Protein AF-0000000081805402 (afdb_homodimer)

Structure (mmCIF, N/CA/C/O backbone):
data_AF-0000000081805402-model_v1
#
loop_
_entity.id
_entity.type
_entity.pdbx_description
1 polymer 'Sepiapterin reductase'
#
loop_
_atom_site.group_PDB
_atom_site.id
_atom_site.type_symbol
_atom_site.label_atom_id
_atom_site.label_alt_id
_atom_site.label_comp_id
_atom_site.label_asym_id
_atom_site.label_entity_id
_atom_site.label_seq_id
_atom_site.pdbx_PDB_ins_code
_atom_site.Cartn_x
_atom_site.Cartn_y
_atom_site.Cartn_z
_atom_site.occupancy
_atom_site.B_iso_or_equiv
_atom_site.auth_seq_id
_atom_site.auth_comp_id
_atom_site.auth_asym_id
_atom_site.auth_atom_id
_atom_site.pdbx_PDB_model_num
ATOM 1 N N . MET A 1 1 ? -5.059 -24.516 -24.812 1 49.41 1 MET A N 1
ATOM 2 C CA . MET A 1 1 ? -3.676 -24.922 -24.578 1 49.41 1 MET A CA 1
ATOM 3 C C . MET A 1 1 ? -3.541 -25.719 -23.281 1 49.41 1 MET A C 1
ATOM 5 O O . MET A 1 1 ? -4.133 -25.344 -22.266 1 49.41 1 MET A O 1
ATOM 9 N N . ALA A 1 2 ? -3.205 -26.969 -23.391 1 70.31 2 ALA A N 1
ATOM 10 C CA . ALA A 1 2 ? -2.914 -27.922 -22.312 1 70.31 2 ALA A CA 1
ATOM 11 C C . ALA A 1 2 ? -1.688 -27.484 -21.516 1 70.31 2 ALA A C 1
ATOM 13 O O . ALA A 1 2 ? -0.663 -27.109 -22.094 1 70.31 2 ALA A O 1
ATOM 14 N N . TRP A 1 3 ? -1.962 -26.969 -20.344 1 92.19 3 TRP A N 1
ATOM 15 C CA . TRP A 1 3 ? -0.842 -26.734 -19.438 1 92.19 3 TRP A CA 1
ATOM 16 C C . TRP A 1 3 ? 0.008 -27.984 -19.281 1 92.19 3 TRP A C 1
ATOM 18 O O . TRP A 1 3 ? -0.521 -29.094 -19.234 1 92.19 3 TRP A O 1
ATOM 28 N N . GLY A 1 4 ? 1.258 -28.016 -19.625 1 95.62 4 GLY A N 1
ATOM 29 C CA . GLY A 1 4 ? 2.135 -29.125 -19.266 1 95.62 4 GLY A CA 1
ATOM 30 C C . GLY A 1 4 ? 2.246 -29.344 -17.781 1 95.62 4 GLY A C 1
ATOM 31 O O . GLY A 1 4 ? 1.369 -28.938 -17.016 1 95.62 4 GLY A O 1
ATOM 32 N N . LYS A 1 5 ? 3.236 -30.078 -17.344 1 97.75 5 LYS A N 1
ATOM 33 C CA . LYS A 1 5 ? 3.496 -30.297 -15.922 1 97.75 5 LYS A CA 1
ATOM 34 C C . LYS A 1 5 ? 3.783 -28.984 -15.203 1 97.75 5 LYS A C 1
ATOM 36 O O . LYS A 1 5 ? 4.758 -28.297 -15.523 1 97.75 5 LYS A O 1
ATOM 41 N N . THR A 1 6 ? 2.924 -28.656 -14.242 1 98.06 6 THR A N 1
ATOM 42 C CA . THR A 1 6 ? 2.943 -27.328 -13.641 1 98.06 6 THR A CA 1
ATOM 43 C C . THR A 1 6 ? 2.934 -27.422 -12.117 1 98.06 6 THR A C 1
ATOM 45 O O . THR A 1 6 ? 2.24 -28.266 -11.547 1 98.06 6 THR A O 1
ATOM 48 N N . VAL A 1 7 ? 3.742 -26.562 -11.43 1 98.75 7 VAL A N 1
ATOM 49 C CA . VAL A 1 7 ? 3.619 -26.344 -9.992 1 98.75 7 VAL A CA 1
ATOM 50 C C . VAL A 1 7 ? 2.9 -25.016 -9.742 1 98.75 7 VAL A C 1
ATOM 52 O O . VAL A 1 7 ? 3.354 -23.953 -10.188 1 98.75 7 VAL A O 1
ATOM 55 N N . VAL A 1 8 ? 1.76 -25.078 -9.031 1 98.88 8 VAL A N 1
ATOM 56 C CA . VAL A 1 8 ? 0.898 -23.922 -8.805 1 98.88 8 VAL A CA 1
ATOM 57 C C . VAL A 1 8 ? 0.785 -23.656 -7.309 1 98.88 8 VAL A C 1
ATOM 59 O O . VAL A 1 8 ? 0.543 -24.578 -6.52 1 98.88 8 VAL A O 1
ATOM 62 N N . VAL A 1 9 ? 0.995 -22.453 -6.898 1 98.88 9 VAL A N 1
ATOM 63 C CA . VAL A 1 9 ? 0.688 -22.016 -5.543 1 98.88 9 VAL A CA 1
ATOM 64 C C . VAL A 1 9 ? -0.49 -21.047 -5.566 1 98.88 9 VAL A C 1
ATOM 66 O O . VAL A 1 9 ? -0.492 -20.078 -6.332 1 98.88 9 VAL A O 1
ATOM 69 N N . VAL A 1 10 ? -1.509 -21.297 -4.773 1 98.94 10 VAL A N 1
ATOM 70 C CA . VAL A 1 10 ? -2.682 -20.438 -4.664 1 98.94 10 VAL A CA 1
ATOM 71 C C . VAL A 1 10 ? -2.908 -20.062 -3.203 1 98.94 10 VAL A C 1
ATOM 73 O O . VAL A 1 10 ? -3.137 -20.922 -2.359 1 98.94 10 VAL A O 1
ATOM 76 N N . THR A 1 11 ? -2.842 -18.781 -2.895 1 98.88 11 THR A N 1
ATOM 77 C CA . THR A 1 11 ? -3.221 -18.344 -1.556 1 98.88 11 THR A CA 1
ATOM 78 C C . THR A 1 11 ? -4.723 -18.078 -1.477 1 98.88 11 THR A C 1
ATOM 80 O O . THR A 1 11 ? -5.336 -17.656 -2.459 1 98.88 11 THR A O 1
ATOM 83 N N . GLY A 1 12 ? -5.262 -18.312 -0.269 1 98.62 12 GLY A N 1
ATOM 84 C CA . GLY A 1 12 ? -6.711 -18.219 -0.145 1 98.62 12 GLY A CA 1
ATOM 85 C C . GLY A 1 12 ? -7.438 -19.312 -0.897 1 98.62 12 GLY A C 1
ATOM 86 O O . GLY A 1 12 ? -8.492 -19.078 -1.49 1 98.62 12 GLY A O 1
ATOM 87 N N . ALA A 1 13 ? -6.93 -20.484 -0.911 1 98.69 13 ALA A N 1
ATOM 88 C CA . ALA A 1 13 ? -7.406 -21.562 -1.769 1 98.69 13 ALA A CA 1
ATOM 89 C C . ALA A 1 13 ? -8.625 -22.25 -1.159 1 98.69 13 ALA A C 1
ATOM 91 O O . ALA A 1 13 ? -9.258 -23.109 -1.796 1 98.69 13 ALA A O 1
ATOM 92 N N . SER A 1 14 ? -9.047 -21.875 0.016 1 97.88 14 SER A N 1
ATOM 93 C CA . SER A 1 14 ? -10.07 -22.625 0.739 1 97.88 14 SER A CA 1
ATOM 94 C C . SER A 1 14 ? -11.469 -22.172 0.346 1 97.88 14 SER A C 1
ATOM 96 O O . SER A 1 14 ? -12.461 -22.812 0.713 1 97.88 14 SER A O 1
ATOM 98 N N . ARG A 1 15 ? -11.625 -21.047 -0.312 1 97.19 15 ARG A N 1
ATOM 99 C CA . ARG A 1 15 ? -12.953 -20.578 -0.685 1 97.19 15 ARG A CA 1
ATOM 100 C C . ARG A 1 15 ? -12.875 -19.547 -1.805 1 97.19 15 ARG A C 1
ATOM 102 O O . ARG A 1 15 ? -11.781 -19.125 -2.193 1 97.19 15 ARG A O 1
ATOM 109 N N . GLY A 1 16 ? -14 -19.25 -2.332 1 97.88 16 GLY A N 1
ATOM 110 C CA . GLY A 1 16 ? -14.125 -18.141 -3.256 1 97.88 16 GLY A CA 1
ATOM 111 C C . GLY A 1 16 ? -13.289 -18.312 -4.512 1 97.88 16 GLY A C 1
ATOM 112 O O . GLY A 1 16 ? -13.289 -19.375 -5.121 1 97.88 16 GLY A O 1
ATOM 113 N N . ILE A 1 17 ? -12.672 -17.234 -4.914 1 98.81 17 ILE A N 1
ATOM 114 C CA . ILE A 1 17 ? -11.906 -17.188 -6.156 1 98.81 17 ILE A CA 1
ATOM 115 C C . ILE A 1 17 ? -10.734 -18.156 -6.082 1 98.81 17 ILE A C 1
ATOM 117 O O . ILE A 1 17 ? -10.438 -18.859 -7.055 1 98.81 17 ILE A O 1
ATOM 121 N N . GLY A 1 18 ? -10.047 -18.25 -4.914 1 98.81 18 GLY A N 1
ATOM 122 C CA . GLY A 1 18 ? -8.906 -19.141 -4.762 1 98.81 18 GLY A CA 1
ATOM 123 C C . GLY A 1 18 ? -9.258 -20.594 -4.973 1 98.81 18 GLY A C 1
ATOM 124 O O . GLY A 1 18 ? -8.555 -21.328 -5.676 1 98.81 18 GLY A O 1
ATOM 125 N N . ALA A 1 19 ? -10.359 -21 -4.375 1 98.75 19 ALA A N 1
ATOM 126 C CA . ALA A 1 19 ? -10.82 -22.375 -4.57 1 98.75 19 ALA A CA 1
ATOM 127 C C . ALA A 1 19 ? -11.18 -22.625 -6.035 1 98.75 19 ALA A C 1
ATOM 129 O O . ALA A 1 19 ? -10.836 -23.672 -6.586 1 98.75 19 ALA A O 1
ATOM 130 N N . ALA A 1 20 ? -11.82 -21.656 -6.629 1 98.81 20 ALA A N 1
ATOM 131 C CA . ALA A 1 20 ? -12.211 -21.781 -8.031 1 98.81 20 ALA A CA 1
ATOM 132 C C . ALA A 1 20 ? -10.984 -21.875 -8.938 1 98.81 20 ALA A C 1
ATOM 134 O O . ALA A 1 20 ? -11 -22.578 -9.945 1 98.81 20 ALA A O 1
ATOM 135 N N . VAL A 1 21 ? -9.914 -21.141 -8.625 1 98.88 21 VAL A N 1
ATOM 136 C CA . VAL A 1 21 ? -8.68 -21.219 -9.398 1 98.88 21 VAL A CA 1
ATOM 137 C C . VAL A 1 21 ? -8.164 -22.656 -9.383 1 98.88 21 VAL A C 1
ATOM 139 O O . VAL A 1 21 ? -7.859 -23.219 -10.438 1 98.88 21 VAL A O 1
ATOM 142 N N . CYS A 1 22 ? -8.094 -23.266 -8.211 1 98.88 22 CYS A N 1
ATOM 143 C CA . CYS A 1 22 ? -7.621 -24.641 -8.086 1 98.88 22 CYS A CA 1
ATOM 144 C C . CYS A 1 22 ? -8.492 -25.594 -8.891 1 98.88 22 CYS A C 1
ATOM 146 O O . CYS A 1 22 ? -7.984 -26.391 -9.688 1 98.88 22 CYS A O 1
ATOM 148 N N . GLU A 1 23 ? -9.758 -25.453 -8.742 1 98.25 23 GLU A N 1
ATOM 149 C CA . GLU A 1 23 ? -10.719 -26.375 -9.344 1 98.25 23 GLU A CA 1
ATOM 150 C C . GLU A 1 23 ? -10.734 -26.234 -10.859 1 98.25 23 GLU A C 1
ATOM 152 O O 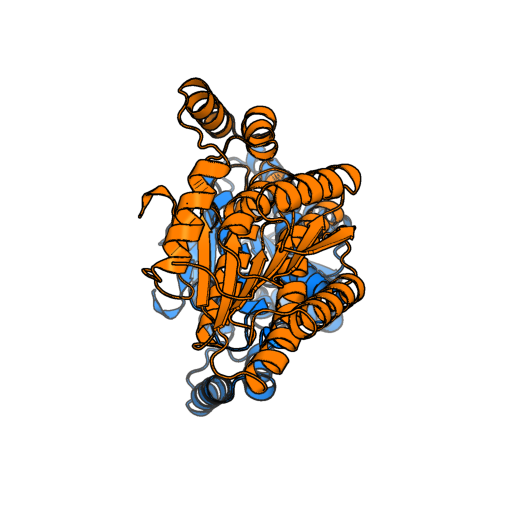. GLU A 1 23 ? -10.781 -27.25 -11.578 1 98.25 23 GLU A O 1
ATOM 157 N N . ARG A 1 24 ? -10.734 -25.016 -11.367 1 97.88 24 ARG A N 1
ATOM 158 C CA . ARG A 1 24 ? -10.906 -24.75 -12.797 1 97.88 24 ARG A CA 1
ATOM 159 C C . ARG A 1 24 ? -9.594 -24.953 -13.547 1 97.88 24 ARG A C 1
ATOM 161 O O . ARG A 1 24 ? -9.602 -25.25 -14.742 1 97.88 24 ARG A O 1
ATOM 168 N N . LEU A 1 25 ? -8.477 -24.844 -12.852 1 98.25 25 LEU A N 1
ATOM 169 C CA . LEU A 1 25 ? -7.18 -25.016 -13.5 1 98.25 25 LEU A CA 1
ATOM 170 C C . LEU A 1 25 ? -6.801 -26.484 -13.594 1 98.25 25 LEU A C 1
ATOM 172 O O . LEU A 1 25 ? -6.133 -26.906 -14.547 1 98.25 25 LEU A O 1
ATOM 176 N N . ALA A 1 26 ? -7.25 -27.312 -12.695 1 98.06 26 ALA A N 1
ATOM 177 C CA . ALA A 1 26 ? -6.836 -28.703 -12.516 1 98.06 26 ALA A CA 1
ATOM 178 C C . ALA A 1 26 ? -7.008 -29.5 -13.812 1 98.06 26 ALA A C 1
ATOM 180 O O . ALA A 1 26 ? -6.078 -30.172 -14.266 1 98.06 26 ALA A O 1
ATOM 181 N N . PRO A 1 27 ? -8.164 -29.344 -14.523 1 97.31 27 PRO A N 1
ATOM 182 C CA . PRO A 1 27 ? -8.359 -30.141 -15.727 1 97.31 27 PRO A CA 1
ATOM 183 C C . PRO A 1 27 ? -7.367 -29.797 -16.828 1 97.31 27 PRO A C 1
ATOM 185 O O . PRO A 1 27 ? -7.164 -30.609 -17.75 1 97.31 27 PRO A O 1
ATOM 188 N N . HIS A 1 28 ? -6.734 -28.656 -16.766 1 97.38 28 HIS A N 1
ATOM 189 C CA . HIS A 1 28 ? -5.844 -28.203 -17.828 1 97.38 28 HIS A CA 1
ATOM 190 C C . HIS A 1 28 ? -4.402 -28.609 -17.547 1 97.38 28 HIS A C 1
ATOM 192 O O . HIS A 1 28 ? -3.545 -28.5 -18.438 1 97.38 28 HIS A O 1
ATOM 198 N N . LEU A 1 29 ? -4.09 -29.094 -16.359 1 97.44 29 LEU A N 1
ATOM 199 C CA . LEU A 1 29 ? -2.711 -29.312 -15.93 1 97.44 29 LEU A CA 1
ATOM 200 C C . LEU A 1 29 ? -2.215 -30.688 -16.375 1 97.44 29 LEU A C 1
ATOM 202 O O . LEU A 1 29 ? -2.973 -31.656 -16.375 1 97.44 29 LEU A O 1
ATOM 206 N N . GLY A 1 30 ? -0.964 -30.781 -16.766 1 96.38 30 GLY A N 1
ATOM 207 C CA . GLY A 1 30 ? -0.359 -32.031 -17.219 1 96.38 30 GLY A CA 1
ATOM 208 C C . GLY A 1 30 ? -0.127 -33.031 -16.094 1 96.38 30 GLY A C 1
ATOM 209 O O . GLY A 1 30 ? -0.161 -32.656 -14.914 1 96.38 30 GLY A O 1
ATOM 210 N N . ILE A 1 31 ? 0.144 -34.219 -16.453 1 95.75 31 ILE A N 1
ATOM 211 C CA . ILE A 1 31 ? 0.415 -35.312 -15.516 1 95.75 31 ILE A CA 1
ATOM 212 C C . ILE A 1 31 ? 1.611 -34.938 -14.641 1 95.75 31 ILE A C 1
ATOM 214 O O . ILE A 1 31 ? 2.613 -34.406 -15.133 1 95.75 31 ILE A O 1
ATOM 218 N N . GLY A 1 32 ? 1.457 -35.125 -13.336 1 96.75 32 GLY A N 1
ATOM 219 C CA . GLY A 1 32 ? 2.549 -34.875 -12.414 1 96.75 32 GLY A CA 1
ATOM 220 C C . GLY A 1 32 ? 2.535 -33.469 -11.852 1 96.75 32 GLY A C 1
ATOM 221 O O . GLY A 1 32 ? 3.385 -33.094 -11.039 1 96.75 32 GLY A O 1
ATOM 222 N N . SER A 1 33 ? 1.514 -32.656 -12.258 1 98.06 33 SER A N 1
ATOM 223 C CA . SER A 1 33 ? 1.379 -31.297 -11.734 1 98.06 33 SER A CA 1
ATOM 224 C C . SER A 1 33 ? 1.033 -31.312 -10.25 1 98.06 33 SER A C 1
ATOM 226 O O . SER A 1 33 ? 0.512 -32.312 -9.742 1 98.06 33 SER A O 1
ATOM 228 N N . VAL A 1 34 ? 1.409 -30.219 -9.578 1 98.69 34 VAL A N 1
ATOM 229 C CA . VAL A 1 34 ? 1.159 -30.094 -8.148 1 98.69 34 VAL A CA 1
ATOM 230 C C . VAL A 1 34 ? 0.516 -28.734 -7.859 1 98.69 34 VAL A C 1
ATOM 232 O O . VAL A 1 34 ? 0.999 -27.703 -8.32 1 98.69 34 VAL A O 1
ATOM 235 N N . ILE A 1 35 ? -0.6 -28.734 -7.176 1 98.88 35 ILE A N 1
ATOM 236 C CA . ILE A 1 35 ? -1.208 -27.516 -6.648 1 98.88 35 ILE A CA 1
ATOM 237 C C . ILE A 1 35 ? -0.95 -27.422 -5.145 1 98.88 35 ILE A C 1
ATOM 239 O O . ILE A 1 35 ? -1.215 -28.375 -4.402 1 98.88 35 ILE A O 1
ATOM 243 N N . ILE A 1 36 ? -0.355 -26.344 -4.727 1 98.94 36 ILE A N 1
ATOM 244 C CA . ILE A 1 36 ? -0.161 -26.016 -3.322 1 98.94 36 ILE A CA 1
ATOM 245 C C . ILE A 1 36 ? -1.189 -24.969 -2.896 1 98.94 36 ILE A C 1
ATOM 247 O O . ILE A 1 36 ? -1.125 -23.812 -3.324 1 98.94 36 ILE A O 1
ATOM 251 N N . GLY A 1 37 ? -2.164 -25.406 -2.064 1 98.88 37 GLY A N 1
ATOM 252 C CA . GLY A 1 37 ? -3.188 -24.5 -1.547 1 98.88 37 GLY A CA 1
ATOM 253 C C . GLY A 1 37 ? -2.877 -23.984 -0.156 1 98.88 37 GLY A C 1
ATOM 254 O O . GLY A 1 37 ? -2.688 -24.766 0.777 1 98.88 37 GLY A O 1
ATOM 255 N N . VAL A 1 38 ? -2.812 -22.672 -0.018 1 98.88 38 VAL A N 1
ATOM 256 C CA . VAL A 1 38 ? -2.518 -22.031 1.257 1 98.88 38 VAL A CA 1
ATOM 257 C C . VAL A 1 38 ? -3.77 -21.344 1.789 1 98.88 38 VAL A C 1
ATOM 259 O O . VAL A 1 38 ? -4.406 -20.562 1.076 1 98.88 38 VAL A O 1
ATOM 262 N N . ALA A 1 39 ? -4.195 -21.625 2.936 1 98.5 39 ALA A N 1
ATOM 263 C CA . ALA A 1 39 ? -5.32 -20.953 3.59 1 98.5 39 ALA A CA 1
ATOM 264 C C . ALA A 1 39 ? -5.336 -21.25 5.086 1 98.5 39 ALA A C 1
ATOM 266 O O . ALA A 1 39 ? -4.559 -22.078 5.57 1 98.5 39 ALA A O 1
ATOM 267 N N . ARG A 1 40 ? -6.207 -20.688 5.84 1 96.19 40 ARG A N 1
ATOM 268 C CA . ARG A 1 40 ? -6.312 -20.875 7.285 1 96.19 40 ARG A CA 1
ATOM 269 C C . ARG A 1 40 ? -7.219 -22.062 7.613 1 96.19 40 ARG A C 1
ATOM 271 O O . ARG A 1 40 ? -7.059 -22.703 8.656 1 96.19 40 ARG A O 1
ATOM 278 N N . ASP A 1 41 ? -8.148 -22.281 6.699 1 97.25 41 ASP A N 1
ATOM 279 C CA . ASP A 1 41 ? -9.203 -23.25 6.988 1 97.25 41 ASP A CA 1
ATOM 280 C C . ASP A 1 41 ? -8.844 -24.625 6.438 1 97.25 41 ASP A C 1
ATOM 282 O O . ASP A 1 41 ? -9.047 -24.891 5.254 1 97.25 41 ASP A O 1
ATOM 286 N N . GLU A 1 42 ? -8.484 -25.469 7.332 1 96.31 42 GLU A N 1
ATOM 287 C CA . GLU A 1 42 ? -8.016 -26.797 6.926 1 96.31 42 GLU A CA 1
ATOM 288 C C . GLU A 1 42 ? -9.141 -27.609 6.312 1 96.31 42 GLU A C 1
ATOM 290 O O . GLU A 1 42 ? -8.93 -28.344 5.336 1 96.31 42 GLU A O 1
ATOM 295 N N . THR A 1 43 ? -10.289 -27.531 6.906 1 97.88 43 THR A N 1
ATOM 296 C CA . THR A 1 43 ? -11.438 -28.281 6.422 1 97.88 43 THR A CA 1
ATOM 297 C C . THR A 1 43 ? -11.781 -27.891 4.988 1 97.88 43 THR A C 1
ATOM 299 O O . THR A 1 43 ? -11.969 -28.766 4.129 1 97.88 43 THR A O 1
ATOM 302 N N . ASN A 1 44 ? -11.805 -26.641 4.699 1 97.75 44 ASN A N 1
ATOM 303 C CA . ASN A 1 44 ? -12.125 -26.172 3.357 1 97.75 44 ASN A CA 1
ATOM 304 C C . ASN A 1 44 ? -10.984 -26.438 2.379 1 97.75 44 ASN A C 1
ATOM 306 O O . ASN A 1 44 ? -11.219 -26.656 1.189 1 97.75 44 ASN A O 1
ATOM 310 N N . LEU A 1 45 ? -9.758 -26.469 2.887 1 98.31 45 LEU A N 1
ATOM 311 C CA . LEU A 1 45 ? -8.641 -26.859 2.035 1 98.31 45 LEU A CA 1
ATOM 312 C C . LEU A 1 45 ? -8.781 -28.297 1.584 1 98.31 45 LEU A C 1
ATOM 314 O O . LEU A 1 45 ? -8.477 -28.625 0.434 1 98.31 45 LEU A O 1
ATOM 318 N N . GLU A 1 46 ? -9.211 -29.172 2.486 1 98.25 46 GLU A N 1
ATOM 319 C CA . GLU A 1 46 ? -9.422 -30.562 2.139 1 98.25 46 GLU A CA 1
ATOM 320 C C . GLU A 1 46 ? -10.531 -30.719 1.101 1 98.25 46 GLU A C 1
ATOM 322 O O . GLU A 1 46 ? -10.461 -31.578 0.225 1 98.25 46 GLU A O 1
ATOM 327 N N . ARG A 1 47 ? -11.531 -29.938 1.262 1 98.38 47 ARG A N 1
ATOM 328 C CA . ARG A 1 47 ? -12.586 -29.938 0.253 1 98.38 47 ARG A CA 1
ATOM 329 C C . ARG A 1 47 ? -12.039 -29.516 -1.107 1 98.38 47 ARG A C 1
ATOM 331 O O . ARG A 1 47 ? -12.383 -30.109 -2.131 1 98.38 47 ARG A O 1
ATOM 338 N N . CYS A 1 48 ? -11.219 -28.484 -1.112 1 98.56 48 CYS A N 1
ATOM 339 C CA . CYS A 1 48 ? -10.586 -28.047 -2.35 1 98.56 48 CYS A CA 1
ATOM 340 C C . CYS A 1 48 ? -9.742 -29.156 -2.959 1 98.56 48 CYS A C 1
ATOM 342 O O . CYS A 1 48 ? -9.805 -29.406 -4.164 1 98.56 48 CYS A O 1
ATOM 344 N N . LYS A 1 49 ? -9.016 -29.812 -2.16 1 98.69 49 LYS A N 1
ATOM 345 C CA . LYS A 1 49 ? -8.203 -30.953 -2.588 1 98.69 49 LYS A CA 1
ATOM 346 C C . LYS A 1 49 ? -9.07 -32 -3.262 1 98.69 49 LYS A C 1
ATOM 348 O O . LYS A 1 49 ? -8.719 -32.5 -4.332 1 98.69 49 LYS A O 1
ATOM 353 N N . SER A 1 50 ? -10.156 -32.344 -2.639 1 98.62 50 SER A N 1
ATOM 354 C CA . SER A 1 50 ? -11.062 -33.344 -3.186 1 98.62 50 SER A CA 1
ATOM 355 C C . SER A 1 50 ? -11.594 -32.938 -4.551 1 98.62 50 SER A C 1
ATOM 357 O O . SER A 1 50 ? -11.688 -33.75 -5.469 1 98.62 50 SER A O 1
ATOM 359 N N . CYS A 1 51 ? -11.938 -31.672 -4.648 1 98.38 51 CYS A N 1
ATOM 360 C CA . CYS A 1 51 ? -12.445 -31.141 -5.914 1 98.38 51 CYS A CA 1
ATOM 361 C C . CYS A 1 51 ? -11.383 -31.234 -7.008 1 98.38 51 CYS A C 1
ATOM 363 O O . CYS A 1 51 ? -11.688 -31.594 -8.141 1 98.38 51 CYS A O 1
ATOM 365 N N . VAL A 1 52 ? -10.148 -30.938 -6.684 1 98.62 52 VAL A N 1
ATOM 366 C CA . VAL A 1 52 ? -9.047 -30.984 -7.637 1 98.62 52 VAL A CA 1
ATOM 367 C C . VAL A 1 52 ? -8.82 -32.438 -8.094 1 98.62 52 VAL A C 1
ATOM 369 O O . VAL A 1 52 ? -8.688 -32.688 -9.289 1 98.62 52 VAL A O 1
ATOM 372 N N . LYS A 1 53 ? -8.852 -33.375 -7.164 1 98.25 53 LYS A N 1
ATOM 373 C CA . LYS A 1 53 ? -8.625 -34.781 -7.465 1 98.25 53 LYS A CA 1
ATOM 374 C C . LYS A 1 53 ? -9.734 -35.344 -8.344 1 98.25 53 LYS A C 1
ATOM 376 O O . LYS A 1 53 ? -9.484 -36.188 -9.203 1 98.25 53 LYS A O 1
ATOM 381 N N . GLU A 1 54 ? -10.883 -34.906 -8.062 1 98.25 54 GLU A N 1
ATOM 382 C CA . GLU A 1 54 ? -12.008 -35.344 -8.898 1 98.25 54 GLU A CA 1
ATOM 383 C C . GLU A 1 54 ? -11.867 -34.812 -10.32 1 98.25 54 GLU A C 1
ATOM 385 O O . GLU A 1 54 ? -12.18 -35.5 -11.281 1 98.25 54 GLU A O 1
ATOM 390 N N . ALA A 1 55 ? -11.391 -33.594 -10.445 1 97.44 55 ALA A N 1
ATOM 391 C CA . ALA A 1 55 ? -11.258 -32.938 -11.742 1 97.44 55 ALA A CA 1
ATOM 392 C C . ALA A 1 55 ? -10.102 -33.531 -12.539 1 97.44 55 ALA A C 1
ATOM 394 O O . ALA A 1 55 ? -10.164 -33.625 -13.773 1 97.44 55 ALA A O 1
ATOM 395 N N . ASN A 1 56 ? -9.031 -33.875 -11.867 1 97.69 56 ASN A N 1
ATOM 396 C CA . ASN A 1 56 ? -7.836 -34.438 -12.484 1 97.69 56 ASN A CA 1
ATOM 397 C C . ASN A 1 56 ? -7.043 -35.281 -11.492 1 97.69 56 ASN A C 1
ATOM 399 O O . ASN A 1 56 ? -6.199 -34.75 -10.766 1 97.69 56 ASN A O 1
ATOM 403 N N . PRO A 1 57 ? -7.199 -36.562 -11.484 1 97.19 57 PRO A N 1
ATOM 404 C CA . PRO A 1 57 ? -6.57 -37.438 -10.5 1 97.19 57 PRO A CA 1
ATOM 405 C C . PRO A 1 57 ? -5.047 -37.438 -10.602 1 97.19 57 PRO A C 1
ATOM 407 O O . PRO A 1 57 ? -4.367 -37.906 -9.68 1 97.19 57 PRO A O 1
ATOM 410 N N . SER A 1 58 ? -4.531 -36.969 -11.711 1 96.06 58 SER A N 1
ATOM 411 C CA . SER A 1 58 ? -3.088 -37.031 -11.914 1 96.06 58 SER A CA 1
ATOM 412 C C . SER A 1 58 ? -2.402 -35.812 -11.273 1 96.06 58 SER A C 1
ATOM 414 O O . SER A 1 58 ? -1.171 -35.75 -11.234 1 96.06 58 SER A O 1
ATOM 416 N N . VAL A 1 59 ? -3.193 -34.875 -10.719 1 97.44 59 VAL A N 1
ATOM 417 C CA . VAL A 1 59 ? -2.652 -33.688 -10.078 1 97.44 59 VAL A CA 1
ATOM 418 C C . VAL A 1 59 ? -2.559 -33.906 -8.57 1 97.44 59 VAL A C 1
ATOM 420 O O . VAL A 1 59 ? -3.529 -34.312 -7.934 1 97.44 59 VAL A O 1
ATOM 423 N N . ALA A 1 60 ? -1.41 -33.688 -8 1 98.12 60 ALA A N 1
ATOM 424 C CA . ALA A 1 60 ? -1.244 -33.75 -6.555 1 98.12 60 ALA A CA 1
ATOM 425 C C . ALA A 1 60 ? -1.669 -32.438 -5.906 1 98.12 60 ALA A C 1
ATOM 427 O O . ALA A 1 60 ? -1.656 -31.391 -6.551 1 98.12 60 ALA A O 1
ATOM 428 N N . PHE A 1 61 ? -2.074 -32.562 -4.668 1 98.75 61 PHE A N 1
ATOM 429 C CA . PHE A 1 61 ? -2.49 -31.375 -3.908 1 98.75 61 PHE A CA 1
ATOM 430 C C . PHE A 1 61 ? -1.816 -31.344 -2.541 1 98.75 61 PHE A C 1
ATOM 432 O O . PHE A 1 61 ? -1.896 -32.312 -1.783 1 98.75 61 PHE A O 1
ATOM 439 N N . ILE A 1 62 ? -1.084 -30.266 -2.252 1 98.69 62 ILE A N 1
ATOM 440 C CA . ILE A 1 62 ? -0.462 -30.031 -0.952 1 98.69 62 ILE A CA 1
ATOM 441 C C . ILE A 1 62 ? -1.211 -28.938 -0.203 1 98.69 62 ILE A C 1
ATOM 443 O O . ILE A 1 62 ? -1.301 -27.812 -0.679 1 98.69 62 ILE A O 1
ATOM 447 N N . SER A 1 63 ? -1.786 -29.297 0.96 1 98.56 63 SER A N 1
ATOM 448 C CA . SER A 1 63 ? -2.496 -28.328 1.799 1 98.56 63 SER A CA 1
ATOM 449 C C . SER A 1 63 ? -1.553 -27.656 2.793 1 98.56 63 SER A C 1
ATOM 451 O O . SER A 1 63 ? -0.821 -28.344 3.516 1 98.56 63 SER A O 1
ATOM 453 N N . VAL A 1 64 ? -1.562 -26.328 2.803 1 98.56 64 VAL A N 1
ATOM 454 C CA . VAL A 1 64 ? -0.761 -25.562 3.754 1 98.56 64 VAL A CA 1
ATOM 455 C C . VAL A 1 64 ? -1.671 -24.688 4.613 1 98.56 64 VAL A C 1
ATOM 457 O O . VAL A 1 64 ? -2.293 -23.75 4.109 1 98.56 64 VAL A O 1
ATOM 460 N N . GLN A 1 65 ? -1.714 -25.031 5.855 1 97.94 65 GLN A N 1
ATOM 461 C CA . GLN A 1 65 ? -2.477 -24.203 6.785 1 97.94 65 GLN A CA 1
ATOM 462 C C . GLN A 1 65 ? -1.632 -23.031 7.309 1 97.94 65 GLN A C 1
ATOM 464 O O . GLN A 1 65 ? -0.646 -23.25 8.016 1 97.94 65 GLN A O 1
ATOM 469 N N . GLN A 1 66 ? -2 -21.828 6.93 1 97.56 66 GLN A N 1
ATOM 470 C CA . GLN A 1 66 ? -1.233 -20.641 7.324 1 97.56 66 GLN A CA 1
ATOM 471 C C . GLN A 1 66 ? -2.125 -19.406 7.41 1 97.56 66 GLN A C 1
ATOM 473 O O . GLN A 1 66 ? -2.998 -19.203 6.562 1 97.56 66 GLN A O 1
ATOM 478 N N . ASP A 1 67 ? -1.995 -18.703 8.531 1 97.69 67 ASP A N 1
ATOM 479 C CA . ASP A 1 67 ? -2.525 -17.344 8.625 1 97.69 67 ASP A CA 1
ATOM 480 C C . ASP A 1 67 ? -1.539 -16.328 8.047 1 97.69 67 ASP A C 1
ATOM 482 O O . ASP A 1 67 ? -0.494 -16.062 8.648 1 97.69 67 ASP A O 1
ATOM 486 N N . LEU A 1 68 ? -1.923 -15.703 6.977 1 98.06 68 LEU A N 1
ATOM 487 C CA . LEU A 1 68 ? -0.987 -14.867 6.23 1 98.06 68 LEU A CA 1
ATOM 488 C C . LEU A 1 68 ? -0.795 -13.516 6.922 1 98.06 68 LEU A C 1
ATOM 490 O O . LEU A 1 68 ? 0.134 -12.773 6.598 1 98.06 68 LEU A O 1
ATOM 494 N N . SER A 1 69 ? -1.664 -13.102 7.898 1 97.44 69 SER A N 1
ATOM 495 C CA . SER A 1 69 ? -1.448 -11.883 8.672 1 97.44 69 SER A CA 1
ATOM 496 C C . SER A 1 69 ? -0.313 -12.062 9.68 1 97.44 69 SER A C 1
ATOM 498 O O . SER A 1 69 ? 0.183 -11.086 10.242 1 97.44 69 SER A O 1
ATOM 500 N N . SER A 1 70 ? 0.026 -13.297 9.969 1 97.12 70 SER A N 1
ATOM 501 C CA . SER A 1 70 ? 1.174 -13.688 10.781 1 97.12 70 SER A CA 1
ATOM 502 C C . SER A 1 70 ? 1.999 -14.766 10.094 1 97.12 70 SER A C 1
ATOM 504 O O . SER A 1 70 ? 2.26 -15.828 10.672 1 97.12 70 SER A O 1
ATOM 506 N N . LEU A 1 71 ? 2.465 -14.484 8.93 1 97.5 71 LEU A N 1
ATOM 507 C CA . LEU A 1 71 ? 3.061 -15.438 7.996 1 97.5 71 LEU A CA 1
ATOM 508 C C . LEU A 1 71 ? 4.352 -16.016 8.562 1 97.5 71 LEU A C 1
ATOM 510 O O . LEU A 1 71 ? 5.23 -15.273 9 1 97.5 71 LEU A O 1
ATOM 514 N N . GLU A 1 72 ? 4.418 -17.281 8.586 1 96.19 72 GLU A N 1
ATOM 515 C CA . GLU A 1 72 ? 5.68 -18 8.695 1 96.19 72 GLU A CA 1
ATOM 516 C C . GLU A 1 72 ? 6.16 -18.5 7.336 1 96.19 72 GLU A C 1
ATOM 518 O O . GLU A 1 72 ? 5.797 -19.594 6.898 1 96.19 72 GLU A O 1
ATOM 523 N N . ALA A 1 73 ? 7.023 -17.75 6.77 1 94.12 73 ALA A N 1
ATOM 524 C CA . ALA A 1 73 ? 7.402 -17.938 5.371 1 94.12 73 ALA A CA 1
ATOM 525 C C . ALA A 1 73 ? 8.023 -19.328 5.16 1 94.12 73 ALA A C 1
ATOM 527 O O . ALA A 1 73 ? 7.883 -19.922 4.09 1 94.12 73 ALA A O 1
ATOM 528 N N . SER A 1 74 ? 8.672 -19.859 6.227 1 96.06 74 SER A N 1
ATOM 529 C CA . SER A 1 74 ? 9.359 -21.156 6.117 1 96.06 74 SER A CA 1
ATOM 530 C C . SER A 1 74 ? 8.375 -22.281 5.844 1 96.06 74 SER A C 1
ATOM 532 O O . SER A 1 74 ? 8.703 -23.25 5.156 1 96.06 74 SER A O 1
ATOM 534 N N . VAL A 1 75 ? 7.184 -22.156 6.332 1 96.81 75 VAL A N 1
ATOM 535 C CA . VAL A 1 75 ? 6.172 -23.188 6.145 1 96.81 75 VAL A CA 1
ATOM 536 C C . VAL A 1 75 ? 5.789 -23.266 4.668 1 96.81 75 VAL A C 1
ATOM 538 O O . VAL A 1 75 ? 5.734 -24.359 4.098 1 96.81 75 VAL A O 1
ATOM 541 N N . VAL A 1 76 ? 5.586 -22.156 4.062 1 96.06 76 VAL A N 1
ATOM 542 C CA . VAL A 1 76 ? 5.195 -22.109 2.658 1 96.06 76 VAL A CA 1
ATOM 543 C C . VAL A 1 76 ? 6.387 -22.5 1.781 1 96.06 76 VAL A C 1
ATOM 545 O O . VAL A 1 76 ? 6.223 -23.188 0.773 1 96.06 76 VAL A O 1
ATOM 548 N N . GLN A 1 77 ? 7.586 -22.062 2.211 1 97.06 77 GLN A N 1
ATOM 549 C CA . GLN A 1 77 ? 8.797 -22.406 1.479 1 97.06 77 GLN A CA 1
ATOM 550 C C . GLN A 1 77 ? 9.008 -23.922 1.44 1 97.06 77 GLN A C 1
ATOM 552 O O . GLN A 1 77 ? 9.391 -24.469 0.408 1 97.06 77 GLN A O 1
ATOM 557 N N . HIS A 1 78 ? 8.758 -24.531 2.541 1 98.25 78 HIS A N 1
ATOM 558 C CA . HIS A 1 78 ? 8.891 -25.984 2.609 1 98.25 78 HIS A CA 1
ATOM 559 C C . HIS A 1 78 ? 7.879 -26.672 1.694 1 98.25 78 HIS A C 1
ATOM 561 O O . HIS A 1 78 ? 8.219 -27.625 0.999 1 98.25 78 HIS A O 1
ATOM 567 N N . ALA A 1 79 ? 6.688 -26.203 1.701 1 98.5 79 ALA A N 1
ATOM 568 C CA . ALA A 1 79 ? 5.648 -26.781 0.847 1 98.5 79 ALA A CA 1
ATOM 569 C C . ALA A 1 79 ? 5.988 -26.594 -0.629 1 98.5 79 ALA A C 1
ATOM 571 O O . ALA A 1 79 ? 5.734 -27.469 -1.448 1 98.5 79 ALA A O 1
ATOM 572 N N . LEU A 1 80 ? 6.539 -25.453 -0.963 1 98.25 80 LEU A N 1
ATOM 573 C CA . LEU A 1 80 ? 6.965 -25.156 -2.33 1 98.25 80 LEU A CA 1
ATOM 574 C C . LEU A 1 80 ? 8.062 -26.125 -2.77 1 98.25 80 LEU A C 1
ATOM 576 O O . LEU A 1 80 ? 8.008 -26.656 -3.877 1 98.25 80 LEU A O 1
ATOM 580 N N . ALA A 1 81 ? 9.055 -26.281 -1.882 1 98.5 81 ALA A N 1
ATOM 581 C CA . ALA A 1 81 ? 10.133 -27.219 -2.178 1 98.5 81 ALA A CA 1
ATOM 582 C C . ALA A 1 81 ? 9.594 -28.641 -2.393 1 98.5 81 ALA A C 1
ATOM 584 O O . ALA A 1 81 ? 9.984 -29.328 -3.336 1 98.5 81 ALA A O 1
ATOM 585 N N . GLN A 1 82 ? 8.711 -29.047 -1.547 1 98.56 82 GLN A N 1
ATOM 586 C CA . GLN A 1 82 ? 8.07 -30.344 -1.675 1 98.56 82 GLN A CA 1
ATOM 587 C C . GLN A 1 82 ? 7.309 -30.469 -2.992 1 98.56 82 GLN A C 1
ATOM 589 O O . GLN A 1 82 ? 7.332 -31.516 -3.641 1 98.56 82 GLN A O 1
ATOM 594 N N . GLY A 1 83 ? 6.613 -29.406 -3.338 1 98.62 83 GLY A N 1
ATOM 595 C CA . GLY A 1 83 ? 5.859 -29.406 -4.582 1 98.62 83 GLY A CA 1
ATOM 596 C C . GLY A 1 83 ? 6.734 -29.594 -5.809 1 98.62 83 GLY A C 1
ATOM 597 O O . GLY A 1 83 ? 6.406 -30.391 -6.695 1 98.62 83 GLY A O 1
ATOM 598 N N . PHE A 1 84 ? 7.82 -28.875 -5.867 1 98.25 84 PHE A N 1
ATOM 599 C CA . PHE A 1 84 ? 8.742 -29.016 -6.988 1 98.25 84 PHE A CA 1
ATOM 600 C C . PHE A 1 84 ? 9.344 -30.422 -7.016 1 98.25 84 PHE A C 1
ATOM 602 O O . PHE A 1 84 ? 9.453 -31.031 -8.078 1 98.25 84 PHE A O 1
ATOM 609 N N . GLU A 1 85 ? 9.711 -30.906 -5.828 1 97.88 85 GLU A N 1
ATOM 610 C CA . GLU A 1 85 ? 10.281 -32.25 -5.746 1 97.88 85 GLU A CA 1
ATOM 611 C C . GLU A 1 85 ? 9.289 -33.312 -6.242 1 97.88 85 GLU A C 1
ATOM 613 O O . GLU A 1 85 ? 9.656 -34.188 -7.008 1 97.88 85 GLU A O 1
ATOM 618 N N . GLU A 1 86 ? 8.094 -33.188 -5.773 1 97.81 86 GLU A N 1
ATOM 619 C CA . GLU A 1 86 ? 7.055 -34.125 -6.176 1 97.81 86 GLU A CA 1
ATOM 620 C C . GLU A 1 86 ? 6.816 -34.094 -7.68 1 97.81 86 GLU A C 1
ATOM 622 O O . GLU A 1 86 ? 6.672 -35.125 -8.328 1 97.81 86 GLU A O 1
ATOM 627 N N . ALA A 1 87 ? 6.75 -32.938 -8.227 1 97.75 87 ALA A N 1
ATOM 628 C CA . ALA A 1 87 ? 6.547 -32.781 -9.664 1 97.75 87 ALA A CA 1
ATOM 629 C C . ALA A 1 87 ? 7.691 -33.406 -10.453 1 97.75 87 ALA A C 1
ATOM 631 O O . ALA A 1 87 ? 7.461 -34.094 -11.453 1 97.75 87 ALA A O 1
ATOM 632 N N . LEU A 1 88 ? 8.883 -33.219 -9.977 1 95.88 88 LEU A N 1
ATOM 633 C CA . LEU A 1 88 ? 10.062 -33.688 -10.68 1 95.88 88 LEU A CA 1
ATOM 634 C C . LEU A 1 88 ? 10.148 -35.219 -10.617 1 95.88 88 LEU A C 1
ATOM 636 O O . LEU A 1 88 ? 10.68 -35.875 -11.523 1 95.88 88 LEU A O 1
ATOM 640 N N . ARG A 1 89 ? 9.617 -35.844 -9.641 1 95.44 89 ARG A N 1
ATOM 641 C CA . ARG A 1 89 ? 9.672 -37.281 -9.461 1 95.44 89 ARG A CA 1
ATOM 642 C C . ARG A 1 89 ? 8.555 -37.969 -10.234 1 95.44 89 ARG A C 1
ATOM 644 O O . ARG A 1 89 ? 8.609 -39.188 -10.469 1 95.44 89 ARG A O 1
ATOM 651 N N . SER A 1 90 ? 7.617 -37.188 -10.516 1 92.56 90 SER A N 1
ATOM 652 C CA . SER A 1 90 ? 6.441 -37.75 -11.18 1 92.56 90 SER A CA 1
ATOM 653 C C . SER A 1 90 ? 6.703 -38 -12.664 1 92.56 90 SER A C 1
ATOM 655 O O . SER A 1 90 ? 7.527 -37.312 -13.266 1 92.56 90 SER A O 1
ATOM 657 N N . PRO A 1 91 ? 5.961 -38.969 -13.156 1 86.38 91 PRO A N 1
ATOM 658 C CA . PRO A 1 91 ? 6.094 -39.156 -14.602 1 86.38 91 PRO A CA 1
ATOM 659 C C . PRO A 1 91 ? 5.562 -37.969 -15.398 1 86.38 91 PRO A C 1
ATOM 661 O O . PRO A 1 91 ? 5.016 -37.031 -14.828 1 86.38 91 PRO A O 1
ATOM 664 N N . GLY A 1 92 ? 5.762 -37.75 -16.703 1 78.56 92 GLY A N 1
ATOM 665 C CA . GLY A 1 92 ? 5.129 -36.719 -17.5 1 78.56 92 GLY A CA 1
ATOM 666 C C . GLY A 1 92 ? 6.125 -35.75 -18.094 1 78.56 92 GLY A C 1
ATOM 667 O O . GLY A 1 92 ? 5.73 -34.75 -18.719 1 78.56 92 GLY A O 1
ATOM 668 N N . GLY A 1 93 ? 7.309 -35.844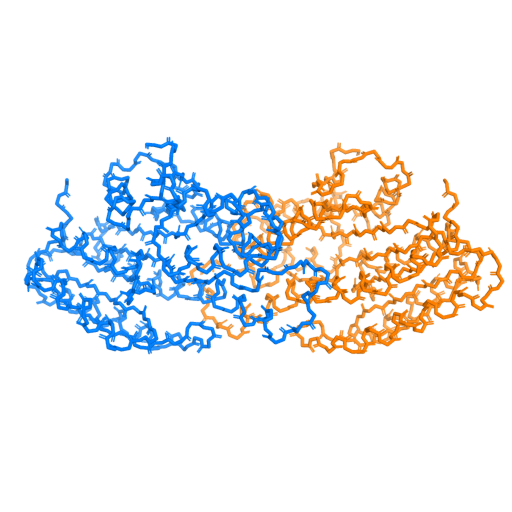 -18.031 1 85.38 93 GLY A N 1
ATOM 669 C CA . GLY A 1 93 ? 8.312 -35.031 -18.688 1 85.38 93 GLY A CA 1
ATOM 670 C C . GLY A 1 93 ? 8.805 -33.906 -17.812 1 85.38 93 GLY A C 1
ATOM 671 O O . GLY A 1 93 ? 8.664 -33.938 -16.594 1 85.38 93 GLY A O 1
ATOM 672 N N . ALA A 1 94 ? 9.344 -32.875 -18.5 1 94 94 ALA A N 1
ATOM 673 C CA . ALA A 1 94 ? 9.977 -31.75 -17.812 1 94 94 ALA A CA 1
ATOM 674 C C . ALA A 1 94 ? 8.938 -30.75 -17.297 1 94 94 ALA A C 1
ATOM 676 O O . ALA A 1 94 ? 7.82 -30.703 -17.812 1 94 94 ALA A O 1
ATOM 677 N N . LEU A 1 95 ? 9.273 -30.062 -16.297 1 96.88 95 LEU A N 1
ATOM 678 C CA . LEU A 1 95 ? 8.422 -28.984 -15.805 1 96.88 95 LEU A CA 1
ATOM 679 C C . LEU A 1 95 ? 8.172 -27.953 -16.906 1 96.88 95 LEU A C 1
ATOM 681 O O . LEU A 1 95 ? 9.094 -27.547 -17.609 1 96.88 95 LEU A O 1
ATOM 685 N N . SER A 1 96 ? 6.945 -27.578 -17.047 1 97.38 96 SER A N 1
ATOM 686 C CA . SER A 1 96 ? 6.57 -26.625 -18.094 1 97.38 96 SER A CA 1
ATOM 687 C C . SER A 1 96 ? 6.359 -25.234 -17.531 1 97.38 96 SER A C 1
ATOM 689 O O . SER A 1 96 ? 6.688 -24.234 -18.172 1 97.38 96 SER A O 1
ATOM 691 N N . THR A 1 97 ? 5.781 -25.188 -16.359 1 98.06 97 THR A N 1
ATOM 692 C CA . THR A 1 97 ? 5.387 -23.891 -15.828 1 98.06 97 THR A CA 1
ATOM 693 C C . THR A 1 97 ? 5.441 -23.891 -14.305 1 98.06 97 THR A C 1
ATOM 695 O O . THR A 1 97 ? 5.203 -24.922 -13.672 1 98.06 97 THR A O 1
ATOM 698 N N . ALA A 1 98 ? 5.836 -22.812 -13.688 1 98.81 98 ALA A N 1
ATOM 699 C CA . ALA A 1 98 ? 5.578 -22.484 -12.289 1 98.81 98 ALA A CA 1
ATOM 700 C C . ALA A 1 98 ? 4.645 -21.281 -12.18 1 98.81 98 ALA A C 1
ATOM 702 O O . ALA A 1 98 ? 4.879 -20.25 -12.812 1 98.81 98 ALA A O 1
ATOM 703 N N . LEU A 1 99 ? 3.541 -21.391 -11.43 1 98.88 99 LEU A N 1
ATOM 704 C CA . LEU A 1 99 ? 2.521 -20.359 -11.336 1 98.88 99 LEU A CA 1
ATOM 705 C C . LEU A 1 99 ? 2.244 -19.984 -9.883 1 98.88 99 LEU A C 1
ATOM 707 O O . LEU A 1 99 ? 1.979 -20.875 -9.062 1 98.88 99 LEU A O 1
ATOM 711 N N . MET A 1 100 ? 2.385 -18.75 -9.555 1 98.94 100 MET A N 1
ATOM 712 C CA . MET A 1 100 ? 1.991 -18.203 -8.266 1 98.94 100 MET A CA 1
ATOM 713 C C . MET A 1 100 ? 0.737 -17.344 -8.398 1 98.94 100 MET A C 1
ATOM 715 O O . MET A 1 100 ? 0.697 -16.422 -9.211 1 98.94 100 MET A O 1
ATOM 719 N N . VAL A 1 101 ? -0.302 -17.656 -7.652 1 98.94 101 VAL A N 1
ATOM 720 C CA . VAL A 1 101 ? -1.526 -16.859 -7.629 1 98.94 101 VAL A CA 1
ATOM 721 C C . VAL A 1 101 ? -1.715 -16.234 -6.246 1 98.94 101 VAL A C 1
ATOM 723 O O . VAL A 1 101 ? -2.143 -16.922 -5.309 1 98.94 101 VAL A O 1
ATOM 726 N N . HIS A 1 102 ? -1.432 -14.992 -6.148 1 98.94 102 HIS A N 1
ATOM 727 C CA . HIS A 1 102 ? -1.71 -14.211 -4.945 1 98.94 102 HIS A CA 1
ATOM 728 C C . HIS A 1 102 ? -3.178 -13.805 -4.879 1 98.94 102 HIS A C 1
ATOM 730 O O . HIS A 1 102 ? -3.555 -12.742 -5.379 1 98.94 102 HIS A O 1
ATOM 736 N N . ASN A 1 103 ? -3.957 -14.609 -4.164 1 98.88 103 ASN A N 1
ATOM 737 C CA . ASN A 1 103 ? -5.402 -14.414 -4.141 1 98.88 103 ASN A CA 1
ATOM 738 C C . ASN A 1 103 ? -5.898 -14.031 -2.748 1 98.88 103 ASN A C 1
ATOM 740 O O . ASN A 1 103 ? -6.898 -13.328 -2.611 1 98.88 103 ASN A O 1
ATOM 744 N N . ALA A 1 104 ? -5.16 -14.516 -1.695 1 98.62 104 ALA A N 1
ATOM 745 C CA . ALA A 1 104 ? -5.602 -14.227 -0.334 1 98.62 104 ALA A CA 1
ATOM 746 C C . ALA A 1 104 ? -5.734 -12.727 -0.106 1 98.62 104 ALA A C 1
ATOM 748 O O . ALA A 1 104 ? -4.898 -11.945 -0.568 1 98.62 104 ALA A O 1
ATOM 749 N N . GLY A 1 105 ? -6.742 -12.352 0.539 1 97.88 105 GLY A N 1
ATOM 750 C CA . GLY A 1 105 ? -6.953 -10.953 0.893 1 97.88 105 GLY A CA 1
ATOM 751 C C . GLY A 1 105 ? -8.242 -10.727 1.656 1 97.88 105 GLY A C 1
ATOM 752 O O . GLY A 1 105 ? -9.062 -11.641 1.803 1 97.88 105 GLY A O 1
ATOM 753 N N . SER A 1 106 ? -8.422 -9.586 2.209 1 98.06 106 SER A N 1
ATOM 754 C CA . SER A 1 106 ? -9.625 -9.148 2.92 1 98.06 106 SER A CA 1
ATOM 755 C C . SER A 1 106 ? -9.961 -7.703 2.588 1 98.06 106 SER A C 1
ATOM 757 O O . SER A 1 106 ? -9.133 -6.973 2.049 1 98.06 106 SER A O 1
ATOM 759 N N . LEU A 1 107 ? -11.172 -7.367 2.885 1 97.94 107 LEU A N 1
ATOM 760 C CA . LEU A 1 107 ? -11.625 -5.996 2.67 1 97.94 107 LEU A CA 1
ATOM 761 C C . LEU A 1 107 ? -10.977 -5.051 3.668 1 97.94 107 LEU A C 1
ATOM 763 O O . LEU A 1 107 ? -10.781 -3.867 3.375 1 97.94 107 LEU A O 1
ATOM 767 N N . GLY A 1 108 ? -10.562 -5.609 4.859 1 97.81 108 GLY A N 1
ATOM 768 C CA . GLY A 1 108 ? -10.266 -4.738 5.984 1 97.81 108 GLY A CA 1
ATOM 769 C C . GLY A 1 108 ? -11.484 -4.02 6.523 1 97.81 108 GLY A C 1
ATOM 770 O O . GLY A 1 108 ? -12.617 -4.387 6.203 1 97.81 108 GLY A O 1
ATOM 771 N N . ASP A 1 109 ? -11.258 -3.057 7.43 1 97.69 109 ASP A N 1
ATOM 772 C CA . ASP A 1 109 ? -12.367 -2.256 7.934 1 97.69 109 ASP A CA 1
ATOM 773 C C . ASP A 1 109 ? -12.953 -1.37 6.836 1 97.69 109 ASP A C 1
ATOM 775 O O . ASP A 1 109 ? -12.242 -0.55 6.25 1 97.69 109 ASP A O 1
ATOM 779 N N . VAL A 1 110 ? -14.148 -1.557 6.52 1 98.44 110 VAL A N 1
ATOM 780 C CA . VAL A 1 110 ? -14.812 -0.747 5.504 1 98.44 110 VAL A CA 1
ATOM 781 C C . VAL A 1 110 ? -15.578 0.394 6.176 1 98.44 110 VAL A C 1
ATOM 783 O O . VAL A 1 110 ? -16.781 0.537 5.98 1 98.44 110 VAL A O 1
ATOM 786 N N . ILE A 1 111 ? -14.875 1.2 6.91 1 98.69 111 ILE A N 1
ATOM 787 C CA . ILE A 1 111 ? -15.336 2.385 7.629 1 98.69 111 ILE A CA 1
ATOM 788 C C . ILE A 1 111 ? -14.609 3.619 7.105 1 98.69 111 ILE A C 1
ATOM 790 O O . ILE A 1 111 ? -13.664 3.506 6.316 1 98.69 111 ILE A O 1
ATOM 794 N N . TYR A 1 112 ? -15.078 4.77 7.465 1 98.62 112 TYR A N 1
ATOM 795 C CA . TYR A 1 112 ? -14.5 6.004 6.949 1 98.62 112 TYR A CA 1
ATOM 796 C C . TYR A 1 112 ? -13.078 6.203 7.469 1 98.62 112 TYR A C 1
ATOM 798 O O . TYR A 1 112 ? -12.742 5.742 8.562 1 98.62 112 TYR A O 1
ATOM 806 N N . THR A 1 113 ? -12.203 6.926 6.699 1 98.62 113 THR A N 1
ATOM 807 C CA . THR A 1 113 ? -10.789 7.121 7.004 1 98.62 113 THR A CA 1
ATOM 808 C C . THR A 1 113 ? -10.609 7.754 8.383 1 98.62 113 THR A C 1
ATOM 810 O O . THR A 1 113 ? -9.688 7.402 9.117 1 98.62 113 THR A O 1
ATOM 813 N N . LYS A 1 114 ? -11.508 8.641 8.766 1 97.88 114 LYS A N 1
ATOM 814 C CA . LYS A 1 114 ? -11.406 9.375 10.023 1 97.88 114 LYS A CA 1
ATOM 815 C C . LYS A 1 114 ? -11.641 8.445 11.219 1 97.88 114 LYS A C 1
ATOM 817 O O . LYS A 1 114 ? -11.391 8.828 12.367 1 97.88 114 LYS A O 1
ATOM 822 N N . ASP A 1 115 ? -12.133 7.23 10.938 1 98.25 115 ASP A N 1
ATOM 823 C CA . ASP A 1 115 ? -12.492 6.32 12.016 1 98.25 115 ASP A CA 1
ATOM 824 C C . ASP A 1 115 ? -11.461 5.207 12.164 1 98.25 115 ASP A C 1
ATOM 826 O O . ASP A 1 115 ? -11.594 4.344 13.031 1 98.25 115 ASP A O 1
ATOM 830 N N . LEU A 1 116 ? -10.445 5.195 11.328 1 98.5 116 LEU A N 1
ATOM 831 C CA . LEU A 1 116 ? -9.414 4.16 11.344 1 98.5 116 LEU A CA 1
ATOM 832 C C . LEU A 1 116 ? -8.352 4.465 12.398 1 98.5 116 LEU A C 1
ATOM 834 O O . LEU A 1 116 ? -7.23 4.84 12.062 1 98.5 116 LEU A O 1
ATOM 838 N N . ASN A 1 117 ? -8.641 4.168 13.688 1 97.31 117 ASN A N 1
ATOM 839 C CA . ASN A 1 117 ? -7.793 4.664 14.766 1 97.31 117 ASN A CA 1
ATOM 840 C C . ASN A 1 117 ? -7.082 3.525 15.492 1 97.31 117 ASN A C 1
ATOM 842 O O . ASN A 1 117 ? -6.402 3.75 16.5 1 97.31 117 ASN A O 1
ATOM 846 N N . ASN A 1 118 ? -7.227 2.322 15.047 1 98 118 ASN A N 1
ATOM 847 C CA . ASN A 1 118 ? -6.617 1.166 15.695 1 98 118 ASN A CA 1
ATOM 848 C C . ASN A 1 118 ? -5.379 0.687 14.938 1 98 118 ASN A C 1
ATOM 850 O O . ASN A 1 118 ? -5.496 -0.043 13.953 1 98 118 ASN A O 1
ATOM 854 N N . PHE A 1 119 ? -4.215 0.968 15.453 1 98.5 119 PHE A N 1
ATOM 855 C CA . PHE A 1 119 ? -2.951 0.691 14.781 1 98.5 119 PHE A CA 1
ATOM 856 C C . PHE A 1 119 ? -2.771 -0.806 14.562 1 98.5 119 PHE A C 1
ATOM 858 O O . PHE A 1 119 ? -2.355 -1.237 13.484 1 98.5 119 PHE A O 1
ATOM 865 N N . ALA A 1 120 ? -3.035 -1.549 15.539 1 98.19 120 ALA A N 1
ATOM 866 C CA . ALA A 1 120 ? -2.846 -2.994 15.453 1 98.19 120 ALA A CA 1
ATOM 867 C C . ALA A 1 120 ? -3.713 -3.596 14.352 1 98.19 120 ALA A C 1
ATOM 869 O O . ALA A 1 120 ? -3.264 -4.469 13.609 1 98.19 120 ALA A O 1
ATOM 870 N N . GLU A 1 121 ? -4.926 -3.127 14.211 1 98.19 121 GLU A N 1
ATOM 871 C CA . GLU A 1 121 ? -5.84 -3.627 13.188 1 98.19 121 GLU A CA 1
ATOM 872 C C . GLU A 1 121 ? -5.387 -3.209 11.789 1 98.19 121 GLU A C 1
ATOM 874 O O . GLU A 1 121 ? -5.43 -4.008 10.852 1 98.19 121 GLU A O 1
ATOM 879 N N . VAL A 1 122 ? -4.988 -1.998 11.703 1 98.88 122 VAL A N 1
ATOM 880 C CA . VAL A 1 122 ? -4.508 -1.49 10.422 1 98.88 122 VAL A CA 1
ATOM 881 C C . VAL A 1 122 ? -3.24 -2.238 10.016 1 98.88 122 VAL A C 1
ATOM 883 O O . VAL A 1 122 ? -3.098 -2.646 8.859 1 98.88 122 VAL A O 1
ATOM 886 N N . SER A 1 123 ? -2.35 -2.404 10.953 1 98.75 123 SER A N 1
ATOM 887 C CA . SER A 1 123 ? -1.123 -3.152 10.703 1 98.75 123 SER A CA 1
ATOM 888 C C . SER A 1 123 ? -1.428 -4.574 10.242 1 98.75 123 SER A C 1
ATOM 890 O O . SER A 1 123 ? -0.827 -5.062 9.281 1 98.75 123 SER A O 1
ATOM 892 N N . LYS A 1 124 ? -2.311 -5.184 10.945 1 98.69 124 LYS A N 1
ATOM 893 C CA . LYS A 1 124 ? -2.686 -6.555 10.617 1 98.69 124 LYS A CA 1
ATOM 894 C C . LYS A 1 124 ? -3.258 -6.645 9.203 1 98.69 124 LYS A C 1
ATOM 896 O O . LYS A 1 124 ? -3.018 -7.625 8.492 1 98.69 124 LYS A O 1
ATOM 901 N N . TYR A 1 125 ? -4 -5.695 8.805 1 98.88 125 TYR A N 1
ATOM 902 C CA . TYR A 1 125 ? -4.535 -5.66 7.445 1 98.88 125 TYR A CA 1
ATOM 903 C C . TYR A 1 125 ? -3.408 -5.676 6.418 1 98.88 125 TYR A C 1
ATOM 905 O O . TYR A 1 125 ? -3.443 -6.457 5.461 1 98.88 125 TYR A O 1
ATOM 913 N N . TYR A 1 126 ? -2.447 -4.82 6.582 1 98.94 126 TYR A N 1
ATOM 914 C CA . TYR A 1 126 ? -1.383 -4.727 5.59 1 98.94 126 TYR A CA 1
ATOM 915 C C . TYR A 1 126 ? -0.478 -5.953 5.645 1 98.94 126 TYR A C 1
ATOM 917 O O . TYR A 1 126 ? 0.064 -6.379 4.621 1 98.94 126 TYR A O 1
ATOM 925 N N . ASP A 1 127 ? -0.333 -6.523 6.832 1 98.88 127 ASP A N 1
ATOM 926 C CA . ASP A 1 127 ? 0.418 -7.77 6.938 1 98.88 127 ASP A CA 1
ATOM 927 C C . ASP A 1 127 ? -0.206 -8.867 6.074 1 98.88 127 ASP A C 1
ATOM 929 O O . ASP A 1 127 ? 0.494 -9.539 5.316 1 98.88 127 ASP A O 1
ATOM 933 N N . LEU A 1 128 ? -1.468 -8.969 6.164 1 98.81 128 LEU A N 1
ATOM 934 C CA . LEU A 1 128 ? -2.191 -9.984 5.41 1 98.81 128 LEU A CA 1
ATOM 935 C C . LEU A 1 128 ? -2.168 -9.68 3.918 1 98.81 128 LEU A C 1
ATOM 937 O O . LEU A 1 128 ? -1.913 -10.562 3.102 1 98.81 128 LEU A O 1
ATOM 941 N N . ASN A 1 129 ? -2.426 -8.453 3.58 1 98.88 129 ASN A N 1
ATOM 942 C CA . ASN A 1 129 ? -2.801 -8.133 2.209 1 98.88 129 ASN A CA 1
ATOM 943 C C . ASN A 1 129 ? -1.595 -7.68 1.391 1 98.88 129 ASN A C 1
ATOM 945 O O . ASN A 1 129 ? -1.642 -7.672 0.159 1 98.88 129 ASN A O 1
ATOM 949 N N . VAL A 1 130 ? -0.502 -7.262 2.068 1 98.94 130 VAL A N 1
ATOM 950 C CA . VAL A 1 130 ? 0.61 -6.715 1.298 1 98.94 130 VAL A CA 1
ATOM 951 C C . VAL A 1 130 ? 1.91 -7.406 1.706 1 98.94 130 VAL A C 1
ATOM 953 O O . VAL A 1 130 ? 2.58 -8.023 0.875 1 98.94 130 VAL A O 1
ATOM 956 N N . SER A 1 131 ? 2.23 -7.398 3.01 1 98.94 131 SER A N 1
ATOM 957 C CA . SER A 1 131 ? 3.502 -7.957 3.463 1 98.94 131 SER A CA 1
ATOM 958 C C . SER A 1 131 ? 3.609 -9.438 3.117 1 98.94 131 SER A C 1
ATOM 960 O O . SER A 1 131 ? 4.664 -9.906 2.682 1 98.94 131 SER A O 1
ATOM 962 N N . SER A 1 132 ? 2.547 -10.148 3.338 1 98.88 132 SER A N 1
ATOM 963 C CA . SER A 1 132 ? 2.561 -11.578 3.035 1 98.88 132 SER A CA 1
ATOM 964 C C . SER A 1 132 ? 2.795 -11.82 1.548 1 98.88 132 SER A C 1
ATOM 966 O O . SER A 1 132 ? 3.525 -12.742 1.173 1 98.88 132 SER A O 1
ATOM 968 N N . VAL A 1 133 ? 2.189 -11.031 0.683 1 98.88 133 VAL A N 1
ATOM 969 C CA . VAL A 1 133 ? 2.33 -11.133 -0.766 1 98.88 133 VAL A CA 1
ATOM 970 C C . VAL A 1 133 ? 3.791 -10.93 -1.161 1 98.88 133 VAL A C 1
ATOM 972 O O . VAL A 1 133 ? 4.344 -11.703 -1.944 1 98.88 133 VAL A O 1
ATOM 975 N N . VAL A 1 134 ? 4.402 -9.922 -0.596 1 98.94 134 VAL A N 1
ATOM 976 C CA . VAL A 1 134 ? 5.789 -9.578 -0.89 1 98.94 134 VAL A CA 1
ATOM 977 C C . VAL A 1 134 ? 6.695 -10.758 -0.552 1 98.94 134 VAL A C 1
ATOM 979 O O . VAL A 1 134 ? 7.484 -11.203 -1.39 1 98.94 134 VAL A O 1
ATOM 982 N N . VAL A 1 135 ? 6.547 -11.32 0.608 1 98.88 135 VAL A N 1
ATOM 983 C CA . VAL A 1 135 ? 7.457 -12.336 1.122 1 98.88 135 VAL A CA 1
ATOM 984 C C . VAL A 1 135 ? 7.199 -13.664 0.418 1 98.88 135 VAL A C 1
ATOM 986 O O . VAL A 1 135 ? 8.141 -14.375 0.06 1 98.88 135 VAL A O 1
ATOM 989 N N . LEU A 1 136 ? 5.93 -13.992 0.205 1 98.75 136 LEU A N 1
ATOM 990 C CA . LEU A 1 136 ? 5.602 -15.242 -0.482 1 98.75 136 LEU A CA 1
ATOM 991 C C . LEU A 1 136 ? 6.059 -15.195 -1.937 1 98.75 136 LEU A C 1
ATOM 993 O O . LEU A 1 136 ? 6.469 -16.219 -2.496 1 98.75 136 LEU A O 1
ATOM 997 N N . ASN A 1 137 ? 5.918 -14.016 -2.539 1 98.81 137 ASN A N 1
ATOM 998 C CA . ASN A 1 137 ? 6.41 -13.867 -3.904 1 98.81 137 ASN A CA 1
ATOM 999 C C . ASN A 1 137 ? 7.906 -14.148 -3.992 1 98.81 137 ASN A C 1
ATOM 1001 O O . ASN A 1 137 ? 8.359 -14.82 -4.922 1 98.81 137 ASN A O 1
ATOM 1005 N N . ALA A 1 138 ? 8.68 -13.609 -3.053 1 98.69 138 ALA A N 1
ATOM 1006 C CA . ALA A 1 138 ? 10.117 -13.844 -3.012 1 98.69 138 ALA A CA 1
ATOM 1007 C C . ALA A 1 138 ? 10.43 -15.328 -2.834 1 98.69 138 ALA A C 1
ATOM 1009 O O . ALA A 1 138 ? 11.297 -15.875 -3.518 1 98.69 138 ALA A O 1
ATOM 1010 N N . ALA A 1 139 ? 9.727 -15.977 -1.94 1 98.31 139 ALA A N 1
ATOM 1011 C CA . ALA A 1 139 ? 9.93 -17.406 -1.696 1 98.31 139 ALA A CA 1
ATOM 1012 C C . ALA A 1 139 ? 9.648 -18.219 -2.955 1 98.31 139 ALA A C 1
ATOM 1014 O O . ALA A 1 139 ? 10.414 -19.125 -3.301 1 98.31 139 ALA A O 1
ATOM 1015 N N . PHE A 1 140 ? 8.594 -17.906 -3.617 1 98.75 140 PHE A N 1
ATOM 1016 C CA . PHE A 1 140 ? 8.211 -18.594 -4.844 1 98.75 140 PHE A CA 1
ATOM 1017 C C . PHE A 1 140 ? 9.273 -18.406 -5.926 1 98.75 140 PHE A C 1
ATOM 1019 O O . PHE A 1 140 ? 9.727 -19.375 -6.535 1 98.75 140 PHE A O 1
ATOM 1026 N N . LEU A 1 141 ? 9.664 -17.125 -6.156 1 98.56 141 LEU A N 1
ATOM 1027 C CA . LEU A 1 141 ? 10.609 -16.812 -7.223 1 98.56 141 LEU A CA 1
ATOM 1028 C C . LEU A 1 141 ? 11.953 -17.484 -6.961 1 98.56 141 LEU A C 1
ATOM 1030 O O . LEU A 1 141 ? 12.602 -17.984 -7.891 1 98.56 141 LEU A O 1
ATOM 1034 N N . SER A 1 142 ? 12.391 -17.531 -5.695 1 96.94 142 SER A N 1
ATOM 1035 C CA . SER A 1 142 ? 13.672 -18.125 -5.34 1 96.94 142 SER A CA 1
ATOM 1036 C C . SER A 1 142 ? 13.734 -19.594 -5.777 1 96.94 142 SER A C 1
ATOM 1038 O O . SER A 1 142 ? 14.727 -20.031 -6.367 1 96.94 142 SER A O 1
ATOM 1040 N N . LEU A 1 143 ? 12.688 -20.297 -5.617 1 97.69 143 LEU A N 1
ATOM 1041 C CA . LEU A 1 143 ? 12.664 -21.719 -5.945 1 97.69 143 LEU A CA 1
ATOM 1042 C C . LEU A 1 143 ? 12.359 -21.922 -7.426 1 97.69 143 LEU A C 1
ATOM 1044 O O . LEU A 1 143 ? 12.953 -22.781 -8.07 1 97.69 143 LEU A O 1
ATOM 1048 N N . ALA A 1 144 ? 11.453 -21.125 -7.969 1 98.44 144 ALA A N 1
ATOM 1049 C CA . ALA A 1 144 ? 11.07 -21.25 -9.367 1 98.44 144 ALA A CA 1
ATOM 1050 C C . ALA A 1 144 ? 12.25 -20.953 -10.289 1 98.44 144 ALA A C 1
ATOM 1052 O O . ALA A 1 144 ? 12.422 -21.625 -11.312 1 98.44 144 ALA A O 1
ATOM 1053 N N . LYS A 1 145 ? 13.031 -20 -9.906 1 97.69 145 LYS A N 1
ATOM 1054 C CA . LYS A 1 145 ? 14.164 -19.625 -10.742 1 97.69 145 LYS A CA 1
ATOM 1055 C C . LYS A 1 145 ? 15.234 -20.703 -10.742 1 97.69 145 LYS A C 1
ATOM 1057 O O . LYS A 1 145 ? 15.914 -20.922 -11.75 1 97.69 145 LYS A O 1
ATOM 1062 N N . VAL A 1 146 ? 15.391 -21.391 -9.633 1 97.12 146 VAL A N 1
ATOM 1063 C CA . VAL A 1 146 ? 16.312 -22.516 -9.57 1 97.12 146 VAL A CA 1
ATOM 1064 C C . VAL A 1 146 ? 15.859 -23.609 -10.547 1 97.12 146 VAL A C 1
ATOM 1066 O O . VAL A 1 146 ? 16.672 -24.156 -11.297 1 97.12 146 VAL A O 1
ATOM 1069 N N . GLN A 1 147 ? 14.586 -23.859 -10.555 1 97.38 147 GLN A N 1
ATOM 1070 C CA . GLN A 1 147 ? 14.047 -24.859 -11.461 1 97.38 147 GLN A CA 1
ATOM 1071 C C . GLN A 1 147 ? 14.172 -24.422 -12.914 1 97.38 147 GLN A C 1
ATOM 1073 O O . GLN A 1 147 ? 14.453 -25.234 -13.797 1 97.38 147 GLN A O 1
ATOM 1078 N N . GLN A 1 148 ? 13.938 -23.109 -13.109 1 97.25 148 GLN A N 1
ATOM 1079 C CA . GLN A 1 148 ? 14.039 -22.578 -14.469 1 97.25 148 GLN A CA 1
ATOM 1080 C C . GLN A 1 148 ? 15.469 -22.672 -14.984 1 97.25 148 GLN A C 1
ATOM 1082 O O . GLN A 1 148 ? 15.695 -22.906 -16.172 1 97.25 148 GLN A O 1
ATOM 1087 N N . ALA A 1 149 ? 16.422 -22.484 -14.117 1 96.56 149 ALA A N 1
ATOM 1088 C CA . ALA A 1 149 ? 17.828 -22.625 -14.508 1 96.56 149 ALA A CA 1
ATOM 1089 C C . ALA A 1 149 ? 18.125 -24.062 -14.953 1 96.56 149 ALA A C 1
ATOM 1091 O O . ALA A 1 149 ? 18.906 -24.266 -15.883 1 96.56 149 ALA A O 1
ATOM 1092 N N . ALA A 1 150 ? 17.5 -24.984 -14.32 1 95.5 150 ALA A N 1
ATOM 1093 C CA . ALA A 1 150 ? 17.703 -26.391 -14.648 1 95.5 150 ALA A CA 1
ATOM 1094 C C . ALA A 1 150 ? 16.875 -26.797 -15.867 1 95.5 150 ALA A C 1
ATOM 1096 O O . ALA A 1 150 ? 17.234 -27.734 -16.594 1 95.5 150 ALA A O 1
ATOM 1097 N N . THR A 1 151 ? 15.789 -26.141 -16.141 1 96.12 151 THR A N 1
ATOM 1098 C CA . THR A 1 151 ? 14.891 -26.359 -17.266 1 96.12 151 THR A CA 1
ATOM 1099 C C . THR A 1 151 ? 14.555 -25.047 -17.969 1 96.12 151 THR A C 1
ATOM 1101 O O . THR A 1 151 ? 13.477 -24.484 -17.766 1 96.12 151 THR A O 1
ATOM 1104 N N . PRO A 1 152 ? 15.328 -24.609 -18.938 1 94.88 152 PRO A N 1
ATOM 1105 C CA . PRO A 1 152 ? 15.234 -23.266 -19.5 1 94.88 152 PRO A CA 1
ATOM 1106 C C . PRO A 1 152 ? 13.914 -23.031 -20.234 1 94.88 152 PRO A C 1
ATOM 1108 O O . PRO A 1 152 ? 13.492 -21.875 -20.391 1 94.88 152 PRO A O 1
ATOM 1111 N N . SER A 1 153 ? 13.336 -24.094 -20.672 1 95.19 153 SER A N 1
ATOM 1112 C CA . SER A 1 153 ? 12.086 -23.938 -21.406 1 95.19 153 SER A CA 1
ATOM 1113 C C . SER A 1 153 ? 10.914 -23.656 -20.469 1 95.19 153 SER A C 1
ATOM 1115 O O . SER A 1 153 ? 9.836 -23.281 -20.906 1 95.19 153 SER A O 1
ATOM 1117 N N . MET A 1 154 ? 11.141 -23.844 -19.156 1 97.44 154 MET A N 1
ATOM 1118 C CA . MET A 1 154 ? 10.086 -23.625 -18.172 1 97.44 154 MET A CA 1
ATOM 1119 C C . MET A 1 154 ? 9.711 -22.141 -18.094 1 97.44 154 MET A C 1
ATOM 1121 O O . MET A 1 154 ? 10.586 -21.281 -18.109 1 97.44 154 MET A O 1
ATOM 1125 N N . THR A 1 155 ? 8.414 -21.875 -18 1 97.88 155 THR A N 1
ATOM 1126 C CA . THR A 1 155 ? 7.941 -20.516 -17.844 1 97.88 155 THR A CA 1
ATOM 1127 C C . THR A 1 155 ? 7.508 -20.25 -16.406 1 97.88 155 THR A C 1
ATOM 1129 O O . THR A 1 155 ? 7.09 -21.156 -15.703 1 97.88 155 THR A O 1
ATOM 1132 N N . ILE A 1 156 ? 7.699 -19.031 -15.953 1 98.69 156 ILE A N 1
ATOM 1133 C CA . ILE A 1 156 ? 7.258 -18.578 -14.633 1 98.69 156 ILE A CA 1
ATOM 1134 C C . ILE A 1 156 ? 6.172 -17.531 -14.781 1 98.69 156 ILE A C 1
ATOM 1136 O O . ILE A 1 156 ? 6.336 -16.562 -15.539 1 98.69 156 ILE A O 1
ATOM 1140 N N . LYS A 1 157 ?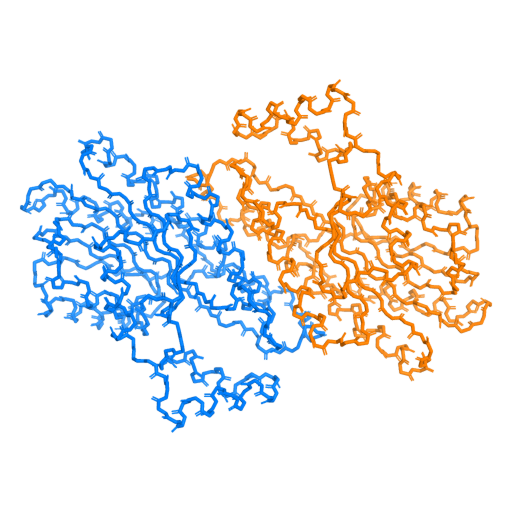 5.047 -17.703 -14.18 1 98.81 157 LYS A N 1
ATOM 1141 C CA . LYS A 1 157 ? 3.922 -16.781 -14.195 1 98.81 157 LYS A CA 1
ATOM 1142 C C . LYS A 1 157 ? 3.496 -16.406 -12.781 1 98.81 157 LYS A C 1
ATOM 1144 O O . LYS A 1 157 ? 3.504 -17.25 -11.883 1 98.81 157 LYS A O 1
ATOM 1149 N N . VAL A 1 158 ? 3.217 -15.18 -12.555 1 98.94 158 VAL A N 1
ATOM 1150 C CA . VAL A 1 158 ? 2.697 -14.664 -11.297 1 98.94 158 VAL A CA 1
ATOM 1151 C C . VAL A 1 158 ? 1.39 -13.914 -11.547 1 98.94 158 VAL A C 1
ATOM 1153 O O . VAL A 1 158 ? 1.318 -13.047 -12.43 1 98.94 158 VAL A O 1
ATOM 1156 N N . VAL A 1 159 ? 0.353 -14.281 -10.812 1 98.94 159 VAL A N 1
ATOM 1157 C CA . VAL A 1 159 ? -0.93 -13.594 -10.883 1 98.94 159 VAL A CA 1
ATOM 1158 C C . VAL A 1 159 ? -1.215 -12.906 -9.547 1 98.94 159 VAL A C 1
ATOM 1160 O O . VAL A 1 159 ? -1.142 -13.531 -8.492 1 98.94 159 VAL A O 1
ATOM 1163 N N . ASN A 1 160 ? -1.436 -11.641 -9.578 1 98.94 160 ASN A N 1
ATOM 1164 C CA . ASN A 1 160 ? -1.986 -10.852 -8.484 1 98.94 160 ASN A CA 1
ATOM 1165 C C . ASN A 1 160 ? -3.484 -10.617 -8.656 1 98.94 160 ASN A C 1
ATOM 1167 O O . ASN A 1 160 ? -3.908 -9.922 -9.578 1 98.94 160 ASN A O 1
ATOM 1171 N N . ILE A 1 161 ? -4.289 -11.273 -7.836 1 98.94 161 ILE A N 1
ATOM 1172 C CA . ILE A 1 161 ? -5.711 -10.945 -7.875 1 98.94 161 ILE A CA 1
ATOM 1173 C C . ILE A 1 161 ? -5.938 -9.531 -7.344 1 98.94 161 ILE A C 1
ATOM 1175 O O . ILE A 1 161 ? -5.922 -9.312 -6.129 1 98.94 161 ILE A O 1
ATOM 1179 N N . SER A 1 162 ? -6.172 -8.641 -8.227 1 98.69 162 SER A N 1
ATOM 1180 C CA . SER A 1 162 ? -6.305 -7.207 -7.965 1 98.69 162 SER A CA 1
ATOM 1181 C C . SER A 1 162 ? -7.773 -6.805 -7.844 1 98.69 162 SER A C 1
ATOM 1183 O O . SER A 1 162 ? -8.586 -7.562 -7.316 1 98.69 162 SER A O 1
ATOM 1185 N N . SER A 1 163 ? -8.117 -5.629 -8.086 1 98.56 163 SER A N 1
ATOM 1186 C CA . SER A 1 163 ? -9.445 -5.02 -8.039 1 98.56 163 SER A CA 1
ATOM 1187 C C . SER A 1 163 ? -9.453 -3.67 -8.75 1 98.56 163 SER A C 1
ATOM 1189 O O . SER A 1 163 ? -8.422 -3.018 -8.867 1 98.56 163 SER A O 1
ATOM 1191 N N . ILE A 1 164 ? -10.648 -3.264 -9.273 1 98.25 164 ILE A N 1
ATOM 1192 C CA . ILE A 1 164 ? -10.797 -1.896 -9.766 1 98.25 164 ILE A CA 1
ATOM 1193 C C . ILE A 1 164 ? -10.438 -0.911 -8.656 1 98.25 164 ILE A C 1
ATOM 1195 O O . ILE A 1 164 ? -10.008 0.214 -8.93 1 98.25 164 ILE A O 1
ATOM 1199 N N . CYS A 1 165 ? -10.508 -1.339 -7.41 1 98.56 165 CYS A N 1
ATOM 1200 C CA . CYS A 1 165 ? -10.211 -0.513 -6.242 1 98.56 165 CYS A CA 1
ATOM 1201 C C . CYS A 1 165 ? -8.727 -0.177 -6.184 1 98.56 165 CYS A C 1
ATOM 1203 O O . CYS A 1 165 ? -8.32 0.742 -5.469 1 98.56 165 CYS A O 1
ATOM 1205 N N . ALA A 1 166 ? -7.855 -0.887 -6.895 1 98.81 166 ALA A N 1
ATOM 1206 C CA . ALA A 1 166 ? -6.441 -0.536 -6.984 1 98.81 166 ALA A CA 1
ATOM 1207 C C . ALA A 1 166 ? -6.246 0.768 -7.754 1 98.81 166 ALA A C 1
ATOM 1209 O O . ALA A 1 166 ? -5.223 1.439 -7.602 1 98.81 166 ALA A O 1
ATOM 1210 N N . LEU A 1 167 ? -7.262 1.123 -8.555 1 98.5 167 LEU A N 1
ATOM 1211 C CA . LEU A 1 167 ? -7.121 2.24 -9.484 1 98.5 167 LEU A CA 1
ATOM 1212 C C . LEU A 1 167 ? -8.078 3.373 -9.117 1 98.5 167 LEU A C 1
ATOM 1214 O O . LEU A 1 167 ? -7.824 4.531 -9.461 1 98.5 167 LEU A O 1
ATOM 1218 N N . GLU A 1 168 ? -9.148 3.045 -8.445 1 98.5 168 GLU A N 1
ATOM 1219 C CA . GLU A 1 168 ? -10.195 4.012 -8.148 1 98.5 168 GLU A CA 1
ATOM 1220 C C . GLU A 1 168 ? -10.523 4.039 -6.66 1 98.5 168 GLU A C 1
ATOM 1222 O O . GLU A 1 168 ? -10.688 2.99 -6.035 1 98.5 168 GLU A O 1
ATOM 1227 N N . PRO A 1 169 ? -10.688 5.27 -6.137 1 98.75 169 PRO A N 1
ATOM 1228 C CA . PRO A 1 169 ? -11.047 5.352 -4.715 1 98.75 169 PRO A CA 1
ATOM 1229 C C . PRO A 1 169 ? -12.516 5.043 -4.457 1 98.75 169 PRO A C 1
ATOM 1231 O O . PRO A 1 169 ? -13.391 5.527 -5.18 1 98.75 169 PRO A O 1
ATOM 1234 N N . PHE A 1 170 ? -12.797 4.199 -3.5 1 98.81 170 PHE A N 1
ATOM 1235 C CA . PHE A 1 170 ? -14.125 3.914 -2.973 1 98.81 170 PHE A CA 1
ATOM 1236 C C . PHE A 1 170 ? -14.258 4.41 -1.538 1 98.81 170 PHE A C 1
ATOM 1238 O O . PHE A 1 170 ? -13.453 4.055 -0.676 1 98.81 170 PHE A O 1
ATOM 1245 N N . LYS A 1 171 ? -15.289 5.266 -1.298 1 98.75 171 LYS A N 1
ATOM 1246 C CA . LYS A 1 171 ? -15.5 5.789 0.049 1 98.75 171 LYS A CA 1
ATOM 1247 C C . LYS A 1 171 ? -15.688 4.66 1.057 1 98.75 171 LYS A C 1
ATOM 1249 O O . LYS A 1 171 ? -16.375 3.68 0.778 1 98.75 171 LYS A O 1
ATOM 1254 N N . SER A 1 172 ? -15.039 4.75 2.168 1 98.81 172 SER A N 1
ATOM 1255 C CA . SER A 1 172 ? -15.07 3.844 3.312 1 98.81 172 SER A CA 1
ATOM 1256 C C . SER A 1 172 ? -14.266 2.58 3.041 1 98.81 172 SER A C 1
ATOM 1258 O O . SER A 1 172 ? -14.203 1.683 3.885 1 98.81 172 SER A O 1
ATOM 1260 N N . TRP A 1 173 ? -13.586 2.453 1.876 1 98.88 173 TRP A N 1
ATOM 1261 C CA . TRP A 1 173 ? -12.773 1.294 1.518 1 98.88 173 TRP A CA 1
ATOM 1262 C C . TRP A 1 173 ? -11.305 1.67 1.423 1 98.88 173 TRP A C 1
ATOM 1264 O O . TRP A 1 173 ? -10.57 1.14 0.583 1 98.88 173 TRP A O 1
ATOM 1274 N N . SER A 1 174 ? -10.852 2.607 2.24 1 98.94 174 SER A N 1
ATOM 1275 C CA . SER A 1 174 ? -9.508 3.15 2.098 1 98.94 174 SER A CA 1
ATOM 1276 C C . SER A 1 174 ? -8.453 2.066 2.297 1 98.94 174 SER A C 1
ATOM 1278 O O . SER A 1 174 ? -7.434 2.049 1.601 1 98.94 174 SER A O 1
ATOM 1280 N N . LEU A 1 175 ? -8.625 1.133 3.305 1 98.94 175 LEU A N 1
ATOM 1281 C CA . LEU A 1 175 ? -7.668 0.051 3.5 1 98.94 175 LEU A CA 1
ATOM 1282 C C . LEU A 1 175 ? -7.617 -0.858 2.277 1 98.94 175 LEU A C 1
ATOM 1284 O O . LEU A 1 175 ? -6.535 -1.163 1.771 1 98.94 175 LEU A O 1
ATOM 1288 N N . TYR A 1 176 ? -8.758 -1.232 1.799 1 98.94 176 TYR A N 1
ATOM 1289 C CA . TYR A 1 176 ? -8.82 -2.133 0.653 1 98.94 176 TYR A CA 1
ATOM 1290 C C . TYR A 1 176 ? -8.211 -1.483 -0.584 1 98.94 176 TYR A C 1
ATOM 1292 O O . TYR A 1 176 ? -7.363 -2.078 -1.252 1 98.94 176 TYR A O 1
ATOM 1300 N N . CYS A 1 177 ? -8.625 -0.235 -0.915 1 98.94 177 CYS A N 1
ATOM 1301 C CA . CYS A 1 177 ? -8.117 0.477 -2.08 1 98.94 177 CYS A CA 1
ATOM 1302 C C . CYS A 1 177 ? -6.605 0.662 -1.986 1 98.94 177 CYS A C 1
ATOM 1304 O O . CYS A 1 177 ? -5.883 0.396 -2.947 1 98.94 177 CYS A O 1
ATOM 1306 N N . SER A 1 178 ? -6.145 1.122 -0.861 1 98.94 178 SER A N 1
ATOM 1307 C CA . SER A 1 178 ? -4.715 1.366 -0.699 1 98.94 178 SER A CA 1
ATOM 1308 C C . SER A 1 178 ? -3.924 0.064 -0.747 1 98.94 178 SER A C 1
ATOM 1310 O O . SER A 1 178 ? -2.832 0.016 -1.317 1 98.94 178 SER A O 1
ATOM 1312 N N . GLY A 1 179 ? -4.406 -1.018 -0.113 1 98.94 179 GLY A N 1
ATOM 1313 C CA . GLY A 1 179 ? -3.756 -2.314 -0.2 1 98.94 179 GLY A CA 1
ATOM 1314 C C . GLY A 1 179 ? -3.646 -2.832 -1.622 1 98.94 179 GLY A C 1
ATOM 1315 O O . GLY A 1 179 ? -2.588 -3.316 -2.033 1 98.94 179 GLY A O 1
ATOM 1316 N N . LYS A 1 180 ? -4.73 -2.719 -2.377 1 98.94 180 LYS A N 1
ATOM 1317 C CA . LYS A 1 180 ? -4.723 -3.191 -3.758 1 98.94 180 LYS A CA 1
ATOM 1318 C C . LYS A 1 180 ? -3.832 -2.316 -4.633 1 98.94 180 LYS A C 1
ATOM 1320 O O . LYS A 1 180 ? -3.184 -2.811 -5.559 1 98.94 180 LYS A O 1
ATOM 1325 N N . ALA A 1 181 ? -3.785 -1.006 -4.387 1 98.94 181 ALA A N 1
ATOM 1326 C CA . ALA A 1 181 ? -2.859 -0.128 -5.094 1 98.94 181 ALA A CA 1
ATOM 1327 C C . ALA A 1 181 ? -1.41 -0.522 -4.82 1 98.94 181 ALA A C 1
ATOM 1329 O O . ALA A 1 181 ? -0.581 -0.536 -5.73 1 98.94 181 ALA A O 1
ATOM 1330 N N . ALA A 1 182 ? -1.134 -0.798 -3.578 1 99 182 ALA A N 1
ATOM 1331 C CA . ALA A 1 182 ? 0.207 -1.234 -3.195 1 99 182 ALA A CA 1
ATOM 1332 C C . ALA A 1 182 ? 0.606 -2.5 -3.947 1 99 182 ALA A C 1
ATOM 1334 O O . ALA A 1 182 ? 1.707 -2.582 -4.496 1 99 182 ALA A O 1
ATOM 1335 N N . ARG A 1 183 ? -0.262 -3.477 -3.992 1 98.94 183 ARG A N 1
ATOM 1336 C CA . ARG A 1 183 ? 0.016 -4.742 -4.664 1 98.94 183 ARG A CA 1
ATOM 1337 C C . ARG A 1 183 ? 0.251 -4.527 -6.156 1 98.94 183 ARG A C 1
ATOM 1339 O O . ARG A 1 183 ? 1.196 -5.078 -6.727 1 98.94 183 ARG A O 1
ATOM 1346 N N . ASP A 1 184 ? -0.651 -3.768 -6.766 1 98.94 184 ASP A N 1
ATOM 1347 C CA . ASP A 1 184 ? -0.488 -3.512 -8.195 1 98.94 184 ASP A CA 1
ATOM 1348 C C . ASP A 1 184 ? 0.888 -2.92 -8.492 1 98.94 184 ASP A C 1
ATOM 1350 O O . ASP A 1 184 ? 1.556 -3.336 -9.438 1 98.94 184 ASP A O 1
ATOM 1354 N N . MET A 1 185 ? 1.301 -1.929 -7.703 1 98.94 185 MET A N 1
ATOM 1355 C CA . MET A 1 185 ? 2.592 -1.286 -7.93 1 98.94 185 MET A CA 1
ATOM 1356 C C . MET A 1 185 ? 3.738 -2.262 -7.688 1 98.94 185 MET A C 1
ATOM 1358 O O . MET A 1 185 ? 4.715 -2.281 -8.438 1 98.94 185 MET A O 1
ATOM 1362 N N . PHE A 1 186 ? 3.65 -3.104 -6.594 1 98.94 186 PHE A N 1
ATOM 1363 C CA . PHE A 1 186 ? 4.668 -4.113 -6.328 1 98.94 186 PHE A CA 1
ATOM 1364 C C . PHE A 1 186 ? 4.898 -4.988 -7.551 1 98.94 186 PHE A C 1
ATOM 1366 O O . PHE A 1 186 ? 6.043 -5.246 -7.93 1 98.94 186 PHE A O 1
ATOM 1373 N N . PHE A 1 187 ? 3.844 -5.32 -8.203 1 98.94 187 PHE A N 1
ATOM 1374 C CA . PHE A 1 187 ? 3.955 -6.277 -9.297 1 98.94 187 PHE A CA 1
ATOM 1375 C C . PHE A 1 187 ? 4.375 -5.582 -10.586 1 98.94 187 PHE A C 1
ATOM 1377 O O . PHE A 1 187 ? 4.965 -6.203 -11.469 1 98.94 187 PHE A O 1
ATOM 1384 N N . ARG A 1 188 ? 4.055 -4.305 -10.742 1 98.94 188 ARG A N 1
ATOM 1385 C CA . ARG A 1 188 ? 4.672 -3.553 -11.828 1 98.94 188 ARG A CA 1
ATOM 1386 C C . ARG A 1 188 ? 6.188 -3.531 -11.695 1 98.94 188 ARG A C 1
ATOM 1388 O O . ARG A 1 188 ? 6.91 -3.656 -12.688 1 98.94 188 ARG A O 1
ATOM 1395 N N . VAL A 1 189 ? 6.688 -3.352 -10.445 1 98.94 189 VAL A N 1
ATOM 1396 C CA . VAL A 1 189 ? 8.125 -3.354 -10.211 1 98.94 189 VAL A CA 1
ATOM 1397 C C . VAL A 1 189 ? 8.703 -4.73 -10.539 1 98.94 189 VAL A C 1
ATOM 1399 O O . VAL A 1 189 ? 9.742 -4.836 -11.188 1 98.94 189 VAL A O 1
ATOM 1402 N N . LEU A 1 190 ? 7.996 -5.801 -10.102 1 98.94 190 LEU A N 1
ATOM 1403 C CA . LEU A 1 190 ? 8.453 -7.152 -10.406 1 98.94 190 LEU A CA 1
ATOM 1404 C C . LEU A 1 190 ? 8.609 -7.344 -11.914 1 98.94 190 LEU A C 1
ATOM 1406 O O . LEU A 1 190 ? 9.625 -7.863 -12.375 1 98.94 190 LEU A O 1
ATOM 1410 N N . ALA A 1 191 ? 7.586 -6.953 -12.656 1 98.94 191 ALA A N 1
ATOM 1411 C CA . ALA A 1 191 ? 7.613 -7.129 -14.102 1 98.94 191 ALA A CA 1
ATOM 1412 C C . ALA A 1 191 ? 8.789 -6.383 -14.727 1 98.94 191 ALA A C 1
ATOM 1414 O O . ALA A 1 191 ? 9.414 -6.867 -15.672 1 98.94 191 ALA A O 1
ATOM 1415 N N . ALA A 1 192 ? 9.062 -5.199 -14.18 1 98.81 192 ALA A N 1
ATOM 1416 C CA . ALA A 1 192 ? 10.195 -4.426 -14.672 1 98.81 192 ALA A CA 1
ATOM 1417 C C . ALA A 1 192 ? 11.516 -5.125 -14.352 1 98.81 192 ALA A C 1
ATOM 1419 O O . ALA A 1 192 ? 12.453 -5.094 -15.148 1 98.81 192 ALA A O 1
ATOM 1420 N N . GLU A 1 193 ? 11.625 -5.777 -13.219 1 98.69 193 GLU A N 1
ATOM 1421 C CA . GLU A 1 193 ? 12.836 -6.449 -12.766 1 98.69 193 GLU A CA 1
ATOM 1422 C C . GLU A 1 193 ? 13.07 -7.746 -13.539 1 98.69 193 GLU A C 1
ATOM 1424 O O . GLU A 1 193 ? 14.211 -8.156 -13.742 1 98.69 193 GLU A O 1
ATOM 1429 N N . GLU A 1 194 ? 11.891 -8.391 -13.82 1 98.06 194 GLU A N 1
ATOM 1430 C CA . GLU A 1 194 ? 11.953 -9.75 -14.359 1 98.06 194 GLU A CA 1
ATOM 1431 C C . GLU A 1 194 ? 11.148 -9.859 -15.648 1 98.06 194 GLU A C 1
ATOM 1433 O O . GLU A 1 194 ? 10.062 -10.453 -15.656 1 98.06 194 GLU A O 1
ATOM 1438 N N . PRO A 1 195 ? 11.758 -9.453 -16.766 1 96.81 195 PRO A N 1
ATOM 1439 C CA . PRO A 1 195 ? 11 -9.469 -18.016 1 96.81 195 PRO A CA 1
ATOM 1440 C C . PRO A 1 195 ? 10.641 -10.883 -18.469 1 96.81 195 PRO A C 1
ATOM 1442 O O . PRO A 1 195 ? 9.734 -11.062 -19.281 1 96.81 195 PRO A O 1
ATOM 1445 N N . SER A 1 196 ? 11.359 -11.891 -17.953 1 96.38 196 SER A N 1
ATOM 1446 C CA . SER A 1 196 ? 11.094 -13.266 -18.344 1 96.38 196 SER A CA 1
ATOM 1447 C C . SER A 1 196 ? 9.938 -13.859 -17.547 1 96.38 196 SER A C 1
ATOM 1449 O O . SER A 1 196 ? 9.438 -14.938 -17.875 1 96.38 196 SER A O 1
ATOM 1451 N N . VAL A 1 197 ? 9.516 -13.211 -16.453 1 98.5 197 VAL A N 1
ATOM 1452 C CA . VAL A 1 197 ? 8.375 -13.641 -15.656 1 98.5 197 VAL A CA 1
ATOM 1453 C C . VAL A 1 197 ? 7.102 -12.961 -16.156 1 98.5 197 VAL A C 1
ATOM 1455 O O . VAL A 1 197 ? 7.066 -11.734 -16.312 1 98.5 197 VAL A O 1
ATOM 1458 N N . THR A 1 198 ? 6.121 -13.734 -16.547 1 98.62 198 THR A N 1
ATOM 1459 C CA . THR A 1 198 ? 4.828 -13.164 -16.891 1 98.62 198 THR A CA 1
ATOM 1460 C C . THR A 1 198 ? 4.059 -12.75 -15.648 1 98.62 198 THR A C 1
ATOM 1462 O O . THR A 1 198 ? 3.787 -13.578 -14.773 1 98.62 198 THR A O 1
ATOM 1465 N N . VAL A 1 199 ? 3.738 -11.484 -15.516 1 98.88 199 VAL A N 1
ATOM 1466 C CA . VAL A 1 199 ? 3.068 -10.938 -14.344 1 98.88 199 VAL A CA 1
ATOM 1467 C C . VAL A 1 199 ? 1.704 -10.375 -14.734 1 98.88 199 VAL A C 1
ATOM 1469 O O . VAL A 1 199 ? 1.616 -9.492 -15.586 1 98.88 199 VAL A O 1
ATOM 1472 N N . LEU A 1 200 ? 0.66 -10.883 -14.148 1 98.69 200 LEU A N 1
ATOM 1473 C CA . LEU A 1 200 ? -0.698 -10.43 -14.43 1 98.69 200 LEU A CA 1
ATOM 1474 C C . LEU A 1 200 ? -1.372 -9.914 -13.164 1 98.69 200 LEU A C 1
ATOM 1476 O O . LEU A 1 200 ? -1.534 -10.656 -12.195 1 98.69 200 LEU A O 1
ATOM 1480 N N . SER A 1 201 ? -1.678 -8.656 -13.078 1 98.88 201 SER A N 1
ATOM 1481 C CA . SER A 1 201 ? -2.617 -8.148 -12.086 1 98.88 201 SER A CA 1
ATOM 1482 C C . SER A 1 201 ? -4.047 -8.164 -12.617 1 98.88 201 SER A C 1
ATOM 1484 O O . SER A 1 201 ? -4.414 -7.336 -13.445 1 98.88 201 SER A O 1
ATOM 1486 N N . TYR A 1 202 ? -4.879 -9.086 -12.117 1 98.88 202 TYR A N 1
ATOM 1487 C CA . TYR A 1 202 ? -6.191 -9.375 -12.68 1 98.88 202 TYR A CA 1
ATOM 1488 C C . TYR A 1 202 ? -7.301 -8.922 -11.734 1 98.88 202 TYR A C 1
ATOM 1490 O O . TYR A 1 202 ? -7.352 -9.352 -10.578 1 98.88 202 TYR A O 1
ATOM 1498 N N . ALA A 1 203 ? -8.141 -7.996 -12.164 1 98.81 203 ALA A N 1
ATOM 1499 C CA . ALA A 1 203 ? -9.344 -7.598 -11.43 1 98.81 203 ALA A CA 1
ATOM 1500 C C . ALA A 1 203 ? -10.531 -8.477 -11.812 1 98.81 203 ALA A C 1
ATOM 1502 O O . ALA A 1 203 ? -11.094 -8.336 -12.898 1 98.81 203 ALA A O 1
ATOM 1503 N N . PRO A 1 204 ? -10.992 -9.258 -10.938 1 98.38 204 PRO A N 1
ATOM 1504 C CA . PRO A 1 204 ? -11.953 -10.312 -11.273 1 98.38 204 PRO A CA 1
ATOM 1505 C C . PRO A 1 204 ? -13.352 -9.773 -11.531 1 98.38 204 PRO A C 1
ATOM 1507 O O . PRO A 1 204 ? -14.211 -10.492 -12.047 1 98.38 204 PRO A O 1
ATOM 1510 N N . GLY A 1 205 ? -13.617 -8.453 -11.148 1 97.19 205 GLY A N 1
ATOM 1511 C CA . GLY A 1 205 ? -14.977 -7.941 -11.156 1 97.19 205 GLY A CA 1
ATOM 1512 C C . GLY A 1 205 ? -15.742 -8.266 -9.891 1 97.19 205 GLY A C 1
ATOM 1513 O O . GLY A 1 205 ? -15.164 -8.734 -8.914 1 97.19 205 GLY A O 1
ATOM 1514 N N . PRO A 1 206 ? -17.031 -7.867 -9.82 1 96.56 206 PRO A N 1
ATOM 1515 C CA . PRO A 1 206 ? -17.859 -8.164 -8.656 1 96.56 206 PRO A CA 1
ATOM 1516 C C . PRO A 1 206 ? -18.266 -9.633 -8.586 1 96.56 206 PRO A C 1
ATOM 1518 O O . PRO A 1 206 ? -19.297 -10.023 -9.156 1 96.56 206 PRO A O 1
ATOM 1521 N N . VAL A 1 207 ? -17.531 -10.438 -7.91 1 97.81 207 VAL A N 1
ATOM 1522 C CA . VAL A 1 207 ? -17.766 -11.875 -7.82 1 97.81 207 VAL A CA 1
ATOM 1523 C C . VAL A 1 207 ? -18.609 -12.188 -6.586 1 97.81 207 VAL A C 1
ATOM 1525 O O . VAL A 1 207 ? -18.391 -11.625 -5.516 1 97.81 207 VAL A O 1
ATOM 1528 N N . ASP A 1 208 ? -19.594 -13.023 -6.727 1 96.44 208 ASP A N 1
ATOM 1529 C CA . ASP A 1 208 ? -20.453 -13.438 -5.621 1 96.44 208 ASP A CA 1
ATOM 1530 C C . ASP A 1 208 ? -19.703 -14.367 -4.668 1 96.44 208 ASP A C 1
ATOM 1532 O O . ASP A 1 208 ? -19.766 -15.594 -4.816 1 96.44 208 ASP A O 1
ATOM 1536 N N . THR A 1 209 ? -19.031 -13.82 -3.721 1 95.81 209 THR A N 1
ATOM 1537 C CA . THR A 1 209 ? -18.281 -14.492 -2.674 1 95.81 209 THR A CA 1
ATOM 1538 C C . THR A 1 209 ? -18.688 -13.984 -1.295 1 95.81 209 THR A C 1
ATOM 1540 O O . THR A 1 209 ? -19.516 -13.078 -1.184 1 95.81 209 THR A O 1
ATOM 1543 N N . ALA A 1 210 ? -18.125 -14.648 -0.25 1 94.75 210 ALA A N 1
ATOM 1544 C CA . ALA A 1 210 ? -18.344 -14.156 1.109 1 94.75 210 ALA A CA 1
ATOM 1545 C C . ALA A 1 210 ? -17.891 -12.703 1.242 1 94.75 210 ALA A C 1
ATOM 1547 O O . ALA A 1 210 ? -18.5 -11.93 1.987 1 94.75 210 ALA A O 1
ATOM 1548 N N . MET A 1 211 ? -16.859 -12.305 0.541 1 93.38 211 MET A N 1
ATOM 1549 C CA . MET A 1 211 ? -16.375 -10.93 0.563 1 93.38 211 MET A CA 1
ATOM 1550 C C . MET A 1 211 ? -17.406 -9.977 -0.016 1 93.38 211 MET A C 1
ATOM 1552 O O . MET A 1 211 ? -17.609 -8.883 0.515 1 93.38 211 MET A O 1
ATOM 1556 N N . GLN A 1 212 ? -18.047 -10.344 -1.119 1 94.19 212 GLN A N 1
ATOM 1557 C CA . GLN A 1 212 ? -19.094 -9.531 -1.73 1 94.19 212 GLN A CA 1
ATOM 1558 C C . GLN A 1 212 ? -20.281 -9.367 -0.788 1 94.19 212 GLN A C 1
ATOM 1560 O O . GLN A 1 212 ? -20.891 -8.289 -0.726 1 94.19 212 GLN A O 1
ATOM 1565 N N . LYS A 1 213 ? -20.609 -10.414 -0.082 1 96.31 213 LYS A N 1
ATOM 1566 C CA . LYS A 1 213 ? -21.656 -10.32 0.939 1 96.31 213 LYS A CA 1
ATOM 1567 C C . LYS A 1 213 ? -21.25 -9.336 2.035 1 96.31 213 LYS A C 1
ATOM 1569 O O . LYS A 1 213 ? -22.078 -8.523 2.475 1 96.31 213 LYS A O 1
ATOM 1574 N N . GLU A 1 214 ? -20.031 -9.461 2.445 1 96.69 214 GLU A N 1
ATOM 1575 C CA . GLU A 1 214 ? -19.516 -8.523 3.441 1 96.69 214 GLU A CA 1
ATOM 1576 C C . GLU A 1 214 ? -19.625 -7.082 2.949 1 96.69 214 GLU A C 1
ATOM 1578 O O . GLU A 1 214 ? -20 -6.184 3.711 1 96.69 214 GLU A O 1
ATOM 1583 N N . ALA A 1 215 ? -19.312 -6.852 1.671 1 96.12 215 ALA A N 1
ATOM 1584 C CA . ALA A 1 215 ? -19.375 -5.523 1.066 1 96.12 215 ALA A CA 1
ATOM 1585 C C . ALA A 1 215 ? -20.797 -4.957 1.141 1 96.12 215 ALA A C 1
ATOM 1587 O O . ALA A 1 215 ? -20.984 -3.785 1.47 1 96.12 215 ALA A O 1
ATOM 1588 N N . ARG A 1 216 ? -21.797 -5.77 0.919 1 97.06 216 ARG A N 1
ATOM 1589 C CA . ARG A 1 216 ? -23.188 -5.328 0.875 1 97.06 216 ARG A CA 1
ATOM 1590 C C . ARG A 1 216 ? -23.75 -5.137 2.281 1 97.06 216 ARG A C 1
ATOM 1592 O O . ARG A 1 216 ? -24.781 -4.504 2.459 1 97.06 216 ARG A O 1
ATOM 1599 N N . THR A 1 217 ? -23.016 -5.609 3.283 1 97.56 217 THR A N 1
ATOM 1600 C CA . THR A 1 217 ? -23.578 -5.602 4.629 1 97.56 217 THR A CA 1
ATOM 1601 C C . THR A 1 217 ? -22.828 -4.605 5.52 1 97.56 217 THR A C 1
ATOM 1603 O O . THR A 1 217 ? -23.438 -3.92 6.336 1 97.56 217 THR A O 1
ATOM 1606 N N . ASN A 1 218 ? -21.531 -4.523 5.32 1 97.56 218 ASN A N 1
ATOM 1607 C CA . ASN A 1 218 ? -20.719 -3.85 6.336 1 97.56 218 ASN A CA 1
ATOM 1608 C C . ASN A 1 218 ? -20.203 -2.504 5.84 1 97.56 218 ASN A C 1
ATOM 1610 O O . ASN A 1 218 ? -19.75 -1.677 6.637 1 97.56 218 ASN A O 1
ATOM 1614 N N . THR A 1 219 ? -20.281 -2.225 4.523 1 98.44 219 THR A N 1
ATOM 1615 C CA . THR A 1 219 ? -19.719 -0.992 3.975 1 98.44 219 THR A CA 1
ATOM 1616 C C . THR A 1 219 ? -20.359 0.227 4.641 1 98.44 219 THR A C 1
ATOM 1618 O O . THR A 1 219 ? -21.578 0.371 4.656 1 98.44 219 THR A O 1
ATOM 1621 N N . ALA A 1 220 ? -19.5 1.087 5.18 1 98.69 220 ALA A N 1
ATOM 1622 C CA . ALA A 1 220 ? -20.016 2.23 5.926 1 98.69 220 ALA A CA 1
ATOM 1623 C C . ALA A 1 220 ? -20.688 3.236 4.992 1 98.69 220 ALA A C 1
ATOM 1625 O O . ALA A 1 220 ? -21.719 3.82 5.332 1 98.69 220 ALA A O 1
ATOM 1626 N N . ASP A 1 221 ? -20.109 3.496 3.838 1 98.62 221 ASP A N 1
ATOM 1627 C CA . ASP A 1 221 ? -20.719 4.438 2.9 1 98.62 221 ASP A CA 1
ATOM 1628 C C . ASP A 1 221 ? -22.031 3.893 2.35 1 98.62 221 ASP A C 1
ATOM 1630 O O . ASP A 1 221 ? -22.047 2.885 1.642 1 98.62 221 ASP A O 1
ATOM 1634 N N . VAL A 1 222 ? -23.062 4.527 2.58 1 98.31 222 VAL A N 1
ATOM 1635 C CA . VAL A 1 222 ? -24.406 4.035 2.291 1 98.31 222 VAL A CA 1
ATOM 1636 C C . VAL A 1 222 ? -24.594 3.896 0.782 1 98.31 222 VAL A C 1
ATOM 1638 O O . VAL A 1 222 ? -25.125 2.891 0.304 1 98.31 222 VAL A O 1
ATOM 1641 N N . SER A 1 223 ? -24.203 4.926 0.042 1 98.25 223 SER A N 1
ATOM 1642 C CA . SER A 1 223 ? -24.359 4.898 -1.408 1 98.25 223 SER A CA 1
ATOM 1643 C C . SER A 1 223 ? -23.609 3.727 -2.027 1 98.25 223 SER A C 1
ATOM 1645 O O . SER A 1 223 ? -24.141 3.035 -2.902 1 98.25 223 SER A O 1
ATOM 1647 N N . LEU A 1 224 ? -22.406 3.527 -1.568 1 97.94 224 LEU A N 1
ATOM 1648 C CA . LEU A 1 224 ? -21.609 2.424 -2.07 1 97.94 224 LEU A CA 1
ATOM 1649 C C . LEU A 1 224 ? -22.219 1.081 -1.689 1 97.94 224 LEU A C 1
ATOM 1651 O O . LEU A 1 224 ? -22.297 0.171 -2.518 1 97.94 224 LEU A O 1
ATOM 1655 N N . ARG A 1 225 ? -22.609 0.921 -0.446 1 98.25 225 ARG A N 1
ATOM 1656 C CA . ARG A 1 225 ? -23.25 -0.31 0.007 1 98.25 225 ARG A CA 1
ATOM 1657 C C . ARG A 1 225 ? -24.469 -0.641 -0.846 1 98.25 225 ARG A C 1
ATOM 1659 O O . ARG A 1 225 ? -24.641 -1.782 -1.278 1 98.25 225 ARG A O 1
ATOM 1666 N N . GLU A 1 226 ? -25.281 0.381 -1.162 1 98.19 226 GLU A N 1
ATOM 1667 C CA . GLU A 1 226 ? -26.484 0.192 -1.967 1 98.19 226 GLU A CA 1
ATOM 1668 C C . GLU A 1 226 ? -26.141 -0.219 -3.395 1 98.19 226 GLU A C 1
ATOM 1670 O O . GLU A 1 226 ? -26.859 -0.997 -4.016 1 98.19 226 GLU A O 1
ATOM 1675 N N . SER A 1 227 ? -25.078 0.358 -3.871 1 97.5 227 SER A N 1
ATOM 1676 C CA . SER A 1 227 ? -24.672 -0.025 -5.215 1 97.5 227 SER A CA 1
ATOM 1677 C C . SER A 1 227 ? -24.297 -1.503 -5.281 1 97.5 227 SER A C 1
ATOM 1679 O O . SER A 1 227 ? -24.578 -2.174 -6.277 1 97.5 227 SER A O 1
ATOM 1681 N N . PHE A 1 228 ? -23.625 -2.064 -4.25 1 96.81 228 PHE A N 1
ATOM 1682 C CA . PHE A 1 228 ? -23.297 -3.482 -4.191 1 96.81 228 PHE A CA 1
ATOM 1683 C C . PHE A 1 228 ? -24.562 -4.332 -4.07 1 96.81 228 PHE A C 1
ATOM 1685 O O . PHE A 1 228 ? -24.656 -5.398 -4.68 1 96.81 228 PHE A O 1
ATOM 1692 N N . ILE A 1 229 ? -25.484 -3.855 -3.248 1 97.56 229 ILE A N 1
ATOM 1693 C CA . ILE A 1 229 ? -26.75 -4.551 -3.088 1 97.56 229 ILE A CA 1
ATOM 1694 C C . ILE A 1 229 ? -27.484 -4.605 -4.426 1 97.56 229 ILE A C 1
ATOM 1696 O O . ILE A 1 229 ? -27.969 -5.66 -4.832 1 97.56 229 ILE A O 1
ATOM 1700 N N . ALA A 1 230 ? -27.547 -3.465 -5.102 1 97.56 230 ALA A N 1
ATOM 1701 C CA . ALA A 1 230 ? -28.234 -3.371 -6.379 1 97.56 230 ALA A CA 1
ATOM 1702 C C . ALA A 1 230 ? -27.641 -4.32 -7.406 1 97.56 230 ALA A C 1
ATOM 1704 O O . ALA A 1 230 ? -28.359 -4.992 -8.148 1 97.56 230 ALA A O 1
ATOM 1705 N N . LYS A 1 231 ? -26.312 -4.328 -7.5 1 96.06 231 LYS A N 1
ATOM 1706 C CA . LYS A 1 231 ? -25.625 -5.23 -8.43 1 96.06 231 LYS A CA 1
ATOM 1707 C C . LYS A 1 231 ? -25.969 -6.688 -8.125 1 96.06 231 LYS A C 1
ATOM 1709 O O . LYS A 1 231 ? -26.203 -7.477 -9.039 1 96.06 231 LYS A O 1
ATOM 1714 N N . PHE A 1 232 ? -25.969 -7.051 -6.871 1 96.19 232 PHE A N 1
ATOM 1715 C CA . PHE A 1 232 ? -26.297 -8.406 -6.445 1 96.19 232 PHE A CA 1
ATOM 1716 C C . PHE A 1 232 ? -27.734 -8.75 -6.797 1 96.19 232 PHE A C 1
ATOM 1718 O O . PHE A 1 232 ? -28 -9.812 -7.367 1 96.19 232 PHE A O 1
ATOM 1725 N N . ASN A 1 233 ? -28.641 -7.832 -6.512 1 97.5 233 ASN A N 1
ATOM 1726 C CA . ASN A 1 233 ? -30.062 -8.055 -6.746 1 97.5 233 ASN A CA 1
ATOM 1727 C C . ASN A 1 233 ? -30.375 -8.156 -8.234 1 97.5 233 ASN A C 1
ATOM 1729 O O . ASN A 1 233 ? -31.281 -8.875 -8.641 1 97.5 233 ASN A O 1
ATOM 1733 N N . ALA A 1 234 ? -29.688 -7.449 -9 1 97.69 234 ALA A N 1
ATOM 1734 C CA . ALA A 1 234 ? -29.906 -7.426 -10.445 1 97.69 234 ALA A CA 1
ATOM 1735 C C . ALA A 1 234 ? -29.281 -8.641 -11.117 1 97.69 234 ALA A C 1
ATOM 1737 O O . ALA A 1 234 ? -29.438 -8.836 -12.328 1 97.69 234 ALA A O 1
ATOM 1738 N N . GLY A 1 235 ? -28.547 -9.43 -10.375 1 96.31 235 GLY A N 1
ATOM 1739 C CA . GLY A 1 235 ? -27.891 -10.586 -10.945 1 96.31 235 GLY A CA 1
ATOM 1740 C C . GLY A 1 235 ? -26.656 -10.227 -11.758 1 96.31 235 GLY A C 1
ATOM 1741 O O . GLY A 1 235 ? -26.297 -10.938 -12.695 1 96.31 235 GLY A O 1
ATOM 1742 N N . GLU A 1 236 ? -26.047 -9.117 -11.414 1 95.62 236 GLU A N 1
ATOM 1743 C CA . GLU A 1 236 ? -24.906 -8.625 -12.172 1 95.62 236 GLU A CA 1
ATOM 1744 C C . GLU A 1 236 ? -23.594 -9.102 -11.562 1 95.62 236 GLU A C 1
ATOM 1746 O O . GLU A 1 236 ? -22.516 -8.805 -12.086 1 95.62 236 GLU A O 1
ATOM 1751 N N . THR A 1 237 ? -23.625 -9.867 -10.477 1 96.94 237 THR A N 1
ATOM 1752 C CA . THR A 1 237 ? -22.422 -10.445 -9.906 1 96.94 237 THR A CA 1
ATOM 1753 C C . THR A 1 237 ? -21.969 -11.664 -10.711 1 96.94 237 THR A C 1
ATOM 1755 O O . THR A 1 237 ? -22.797 -12.352 -11.312 1 96.94 237 THR A O 1
ATOM 1758 N N . LEU A 1 238 ? -20.672 -11.867 -10.758 1 97.88 238 LEU A N 1
ATOM 1759 C CA . LEU A 1 238 ? -20.062 -13 -11.438 1 97.88 238 LEU A CA 1
ATOM 1760 C C . LEU A 1 238 ? -19.906 -14.188 -10.492 1 97.88 238 LEU A C 1
ATOM 1762 O O . LEU A 1 238 ? -19.781 -14 -9.281 1 97.88 238 LEU A O 1
ATOM 1766 N N . THR A 1 239 ? -19.984 -15.367 -11.055 1 97.81 239 THR A N 1
ATOM 1767 C CA . THR A 1 239 ? -19.516 -16.516 -10.273 1 97.81 239 THR A CA 1
ATOM 1768 C C . THR A 1 239 ? -18 -16.594 -10.266 1 97.81 239 THR A C 1
ATOM 1770 O O . THR A 1 239 ? -17.344 -16.062 -11.164 1 97.81 239 THR A O 1
ATOM 1773 N N . ALA A 1 240 ? -17.453 -17.25 -9.297 1 98.31 240 ALA A N 1
ATOM 1774 C CA . ALA A 1 240 ? -16.016 -17.453 -9.242 1 98.31 240 ALA A CA 1
ATOM 1775 C C . ALA A 1 240 ? -15.516 -18.203 -10.469 1 98.31 240 ALA A C 1
ATOM 1777 O O . ALA A 1 240 ? -14.461 -17.875 -11.023 1 98.31 240 ALA A O 1
ATOM 1778 N N . SER A 1 241 ? -16.281 -19.141 -10.969 1 97.81 241 SER A N 1
ATOM 1779 C CA . SER A 1 241 ? -15.906 -19.938 -12.133 1 97.81 241 SER A CA 1
ATOM 1780 C C . SER A 1 241 ? -15.828 -19.062 -13.383 1 97.81 241 SER A C 1
ATOM 1782 O O . SER A 1 241 ? -14.906 -19.203 -14.188 1 97.81 241 SER A O 1
ATOM 1784 N N . GLN A 1 242 ? -16.812 -18.141 -13.523 1 97.81 242 GLN A N 1
ATOM 1785 C CA . GLN A 1 242 ? -16.859 -17.266 -14.688 1 97.81 242 GLN A CA 1
ATOM 1786 C C . GLN A 1 242 ? -15.594 -16.422 -14.781 1 97.81 242 GLN A C 1
ATOM 1788 O O . GLN A 1 242 ? -14.961 -16.344 -15.836 1 97.81 242 GLN A O 1
ATOM 1793 N N . THR A 1 243 ? -15.219 -15.805 -13.711 1 98.62 243 THR A N 1
ATOM 1794 C CA . THR A 1 243 ? -14.086 -14.883 -13.75 1 98.62 243 THR A CA 1
ATOM 1795 C C . THR A 1 243 ? -12.773 -15.656 -13.828 1 98.62 243 THR A C 1
ATOM 1797 O O . THR A 1 243 ? -11.836 -15.227 -14.5 1 98.62 243 THR A O 1
ATOM 1800 N N . VAL A 1 244 ? -12.672 -16.812 -13.211 1 98.56 244 VAL A N 1
ATOM 1801 C CA . VAL A 1 244 ? -11.438 -17.609 -13.219 1 98.56 244 VAL A CA 1
ATOM 1802 C C . VAL A 1 244 ? -11.203 -18.172 -14.617 1 98.56 244 VAL A C 1
ATOM 1804 O O . VAL A 1 244 ? -10.062 -18.219 -15.086 1 98.56 244 VAL A O 1
ATOM 1807 N N . ASP A 1 245 ? -12.281 -18.625 -15.32 1 97.94 245 ASP A N 1
ATOM 1808 C CA . ASP A 1 245 ? -12.141 -19.109 -16.688 1 97.94 245 ASP A CA 1
ATOM 1809 C C . ASP A 1 245 ? -11.547 -18.031 -17.594 1 97.94 245 ASP A C 1
ATOM 1811 O O . ASP A 1 245 ? -10.703 -18.328 -18.438 1 97.94 245 ASP A O 1
ATOM 1815 N N . LYS A 1 246 ? -12.008 -16.844 -17.375 1 97.88 246 LYS A N 1
ATOM 1816 C CA . LYS A 1 246 ? -11.469 -15.742 -18.156 1 97.88 246 LYS A CA 1
ATOM 1817 C C . LYS A 1 246 ? -10 -15.508 -17.828 1 97.88 246 LYS A C 1
ATOM 1819 O O . LYS A 1 246 ? -9.188 -15.266 -18.719 1 97.88 246 LYS A O 1
ATOM 1824 N N . MET A 1 247 ? -9.648 -15.555 -16.594 1 98.06 247 MET A N 1
ATOM 1825 C CA . MET A 1 247 ? -8.258 -15.383 -16.156 1 98.06 247 MET A CA 1
ATOM 1826 C C . MET A 1 247 ? -7.359 -16.453 -16.781 1 98.06 247 MET A C 1
ATOM 1828 O O . MET A 1 247 ? -6.277 -16.141 -17.281 1 98.06 247 MET A O 1
ATOM 1832 N N . ILE A 1 248 ? -7.801 -17.719 -16.766 1 97.94 248 ILE A N 1
ATOM 1833 C CA . ILE A 1 248 ? -7.035 -18.828 -17.328 1 97.94 248 ILE A CA 1
ATOM 1834 C C . ILE A 1 248 ? -6.848 -18.594 -18.828 1 97.94 248 ILE A C 1
ATOM 1836 O O . ILE A 1 248 ? -5.746 -18.781 -19.359 1 97.94 248 ILE A O 1
ATOM 1840 N N . SER A 1 249 ? -7.938 -18.172 -19.5 1 97.12 249 SER A N 1
ATOM 1841 C CA . SER A 1 249 ? -7.855 -17.875 -20.938 1 97.12 249 SER A CA 1
ATOM 1842 C C . SER A 1 249 ? -6.832 -16.781 -21.219 1 97.12 249 SER A C 1
ATOM 1844 O O . SER A 1 249 ? -6.09 -16.859 -22.203 1 97.12 249 SER A O 1
ATOM 1846 N N . LEU A 1 250 ? -6.805 -15.766 -20.375 1 96.94 250 LEU A N 1
ATOM 1847 C CA . LEU A 1 250 ? -5.848 -14.68 -20.531 1 96.94 250 LEU A CA 1
ATOM 1848 C C . LEU A 1 250 ? -4.418 -15.18 -20.359 1 96.94 250 LEU A C 1
ATOM 1850 O O . LEU A 1 250 ? -3.529 -14.805 -21.125 1 96.94 250 LEU A O 1
ATOM 1854 N N . LEU A 1 251 ? -4.199 -16.016 -19.391 1 97.06 251 LEU A N 1
ATOM 1855 C CA . LEU A 1 251 ? -2.869 -16.562 -19.141 1 97.06 251 LEU A CA 1
ATOM 1856 C C . LEU A 1 251 ? -2.42 -17.438 -20.312 1 97.06 251 LEU A C 1
ATOM 1858 O O . LEU A 1 251 ? -1.235 -17.469 -20.641 1 97.06 251 LEU A O 1
ATOM 1862 N N . GLU A 1 252 ? -3.35 -18.172 -20.906 1 95.94 252 GLU A N 1
ATOM 1863 C CA . GLU A 1 252 ? -3.035 -19.04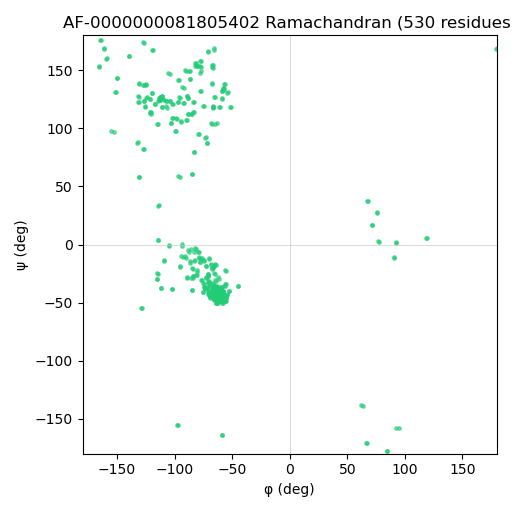7 -22.031 1 95.94 252 GLU A CA 1
ATOM 1864 C C . GLU A 1 252 ? -2.715 -18.234 -23.297 1 95.94 252 GLU A C 1
ATOM 1866 O O . GLU A 1 252 ? -1.781 -18.562 -24.031 1 95.94 252 GLU A O 1
ATOM 1871 N N . SER A 1 253 ? -3.537 -17.203 -23.5 1 94.94 253 SER A N 1
ATOM 1872 C CA . SER A 1 253 ? -3.363 -16.422 -24.734 1 94.94 253 SER A CA 1
ATOM 1873 C C . SER A 1 253 ? -2.156 -15.5 -24.625 1 94.94 253 SER A C 1
ATOM 1875 O O . SER A 1 253 ? -1.516 -15.195 -25.641 1 94.94 253 SER A O 1
ATOM 1877 N N . GLY A 1 254 ? -1.862 -15.055 -23.438 1 94.81 254 GLY A N 1
ATOM 1878 C CA . GLY A 1 254 ? -0.79 -14.086 -23.25 1 94.81 254 GLY A CA 1
ATOM 1879 C C . GLY A 1 254 ? -1.133 -12.703 -23.766 1 94.81 254 GLY A C 1
ATOM 1880 O O . GLY A 1 254 ? -0.246 -11.867 -23.953 1 94.81 254 GLY A O 1
ATOM 1881 N N . ALA A 1 255 ? -2.422 -12.484 -23.984 1 94.81 255 ALA A N 1
ATOM 1882 C CA . ALA A 1 255 ? -2.855 -11.25 -24.625 1 94.81 255 ALA A CA 1
ATOM 1883 C C . ALA A 1 255 ? -3.008 -10.125 -23.609 1 94.81 255 ALA A C 1
ATOM 1885 O O . ALA A 1 255 ? -4.086 -9.547 -23.469 1 94.81 255 ALA A O 1
ATOM 1886 N N . PHE A 1 256 ? -1.98 -9.75 -22.922 1 97.38 256 PHE A N 1
ATOM 1887 C CA . PHE A 1 256 ? -1.891 -8.633 -21.984 1 97.38 256 PHE A CA 1
ATOM 1888 C C . PHE A 1 256 ? -0.44 -8.219 -21.781 1 97.38 256 PHE A C 1
ATOM 1890 O O . PHE A 1 256 ? 0.481 -8.953 -22.141 1 97.38 256 PHE A O 1
ATOM 1897 N N . THR A 1 257 ? -0.244 -7.082 -21.344 1 97.44 257 THR A N 1
ATOM 1898 C CA . THR A 1 257 ? 1.092 -6.598 -21.016 1 97.44 257 THR A CA 1
ATOM 1899 C C . THR A 1 257 ? 1.505 -7.066 -19.609 1 97.44 257 THR A C 1
ATOM 1901 O O . THR A 1 257 ? 0.793 -6.828 -18.641 1 97.44 257 THR A O 1
ATOM 1904 N N . SER A 1 258 ? 2.703 -7.816 -19.531 1 98.38 258 SER A N 1
ATOM 1905 C CA . SER A 1 258 ? 3.213 -8.227 -18.219 1 98.38 258 SER A CA 1
ATOM 1906 C C . SER A 1 258 ? 3.371 -7.035 -17.297 1 98.38 258 SER A C 1
ATOM 1908 O O . SER A 1 258 ? 3.912 -6 -17.688 1 98.38 258 SER A O 1
ATOM 1910 N N . GLY A 1 259 ? 2.865 -7.109 -16.078 1 98.25 259 GLY A N 1
ATOM 1911 C CA . GLY A 1 259 ? 2.871 -6.008 -15.125 1 98.25 259 GLY A CA 1
ATOM 1912 C C . GLY A 1 259 ? 1.631 -5.141 -15.203 1 98.25 259 GLY A C 1
ATOM 1913 O O . GLY A 1 259 ? 1.378 -4.324 -14.32 1 98.25 259 GLY A O 1
ATOM 1914 N N . GLY A 1 260 ? 0.854 -5.336 -16.219 1 97.19 260 GLY A N 1
ATOM 1915 C CA . GLY A 1 260 ? -0.328 -4.516 -16.438 1 97.19 260 GLY A CA 1
ATOM 1916 C C . GLY A 1 260 ? -1.522 -4.969 -15.617 1 97.19 260 GLY A C 1
ATOM 1917 O O . GLY A 1 260 ? -1.586 -6.125 -15.195 1 97.19 260 GLY A O 1
ATOM 1918 N N . HIS A 1 261 ? -2.408 -4.078 -15.383 1 98.25 261 HIS A N 1
ATOM 1919 C CA . HIS A 1 261 ? -3.699 -4.348 -14.758 1 98.25 261 HIS A CA 1
ATOM 1920 C C . HIS A 1 261 ? -4.746 -4.711 -15.805 1 98.25 261 HIS A C 1
ATOM 1922 O O . HIS A 1 261 ? -4.922 -3.99 -16.797 1 98.25 261 HIS A O 1
ATOM 1928 N N . VAL A 1 262 ? -5.398 -5.832 -15.641 1 98.5 262 VAL A N 1
ATOM 1929 C CA . VAL A 1 262 ? -6.453 -6.266 -16.547 1 98.5 262 VAL A CA 1
ATOM 1930 C C . VAL A 1 262 ? -7.758 -6.461 -15.781 1 98.5 262 VAL A C 1
ATOM 1932 O O . VAL A 1 262 ? -7.801 -7.207 -14.805 1 98.5 262 VAL A O 1
ATOM 1935 N N . ASP A 1 263 ? -8.797 -5.805 -16.234 1 98.12 263 ASP A N 1
ATOM 1936 C CA . ASP A 1 263 ? -10.109 -5.941 -15.625 1 98.12 263 ASP A CA 1
ATOM 1937 C C . ASP A 1 263 ? -10.969 -6.961 -16.375 1 98.12 263 ASP A C 1
ATOM 1939 O O . ASP A 1 263 ? -10.93 -7.023 -17.609 1 98.12 263 ASP A O 1
ATOM 1943 N N . TYR A 1 264 ? -11.688 -7.691 -15.617 1 97.94 264 TYR A N 1
ATOM 1944 C CA . TYR A 1 264 ? -12.594 -8.688 -16.203 1 97.94 264 TYR A CA 1
ATOM 1945 C C . TYR A 1 264 ? -13.367 -8.102 -17.375 1 97.94 264 TYR A C 1
ATOM 1947 O O . TYR A 1 264 ? -13.539 -8.7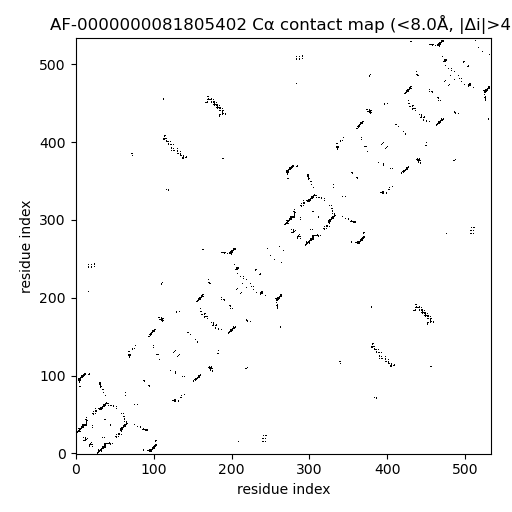66 -18.406 1 97.94 264 TYR A O 1
ATOM 1955 N N . TYR A 1 265 ? -13.727 -6.824 -17.297 1 95.69 265 TYR A N 1
ATOM 1956 C CA . TYR A 1 265 ? -14.625 -6.23 -18.281 1 95.69 265 TYR A CA 1
ATOM 1957 C C . TYR A 1 265 ? -13.836 -5.633 -19.438 1 95.69 265 TYR A C 1
ATOM 1959 O O . TYR A 1 265 ? -14.422 -5.195 -20.438 1 95.69 265 TYR A O 1
ATOM 1967 N N . ASP A 1 266 ? -12.539 -5.523 -19.359 1 90 266 ASP A N 1
ATOM 1968 C CA . ASP A 1 266 ? -11.742 -4.891 -20.406 1 90 266 ASP A CA 1
ATOM 1969 C C . ASP A 1 266 ? -11.336 -5.902 -21.484 1 90 266 ASP A C 1
ATOM 1971 O O . ASP A 1 266 ? -10.766 -5.531 -22.5 1 90 266 ASP A O 1
ATOM 1975 N N . VAL A 1 267 ? -11.617 -7.242 -21.297 1 85.31 267 VAL A N 1
ATOM 1976 C CA . VAL A 1 267 ? -11.156 -8.258 -22.234 1 85.31 267 VAL A CA 1
ATOM 1977 C C . VAL A 1 267 ? -12.25 -9.297 -22.453 1 85.31 267 VAL A C 1
ATOM 1979 O O . VAL A 1 267 ? -13.109 -9.492 -21.578 1 85.31 267 VAL A O 1
ATOM 1982 N N . MET B 1 1 ? 0.183 35 1.035 1 49.69 1 MET B N 1
ATOM 1983 C CA . MET B 1 1 ? -0.961 34.906 1.938 1 49.69 1 MET B CA 1
ATOM 1984 C C . MET B 1 1 ? -0.521 34.469 3.332 1 49.69 1 MET B C 1
ATOM 1986 O O . MET B 1 1 ? 0.328 33.594 3.473 1 49.69 1 MET B O 1
ATOM 1990 N N . ALA B 1 2 ? -0.701 35.344 4.301 1 70.25 2 ALA B N 1
ATOM 1991 C CA . ALA B 1 2 ? -0.436 35.156 5.723 1 70.25 2 ALA B CA 1
ATOM 1992 C C . ALA B 1 2 ? -1.35 34.094 6.32 1 70.25 2 ALA B C 1
ATOM 1994 O O . ALA B 1 2 ? -2.561 34.094 6.082 1 70.25 2 ALA B O 1
ATOM 1995 N N . TRP B 1 3 ? -0.763 32.938 6.535 1 92.19 3 TRP B N 1
ATOM 1996 C CA . TRP B 1 3 ? -1.495 31.953 7.312 1 92.19 3 TRP B CA 1
ATOM 1997 C C . TRP B 1 3 ? -2.01 32.531 8.617 1 92.19 3 TRP B C 1
ATOM 1999 O O . TRP B 1 3 ? -1.325 33.344 9.25 1 92.19 3 TRP B O 1
ATOM 2009 N N . GLY B 1 4 ? -3.271 32.594 8.906 1 95.75 4 GLY B N 1
ATOM 2010 C CA . GLY B 1 4 ? -3.76 32.938 10.234 1 95.75 4 GLY B CA 1
ATOM 2011 C C . GLY B 1 4 ? -3.273 31.984 11.312 1 95.75 4 GLY B C 1
ATOM 2012 O O . GLY B 1 4 ? -2.256 31.312 11.148 1 95.75 4 GLY B O 1
ATOM 2013 N N . LYS B 1 5 ? -3.902 32 12.461 1 97.75 5 LYS B N 1
ATOM 2014 C CA . LYS B 1 5 ? -3.58 31.094 13.555 1 97.75 5 LYS B CA 1
ATOM 2015 C C . LYS B 1 5 ? -3.797 29.641 13.141 1 97.75 5 LYS B C 1
ATOM 2017 O O . LYS B 1 5 ? -4.918 29.234 12.812 1 97.75 5 LYS B O 1
ATOM 2022 N N . THR B 1 6 ? -2.711 28.859 13.156 1 98.12 6 THR B N 1
ATOM 2023 C CA . THR B 1 6 ? -2.725 27.531 12.562 1 98.12 6 THR B CA 1
ATOM 2024 C C . THR B 1 6 ? -2.141 26.5 13.523 1 98.12 6 THR B C 1
ATOM 2026 O O . THR B 1 6 ? -1.158 26.781 14.219 1 98.12 6 THR B O 1
ATOM 2029 N N . VAL B 1 7 ? -2.771 25.297 13.617 1 98.75 7 VAL B N 1
ATOM 2030 C CA . VAL B 1 7 ? -2.166 24.141 14.25 1 98.75 7 VAL B CA 1
ATOM 2031 C C . VAL B 1 7 ? -1.638 23.188 13.18 1 98.75 7 VAL B C 1
ATOM 2033 O O . VAL B 1 7 ? -2.395 22.719 12.32 1 98.75 7 VAL B O 1
ATOM 2036 N N . VAL B 1 8 ? -0.328 22.906 13.219 1 98.88 8 VAL B N 1
ATOM 2037 C CA . VAL B 1 8 ? 0.353 22.109 12.211 1 98.88 8 VAL B CA 1
ATOM 2038 C C . VAL B 1 8 ? 0.964 20.875 12.852 1 98.88 8 VAL B C 1
ATOM 2040 O O . VAL B 1 8 ? 1.627 20.969 13.891 1 98.88 8 VAL B O 1
ATOM 2043 N N . VAL B 1 9 ? 0.728 19.734 12.305 1 98.88 9 VAL B N 1
ATOM 2044 C CA . VAL B 1 9 ? 1.437 18.516 12.68 1 98.88 9 VAL B CA 1
ATOM 2045 C C . VAL B 1 9 ? 2.342 18.078 11.531 1 98.88 9 VAL B C 1
ATOM 2047 O O . VAL B 1 9 ? 1.897 17.969 10.383 1 98.88 9 VAL B O 1
ATOM 2050 N N . VAL B 1 10 ? 3.605 17.844 11.805 1 98.94 10 VAL B N 1
ATOM 2051 C CA . VAL B 1 10 ? 4.574 17.375 10.812 1 98.94 10 VAL B CA 1
ATOM 2052 C C . VAL B 1 10 ? 5.258 16.109 11.32 1 98.94 10 VAL B C 1
ATOM 2054 O O . VAL B 1 10 ? 5.918 16.125 12.359 1 98.94 10 VAL B O 1
ATOM 2057 N N . THR B 1 11 ? 5.102 15.023 10.602 1 98.88 11 THR B N 1
ATOM 2058 C CA . THR B 1 11 ? 5.867 13.828 10.938 1 98.88 11 THR B CA 1
ATOM 2059 C C . THR B 1 11 ? 7.227 13.844 10.242 1 98.88 11 THR B C 1
ATOM 2061 O O . THR B 1 11 ? 7.355 14.367 9.133 1 98.88 11 THR B O 1
ATOM 2064 N N . GLY B 1 12 ? 8.203 13.219 10.906 1 98.62 12 GLY B N 1
ATOM 2065 C CA . GLY B 1 12 ? 9.555 13.312 10.391 1 98.62 12 GLY B CA 1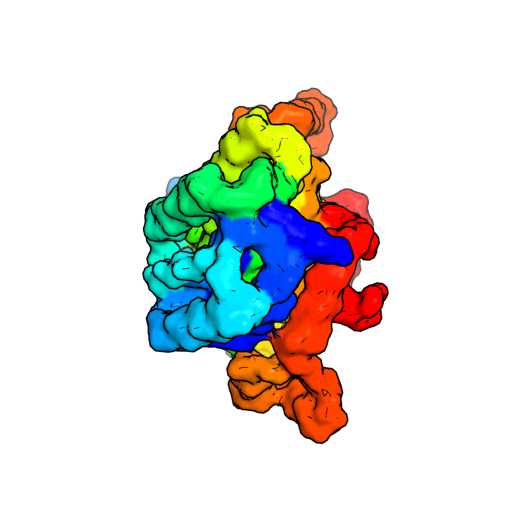
ATOM 2066 C C . GLY B 1 12 ? 10.133 14.711 10.469 1 98.62 12 GLY B C 1
ATOM 2067 O O . GLY B 1 12 ? 10.844 15.156 9.562 1 98.62 12 GLY B O 1
ATOM 2068 N N . ALA B 1 13 ? 9.852 15.422 11.492 1 98.75 13 ALA B N 1
ATOM 2069 C CA . ALA B 1 13 ? 10.156 16.844 11.594 1 98.75 13 ALA B CA 1
ATOM 2070 C C . ALA B 1 13 ? 11.617 17.078 12 1 98.75 13 ALA B C 1
ATOM 2072 O O . ALA B 1 13 ? 12.094 18.203 12.008 1 98.75 13 ALA B O 1
ATOM 2073 N N . SER B 1 14 ? 12.367 16.047 12.266 1 97.94 14 SER B N 1
ATOM 2074 C CA . SER B 1 14 ? 13.695 16.188 12.852 1 97.94 14 SER B CA 1
ATOM 2075 C C . SER B 1 14 ? 14.758 16.406 11.773 1 97.94 14 SER B C 1
ATOM 2077 O O . SER B 1 14 ? 15.906 16.719 12.086 1 97.94 14 SER B O 1
ATOM 2079 N N . ARG B 1 15 ? 14.461 16.141 10.523 1 97.25 15 ARG B N 1
ATOM 2080 C CA . ARG B 1 15 ? 15.461 16.312 9.477 1 97.25 15 ARG B CA 1
ATOM 2081 C C . ARG B 1 15 ? 14.805 16.406 8.102 1 97.25 15 ARG B C 1
ATOM 2083 O O . ARG B 1 15 ? 13.594 16.219 7.977 1 97.25 15 ARG B O 1
ATOM 2090 N N . GLY B 1 16 ? 15.578 16.781 7.172 1 97.88 16 GLY B N 1
ATOM 2091 C CA . GLY B 1 16 ? 15.156 16.703 5.777 1 97.88 16 GLY B CA 1
ATOM 2092 C C . GLY B 1 16 ? 13.969 17.594 5.469 1 97.88 16 GLY B C 1
ATOM 2093 O O . GLY B 1 16 ? 13.93 18.75 5.883 1 97.88 16 GLY B O 1
ATOM 2094 N N . ILE B 1 17 ? 13.078 17.062 4.684 1 98.81 17 ILE B N 1
ATOM 2095 C CA . ILE B 1 17 ? 11.922 17.797 4.195 1 98.81 17 ILE B CA 1
ATOM 2096 C C . ILE B 1 17 ? 11.031 18.203 5.371 1 98.81 17 ILE B C 1
ATOM 2098 O O . ILE B 1 17 ? 10.516 19.328 5.414 1 98.81 17 ILE B O 1
ATOM 2102 N N . GLY B 1 18 ? 10.852 17.297 6.383 1 98.88 18 GLY B N 1
ATOM 2103 C CA . GLY B 1 18 ? 10.016 17.609 7.535 1 98.88 18 GLY B CA 1
ATOM 2104 C C . GLY B 1 18 ? 10.508 18.797 8.328 1 98.88 18 GLY B C 1
ATOM 2105 O O . GLY B 1 18 ? 9.719 19.672 8.695 1 98.88 18 GLY B O 1
ATOM 2106 N N . ALA B 1 19 ? 11.805 18.828 8.57 1 98.75 19 ALA B N 1
ATOM 2107 C CA . ALA B 1 19 ? 12.383 19.969 9.266 1 98.75 19 ALA B CA 1
ATOM 2108 C C . ALA B 1 19 ? 12.211 21.25 8.461 1 98.75 19 ALA B C 1
ATOM 2110 O O . ALA B 1 19 ? 11.875 22.312 9.016 1 98.75 19 ALA B O 1
ATOM 2111 N N . ALA B 1 20 ? 12.414 21.141 7.168 1 98.81 20 ALA B N 1
ATOM 2112 C CA . ALA B 1 20 ? 12.273 22.297 6.285 1 98.81 20 ALA B CA 1
ATOM 2113 C C . ALA B 1 20 ? 10.836 22.812 6.273 1 98.81 20 ALA B C 1
ATOM 2115 O O . ALA B 1 20 ? 10.602 24.016 6.184 1 98.81 20 ALA B O 1
ATOM 2116 N N . VAL B 1 21 ? 9.844 21.906 6.324 1 98.88 21 VAL B N 1
ATOM 2117 C CA . VAL B 1 21 ? 8.445 22.312 6.387 1 98.88 21 VAL B CA 1
ATOM 2118 C C . VAL B 1 21 ? 8.219 23.188 7.617 1 98.88 21 VAL B C 1
ATOM 2120 O O . VAL B 1 21 ? 7.645 24.281 7.516 1 98.88 21 VAL B O 1
ATOM 2123 N N . CYS B 1 22 ? 8.695 22.734 8.773 1 98.88 22 CYS B N 1
ATOM 2124 C CA . CYS B 1 22 ? 8.539 23.5 10.008 1 98.88 22 CYS B CA 1
ATOM 2125 C C . CYS B 1 22 ? 9.195 24.875 9.898 1 98.88 22 CYS B C 1
ATOM 2127 O O . CYS B 1 22 ? 8.57 25.891 10.195 1 98.88 22 CYS B O 1
ATOM 2129 N N . GLU B 1 23 ? 10.383 24.875 9.43 1 98.25 23 GLU B N 1
ATOM 2130 C CA . GLU B 1 23 ? 11.195 26.094 9.375 1 98.25 23 GLU B CA 1
ATOM 2131 C C . GLU B 1 23 ? 10.625 27.094 8.383 1 98.25 23 GLU B C 1
ATOM 2133 O O . GLU B 1 23 ? 10.57 28.297 8.664 1 98.25 23 GLU B O 1
ATOM 2138 N N . ARG B 1 24 ? 10.234 26.625 7.195 1 97.88 24 ARG B N 1
ATOM 2139 C CA . ARG B 1 24 ? 9.82 27.516 6.105 1 97.88 24 ARG B CA 1
ATOM 2140 C C . ARG B 1 24 ? 8.375 27.969 6.289 1 97.88 24 ARG B C 1
ATOM 2142 O O . ARG B 1 24 ? 7.996 29.031 5.805 1 97.88 24 ARG B O 1
ATOM 2149 N N . LEU B 1 25 ? 7.602 27.219 7.043 1 98.25 25 LEU B N 1
ATOM 2150 C CA . LEU B 1 25 ? 6.203 27.578 7.254 1 98.25 25 LEU B CA 1
ATOM 2151 C C . LEU B 1 25 ? 6.062 28.562 8.398 1 98.25 25 LEU B C 1
ATOM 2153 O O . LEU B 1 25 ? 5.176 29.422 8.383 1 98.25 25 LEU B O 1
ATOM 2157 N N . ALA B 1 26 ? 6.941 28.547 9.359 1 98.06 26 ALA B N 1
ATOM 2158 C CA . ALA B 1 26 ? 6.855 29.297 10.617 1 98.06 26 ALA B CA 1
ATOM 2159 C C . ALA B 1 26 ? 6.676 30.781 10.367 1 98.06 26 ALA B C 1
ATOM 2161 O O . ALA B 1 26 ? 5.773 31.406 10.93 1 98.06 26 ALA B O 1
ATOM 2162 N N . PRO B 1 27 ? 7.441 31.391 9.414 1 97.31 27 PRO B N 1
ATOM 2163 C CA . PRO B 1 27 ? 7.32 32.844 9.219 1 97.31 27 PRO B CA 1
ATOM 2164 C C . PRO B 1 27 ? 5.949 33.25 8.688 1 97.31 27 PRO B C 1
ATOM 2166 O O . PRO B 1 27 ? 5.559 34.406 8.797 1 97.31 27 PRO B O 1
ATOM 2169 N N . HIS B 1 28 ? 5.199 32.312 8.133 1 97.44 28 HIS B N 1
ATOM 2170 C CA . HIS B 1 28 ? 3.922 32.625 7.5 1 97.44 28 HIS B CA 1
ATOM 2171 C C . HIS B 1 28 ? 2.768 32.438 8.484 1 97.44 28 HIS B C 1
ATOM 2173 O O . HIS B 1 28 ? 1.646 32.875 8.211 1 97.44 28 HIS B O 1
ATOM 2179 N N . LEU B 1 29 ? 3 31.859 9.648 1 97.44 29 LEU B N 1
ATOM 2180 C CA . LEU B 1 29 ? 1.932 31.469 10.562 1 97.44 29 LEU B CA 1
ATOM 2181 C C . LEU B 1 29 ? 1.536 32.625 11.461 1 97.44 29 LEU B C 1
ATOM 2183 O O . LEU B 1 29 ? 2.391 33.406 11.883 1 97.44 29 LEU B O 1
ATOM 2187 N N . GLY B 1 30 ? 0.269 32.781 11.773 1 96.44 30 GLY B N 1
ATOM 2188 C CA . GLY B 1 30 ? -0.245 33.844 12.633 1 96.44 30 GLY B CA 1
ATOM 2189 C C . GLY B 1 30 ? 0.124 33.656 14.094 1 96.44 30 GLY B C 1
ATOM 2190 O O . GLY B 1 30 ? 0.528 32.562 14.508 1 96.44 30 GLY B O 1
ATOM 2191 N N . ILE B 1 31 ? -0.057 34.688 14.836 1 95.75 31 ILE B N 1
ATOM 2192 C CA . ILE B 1 31 ? 0.222 34.688 16.266 1 95.75 31 ILE B CA 1
ATOM 2193 C C . ILE B 1 31 ? -0.611 33.625 16.969 1 95.75 31 ILE B C 1
ATOM 2195 O O . ILE B 1 31 ? -1.796 33.469 16.656 1 95.75 31 ILE B O 1
ATOM 2199 N N . GLY B 1 32 ? 0.046 32.844 17.812 1 96.75 32 GLY B N 1
ATOM 2200 C CA . GLY B 1 32 ? -0.658 31.812 18.578 1 96.75 32 GLY B CA 1
ATOM 2201 C C . GLY B 1 32 ? -0.676 30.453 17.875 1 96.75 32 GLY B C 1
ATOM 2202 O O . GLY B 1 32 ? -1.215 29.484 18.422 1 96.75 32 GLY B O 1
ATOM 2203 N N . SER B 1 33 ? -0.024 30.375 16.688 1 98.12 33 SER B N 1
ATOM 2204 C CA . SER B 1 33 ? 0.068 29.109 15.969 1 98.12 33 SER B CA 1
ATOM 2205 C C . SER B 1 33 ? 0.932 28.109 16.734 1 98.12 33 SER B C 1
ATOM 2207 O O . SER B 1 33 ? 1.761 28.5 17.562 1 98.12 33 SER B O 1
ATOM 2209 N N . VAL B 1 34 ? 0.66 26.828 16.469 1 98.69 34 VAL B N 1
ATOM 2210 C CA . VAL B 1 34 ? 1.396 25.75 17.125 1 98.69 34 VAL B CA 1
ATOM 2211 C C . VAL B 1 34 ? 1.863 24.734 16.094 1 98.69 34 VAL B C 1
ATOM 2213 O O . VAL B 1 34 ? 1.075 24.281 15.25 1 98.69 34 VAL B O 1
ATOM 2216 N N . ILE B 1 35 ? 3.129 24.422 16.094 1 98.88 35 ILE B N 1
ATOM 2217 C CA . ILE B 1 35 ? 3.676 23.328 15.297 1 98.88 35 ILE B CA 1
ATOM 2218 C C . ILE B 1 35 ? 3.975 22.141 16.203 1 98.88 35 ILE B C 1
ATOM 2220 O O . ILE B 1 35 ? 4.648 22.281 17.234 1 98.88 35 ILE B O 1
ATOM 2224 N N . ILE B 1 36 ? 3.41 21.016 15.891 1 98.94 36 ILE B N 1
ATOM 2225 C CA . ILE B 1 36 ? 3.693 19.734 16.547 1 98.94 36 ILE B CA 1
ATOM 2226 C C . ILE B 1 36 ? 4.617 18.906 15.664 1 98.94 36 ILE B C 1
ATOM 2228 O O . ILE B 1 36 ? 4.207 18.422 14.602 1 98.94 36 ILE B O 1
ATOM 2232 N N . GLY B 1 37 ? 5.887 18.766 16.109 1 98.88 37 GLY B N 1
ATOM 2233 C CA . GLY B 1 37 ? 6.863 17.953 15.391 1 98.88 37 GLY B CA 1
ATOM 2234 C C . GLY B 1 37 ? 7.008 16.547 15.945 1 98.88 37 GLY B C 1
ATOM 2235 O O . GLY B 1 37 ? 7.309 16.375 17.125 1 98.88 37 GLY B O 1
ATOM 2236 N N . VAL B 1 38 ? 6.785 15.57 15.102 1 98.88 38 VAL B N 1
ATOM 2237 C CA . VAL B 1 38 ? 6.879 14.164 15.5 1 98.88 38 VAL B CA 1
ATOM 2238 C C . VAL B 1 38 ? 8.102 13.531 14.852 1 98.88 38 VAL B C 1
ATOM 2240 O O . VAL B 1 38 ? 8.297 13.625 13.633 1 98.88 38 VAL B O 1
ATOM 2243 N N . ALA B 1 39 ? 8.953 12.953 15.57 1 98.56 39 ALA B N 1
ATOM 2244 C CA . ALA B 1 39 ? 10.117 12.227 15.062 1 98.56 39 ALA B CA 1
ATOM 2245 C C . ALA B 1 39 ? 10.734 11.352 16.141 1 98.56 39 ALA B C 1
ATOM 2247 O O . ALA B 1 39 ? 10.344 11.422 17.312 1 98.56 39 ALA B O 1
ATOM 2248 N N . ARG B 1 40 ? 11.719 10.57 15.867 1 96.25 40 ARG B N 1
ATOM 2249 C CA . ARG B 1 40 ? 12.375 9.68 16.812 1 96.25 40 ARG B CA 1
ATOM 2250 C C . ARG B 1 40 ? 13.523 10.383 17.516 1 96.25 40 ARG B C 1
ATOM 2252 O O . ARG B 1 40 ? 13.867 10.031 18.656 1 96.25 40 ARG B O 1
ATOM 2259 N N . ASP B 1 41 ? 14.07 11.352 16.797 1 97.31 41 ASP B N 1
ATOM 2260 C CA . ASP B 1 41 ? 15.305 11.969 17.281 1 97.31 41 ASP B CA 1
ATOM 2261 C C . ASP B 1 41 ? 15.008 13.227 18.078 1 97.31 41 ASP B C 1
ATOM 2263 O O . ASP B 1 41 ? 14.797 14.297 17.516 1 97.31 41 ASP B O 1
ATOM 2267 N N . GLU B 1 42 ? 15.156 13.102 19.359 1 96.44 42 GLU B N 1
ATOM 2268 C CA . GLU B 1 42 ? 14.797 14.203 20.25 1 96.44 42 GLU B CA 1
ATOM 2269 C C . GLU B 1 42 ? 15.742 15.391 20.062 1 96.44 42 GLU B C 1
ATOM 2271 O O . GLU B 1 42 ? 15.305 16.547 20.094 1 96.44 42 GLU B O 1
ATOM 2276 N N . THR B 1 43 ? 17 15.094 19.922 1 97.94 43 THR B N 1
ATOM 2277 C CA . THR B 1 43 ? 18 16.141 19.766 1 97.94 43 THR B CA 1
ATOM 2278 C C . THR B 1 43 ? 17.703 16.969 18.516 1 97.94 43 THR B C 1
ATOM 2280 O O . THR B 1 43 ? 17.703 18.203 18.562 1 97.94 43 THR B O 1
ATOM 2283 N N . ASN B 1 44 ? 17.406 16.344 17.422 1 97.81 44 ASN B N 1
ATOM 2284 C CA . ASN B 1 44 ? 17.125 17.047 16.188 1 97.81 44 ASN B CA 1
ATOM 2285 C C . ASN B 1 44 ? 15.766 17.734 16.219 1 97.81 44 ASN B C 1
ATOM 2287 O O . ASN B 1 44 ? 15.578 18.781 15.594 1 97.81 44 ASN B O 1
ATOM 2291 N N . LEU B 1 45 ? 14.836 17.188 17 1 98.38 45 LEU B N 1
ATOM 2292 C CA . LEU B 1 45 ? 13.562 17.859 17.188 1 98.38 45 LEU B CA 1
ATOM 2293 C C . LEU B 1 45 ? 13.766 19.188 17.922 1 98.38 45 LEU B C 1
ATOM 2295 O O . LEU B 1 45 ? 13.117 20.188 17.594 1 98.38 45 LEU B O 1
ATOM 2299 N N . GLU B 1 46 ? 14.633 19.188 18.906 1 98.31 46 GLU B N 1
ATOM 2300 C CA . GLU B 1 46 ? 14.93 20.422 19.641 1 98.31 46 GLU B CA 1
ATOM 2301 C C . GLU B 1 46 ? 15.586 21.453 18.719 1 98.31 46 GLU B C 1
ATOM 2303 O O . GLU B 1 46 ? 15.344 22.656 18.859 1 98.31 46 GLU B O 1
ATOM 2308 N N . ARG B 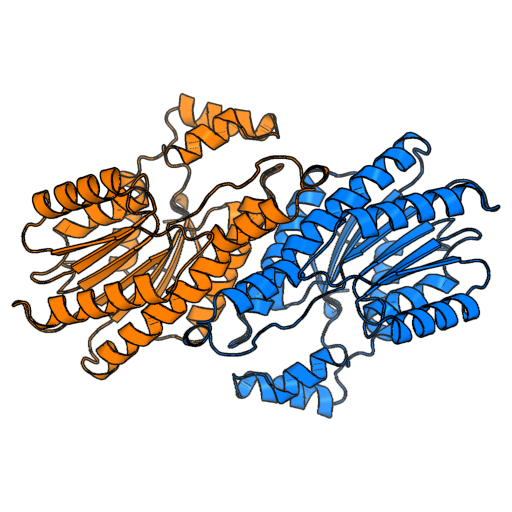1 47 ? 16.438 20.984 17.875 1 98.44 47 ARG B N 1
ATOM 2309 C CA . ARG B 1 47 ? 17.031 21.875 16.891 1 98.44 47 ARG B CA 1
ATOM 2310 C C . ARG B 1 47 ? 15.961 22.484 16 1 98.44 47 ARG B C 1
ATOM 2312 O O . ARG B 1 47 ? 16 23.688 15.703 1 98.44 47 ARG B O 1
ATOM 2319 N N . CYS B 1 48 ? 15.031 21.672 15.562 1 98.56 48 CYS B N 1
ATOM 2320 C CA . CYS B 1 48 ? 13.914 22.156 14.75 1 98.56 48 CYS B CA 1
ATOM 2321 C C . CYS B 1 48 ? 13.109 23.203 15.5 1 98.56 48 CYS B C 1
ATOM 2323 O O . CYS B 1 48 ? 12.758 24.234 14.945 1 98.56 48 CYS B O 1
ATOM 2325 N N . LYS B 1 49 ? 12.852 22.938 16.719 1 98.69 49 LYS B N 1
ATOM 2326 C CA . LYS B 1 49 ? 12.141 23.875 17.578 1 98.69 49 LYS B CA 1
ATOM 2327 C C . LYS B 1 49 ? 12.859 25.219 17.625 1 98.69 49 LYS B C 1
ATOM 2329 O O . LYS B 1 49 ? 12.234 26.281 17.484 1 98.69 49 LYS B O 1
ATOM 2334 N N . SER B 1 50 ? 14.141 25.188 17.828 1 98.62 50 SER B N 1
ATOM 2335 C CA . SER B 1 50 ? 14.938 26.406 17.906 1 98.62 50 SER B CA 1
ATOM 2336 C C . SER B 1 50 ? 14.852 27.188 16.594 1 98.62 50 SER B C 1
ATOM 2338 O O . SER B 1 50 ? 14.734 28.422 16.609 1 98.62 50 SER B O 1
ATOM 2340 N N . CYS B 1 51 ? 14.914 26.469 15.5 1 98.38 51 CYS B N 1
ATOM 2341 C CA . CYS B 1 51 ? 14.82 27.109 14.195 1 98.38 51 CYS B CA 1
ATOM 2342 C C . CYS B 1 51 ? 13.469 27.781 14.008 1 98.38 51 CYS B C 1
ATOM 2344 O O . CYS B 1 51 ? 13.391 28.891 13.484 1 98.38 51 CYS B O 1
ATOM 2346 N N . VAL B 1 52 ? 12.406 27.141 14.43 1 98.62 52 VAL B N 1
ATOM 2347 C CA . VAL B 1 52 ? 11.055 27.688 14.312 1 98.62 52 VAL B CA 1
ATOM 2348 C C . VAL B 1 52 ? 10.922 28.938 15.172 1 98.62 52 VAL B C 1
ATOM 2350 O O . VAL B 1 52 ? 10.406 29.953 14.711 1 98.62 52 VAL B O 1
ATOM 2353 N N . LYS B 1 53 ? 11.445 28.922 16.391 1 98.25 53 LYS B N 1
ATOM 2354 C CA . LYS B 1 53 ? 11.367 30.047 17.312 1 98.25 53 LYS B CA 1
ATOM 2355 C C . LYS B 1 53 ? 12.156 31.25 16.781 1 98.25 53 LYS B C 1
ATOM 2357 O O . LYS B 1 53 ? 11.75 32.406 16.984 1 98.25 53 LYS B O 1
ATOM 2362 N N . GLU B 1 54 ? 13.242 30.938 16.219 1 98.25 54 GLU B N 1
ATOM 2363 C CA . GLU B 1 54 ? 14.039 32 15.617 1 98.25 54 GLU B CA 1
ATOM 2364 C C . GLU B 1 54 ? 13.297 32.656 14.445 1 98.25 54 GLU B C 1
ATOM 2366 O O . GLU B 1 54 ? 13.344 33.875 14.273 1 98.25 54 GLU B O 1
ATOM 2371 N N . ALA B 1 55 ? 12.609 31.844 13.68 1 97.44 55 ALA B N 1
ATOM 2372 C CA . ALA B 1 55 ? 11.898 32.312 12.492 1 97.44 55 ALA B CA 1
ATOM 2373 C C . ALA B 1 55 ? 10.648 33.094 12.883 1 97.44 55 ALA B C 1
ATOM 2375 O O . ALA B 1 55 ? 10.273 34.062 12.203 1 97.44 55 ALA B O 1
ATOM 2376 N N . ASN B 1 56 ? 9.961 32.656 13.906 1 97.75 56 ASN B N 1
ATOM 2377 C CA . ASN B 1 56 ? 8.742 33.281 14.398 1 97.75 56 ASN B CA 1
ATOM 2378 C C . ASN B 1 56 ? 8.523 33.031 15.883 1 97.75 56 ASN B C 1
ATOM 2380 O O . ASN B 1 56 ? 7.922 32 16.25 1 97.75 56 ASN B O 1
ATOM 2384 N N . PRO B 1 57 ? 8.883 33.906 16.734 1 97.19 57 PRO B N 1
ATOM 2385 C CA . PRO B 1 57 ? 8.82 33.688 18.188 1 97.19 57 PRO B CA 1
ATOM 2386 C C . PRO B 1 57 ? 7.391 33.5 18.688 1 97.19 57 PRO B C 1
ATOM 2388 O O . PRO B 1 57 ? 7.184 33.031 19.812 1 97.19 57 PRO B O 1
ATOM 2391 N N . SER B 1 58 ? 6.438 33.906 17.891 1 96.12 58 SER B N 1
ATOM 2392 C CA . SER B 1 58 ? 5.047 33.844 18.328 1 96.12 58 SER B CA 1
ATOM 2393 C C . SER B 1 58 ? 4.461 32.438 18.109 1 96.12 58 SER B C 1
ATOM 2395 O O . SER B 1 58 ? 3.342 32.156 18.547 1 96.12 58 SER B O 1
ATOM 2397 N N . VAL B 1 59 ? 5.219 31.547 17.453 1 97.44 59 VAL B N 1
ATOM 2398 C CA . VAL B 1 59 ? 4.762 30.188 17.172 1 97.44 59 VAL B CA 1
ATOM 2399 C C . VAL B 1 59 ? 5.27 29.234 18.25 1 97.44 59 VAL B C 1
ATOM 2401 O O . VAL B 1 59 ? 6.461 29.234 18.578 1 97.44 59 VAL B O 1
ATOM 2404 N N . ALA B 1 60 ? 4.398 28.5 18.859 1 98.12 60 ALA B N 1
ATOM 2405 C CA . ALA B 1 60 ? 4.793 27.469 19.812 1 98.12 60 ALA B CA 1
ATOM 2406 C C . ALA B 1 60 ? 5.199 26.188 19.094 1 98.12 60 ALA B C 1
ATOM 2408 O O . ALA B 1 60 ? 4.777 25.938 17.953 1 98.12 60 ALA B O 1
ATOM 2409 N N . PHE B 1 61 ? 6.035 25.422 19.75 1 98.75 61 PHE B N 1
ATOM 2410 C CA . PHE B 1 61 ? 6.496 24.156 19.203 1 98.75 61 PHE B CA 1
ATOM 2411 C C . PHE B 1 61 ? 6.379 23.047 20.234 1 98.75 61 PHE B C 1
ATOM 2413 O O . PHE B 1 61 ? 6.895 23.172 21.344 1 98.75 61 PHE B O 1
ATOM 2420 N N . ILE B 1 62 ? 5.641 22 19.891 1 98.69 62 ILE B N 1
ATOM 2421 C CA . ILE B 1 62 ? 5.516 20.797 20.734 1 98.69 62 ILE B CA 1
ATOM 2422 C C . ILE B 1 62 ? 6.293 19.641 20.109 1 98.69 62 ILE B C 1
ATOM 2424 O O . ILE B 1 62 ? 6.012 19.25 18.969 1 98.69 62 ILE B O 1
ATOM 2428 N N . SER B 1 63 ? 7.289 19.125 20.828 1 98.56 63 SER B N 1
ATOM 2429 C CA . SER B 1 63 ? 8.086 18 20.375 1 98.56 63 SER B CA 1
ATOM 2430 C C . SER B 1 63 ? 7.477 16.672 20.812 1 98.56 63 SER B C 1
ATOM 2432 O O . SER B 1 63 ? 7.188 16.484 22 1 98.56 63 SER B O 1
ATOM 2434 N N . VAL B 1 64 ? 7.281 15.773 19.859 1 98.62 64 VAL B N 1
ATOM 2435 C CA . VAL B 1 64 ? 6.773 14.438 20.156 1 98.62 64 VAL B CA 1
ATOM 2436 C C . VAL B 1 64 ? 7.777 13.391 19.688 1 98.62 64 VAL B C 1
ATOM 2438 O O . VAL B 1 64 ? 8.008 13.234 18.5 1 98.62 64 VAL B O 1
ATOM 2441 N N . GLN B 1 65 ? 8.328 12.727 20.656 1 98 65 GLN B N 1
ATOM 2442 C CA . GLN B 1 65 ? 9.227 11.625 20.328 1 98 65 GLN B CA 1
ATOM 2443 C C . GLN B 1 65 ? 8.461 10.328 20.109 1 98 65 GLN B C 1
ATOM 2445 O O . GLN B 1 65 ? 7.855 9.789 21.047 1 98 65 GLN B O 1
ATOM 2450 N N . GLN B 1 66 ? 8.453 9.852 18.859 1 97.62 66 GLN B N 1
ATOM 2451 C CA . GLN B 1 66 ? 7.699 8.648 18.531 1 97.62 66 GLN B CA 1
ATOM 2452 C C . GLN B 1 66 ? 8.344 7.898 17.359 1 97.62 66 GLN B C 1
ATOM 2454 O O . GLN B 1 66 ? 8.805 8.516 16.406 1 97.62 66 GLN B O 1
ATOM 2459 N N . ASP B 1 67 ? 8.523 6.586 17.562 1 97.75 67 ASP B N 1
ATOM 2460 C CA . ASP B 1 67 ? 8.812 5.691 16.453 1 97.75 67 ASP B CA 1
ATOM 2461 C C . ASP B 1 67 ? 7.535 5.258 15.742 1 97.75 67 ASP B C 1
ATOM 2463 O O . ASP B 1 67 ? 6.75 4.477 16.281 1 97.75 67 ASP B O 1
ATOM 2467 N N . LEU B 1 68 ? 7.387 5.672 14.516 1 98.06 68 LEU B N 1
ATOM 2468 C CA . LEU B 1 68 ? 6.121 5.488 13.812 1 98.06 68 LEU B CA 1
ATOM 2469 C C . LEU B 1 68 ? 5.977 4.055 13.32 1 98.06 68 LEU B C 1
ATOM 2471 O O . LEU B 1 68 ? 4.883 3.633 12.93 1 98.06 68 LEU B O 1
ATOM 2475 N N . SER B 1 69 ? 7.051 3.211 13.281 1 97.5 69 SER B N 1
ATOM 2476 C CA . SER B 1 69 ? 6.938 1.797 12.945 1 97.5 69 SER B CA 1
ATOM 2477 C C . SER B 1 69 ? 6.289 1.009 14.078 1 97.5 69 SER B C 1
ATOM 2479 O O . SER B 1 69 ? 5.879 -0.138 13.883 1 97.5 69 SER B O 1
ATOM 2481 N N . SER B 1 70 ? 6.289 1.577 15.258 1 97.19 70 SER B N 1
ATOM 2482 C CA . SER B 1 70 ? 5.598 1.065 16.438 1 97.19 70 SER B CA 1
ATOM 2483 C C . SER B 1 70 ? 4.77 2.154 17.109 1 97.19 70 SER B C 1
ATOM 2485 O O . SER B 1 70 ? 4.918 2.404 18.312 1 97.19 70 SER B O 1
ATOM 2487 N N . LEU B 1 71 ? 3.863 2.725 16.391 1 97.62 71 LEU B N 1
ATOM 2488 C CA . LEU B 1 71 ? 3.137 3.939 16.75 1 97.62 71 LEU B CA 1
ATOM 2489 C C . LEU B 1 71 ? 2.256 3.709 17.969 1 97.62 71 LEU B C 1
ATOM 2491 O O . LEU B 1 71 ? 1.486 2.746 18.016 1 97.62 71 LEU B O 1
ATOM 2495 N N . GLU B 1 72 ? 2.416 4.527 18.922 1 96.44 72 GLU B N 1
ATOM 2496 C CA . GLU B 1 72 ? 1.425 4.727 19.969 1 96.44 72 GLU B CA 1
ATOM 2497 C C . GLU B 1 72 ? 0.57 5.961 19.688 1 96.44 72 GLU B C 1
ATOM 2499 O O . GLU B 1 72 ? 0.925 7.07 20.094 1 96.44 72 GLU B O 1
ATOM 2504 N N . ALA B 1 73 ? -0.562 5.727 19.141 1 94.62 73 ALA B N 1
ATOM 2505 C CA . ALA B 1 73 ? -1.384 6.805 18.594 1 94.62 73 ALA B CA 1
ATOM 2506 C C . ALA B 1 73 ? -1.807 7.777 19.688 1 94.62 73 ALA B C 1
ATOM 2508 O O . ALA B 1 73 ? -1.974 8.977 19.438 1 94.62 73 ALA B O 1
ATOM 2509 N N . SER B 1 74 ? -1.915 7.27 20.938 1 96.25 74 SER B N 1
ATOM 2510 C CA . SER B 1 74 ? -2.367 8.094 22.062 1 96.25 74 SER B CA 1
ATOM 2511 C C . SER B 1 74 ? -1.376 9.211 22.359 1 96.25 74 SER B C 1
ATOM 2513 O O . SER B 1 74 ? -1.77 10.305 22.781 1 96.25 74 SER B O 1
ATOM 2515 N N . VAL B 1 75 ? -0.132 8.969 22.109 1 96.94 75 VAL B N 1
ATOM 2516 C CA . VAL B 1 75 ? 0.902 9.969 22.375 1 96.94 75 VAL B CA 1
ATOM 2517 C C . VAL B 1 75 ? 0.722 11.156 21.438 1 96.94 75 VAL B C 1
ATOM 2519 O O . VAL B 1 75 ? 0.745 12.312 21.875 1 96.94 75 VAL B O 1
ATOM 2522 N N . VAL B 1 76 ? 0.496 10.875 20.203 1 96.12 76 VAL B N 1
ATOM 2523 C CA . VAL B 1 76 ? 0.326 11.93 19.203 1 96.12 76 VAL B CA 1
ATOM 2524 C C . VAL B 1 76 ? -1.021 12.625 19.406 1 96.12 76 VAL B C 1
ATOM 2526 O O . VAL B 1 76 ? -1.13 13.844 19.266 1 96.12 76 VAL B O 1
ATOM 2529 N N . GLN B 1 77 ? -2.035 11.828 19.797 1 97.19 77 GLN B N 1
ATOM 2530 C CA . GLN B 1 77 ? -3.355 12.383 20.062 1 97.19 77 GLN B CA 1
ATOM 2531 C C . GLN B 1 77 ? -3.303 13.391 21.219 1 97.19 77 GLN B C 1
ATOM 2533 O O . GLN B 1 77 ? -3.941 14.445 21.156 1 97.19 77 GLN B O 1
ATOM 2538 N N . HIS B 1 78 ? -2.57 13.047 22.219 1 98.31 78 HIS B N 1
ATOM 2539 C CA . HIS B 1 78 ? -2.416 13.953 23.344 1 98.31 78 HIS B CA 1
ATOM 2540 C C . HIS B 1 78 ? -1.716 15.242 22.938 1 98.31 78 HIS B C 1
ATOM 2542 O O . HIS B 1 78 ? -2.119 16.328 23.344 1 98.31 78 HIS B O 1
ATOM 2548 N N . ALA B 1 79 ? -0.704 15.117 22.156 1 98.56 79 ALA B N 1
ATOM 2549 C CA . ALA B 1 79 ? 0.026 16.297 21.688 1 98.56 79 ALA B CA 1
ATOM 2550 C C . ALA B 1 79 ? -0.86 17.172 20.812 1 98.56 79 ALA B C 1
ATOM 2552 O O . ALA B 1 79 ? -0.778 18.406 20.875 1 98.56 79 ALA B O 1
ATOM 2553 N N . LEU B 1 80 ? -1.684 16.562 20 1 98.31 80 LEU B N 1
ATOM 2554 C CA . LEU B 1 80 ? -2.625 17.281 19.141 1 98.31 80 LEU B CA 1
ATOM 2555 C C . LEU B 1 80 ? -3.625 18.062 19.984 1 98.31 80 LEU B C 1
ATOM 2557 O O . LEU B 1 80 ? -3.896 19.234 19.703 1 98.31 80 LEU B O 1
ATOM 2561 N N . ALA B 1 81 ? -4.176 17.359 20.984 1 98.5 81 ALA B N 1
ATOM 2562 C CA . ALA B 1 81 ? -5.109 18.031 21.891 1 98.5 81 ALA B CA 1
ATOM 2563 C C . ALA B 1 81 ? -4.453 19.219 22.578 1 98.5 81 ALA B C 1
ATOM 2565 O O . ALA B 1 81 ? -5.047 20.297 22.656 1 98.5 81 ALA B O 1
ATOM 2566 N N . GLN B 1 82 ? -3.27 19.031 23.047 1 98.56 82 GLN B N 1
ATOM 2567 C CA . GLN B 1 82 ? -2.514 20.109 23.672 1 98.56 82 GLN B CA 1
ATOM 2568 C C . GLN B 1 82 ? -2.285 21.266 22.703 1 98.56 82 GLN B C 1
ATOM 2570 O O . GLN B 1 82 ? -2.375 22.438 23.078 1 98.56 82 GLN B O 1
ATOM 2575 N N . GLY B 1 83 ? -1.953 20.922 21.484 1 98.62 83 GLY B N 1
ATOM 2576 C CA . GLY B 1 83 ? -1.724 21.938 20.469 1 98.62 83 GLY B CA 1
ATOM 2577 C C . GLY B 1 83 ? -2.941 22.797 20.203 1 98.62 83 GLY B C 1
ATOM 2578 O O . GLY B 1 83 ? -2.838 24.031 20.125 1 98.62 83 GLY B O 1
ATOM 2579 N N . PHE B 1 84 ? -4.07 22.172 20.047 1 98.25 84 PHE B N 1
ATOM 2580 C CA . PHE B 1 84 ? -5.305 22.922 19.828 1 98.25 84 PHE B CA 1
ATOM 2581 C C . PHE B 1 84 ? -5.637 23.781 21.047 1 98.25 84 PHE B C 1
ATOM 2583 O O . PHE B 1 84 ? -6.027 24.953 20.906 1 98.25 84 PHE B O 1
ATOM 2590 N N . GLU B 1 85 ? -5.449 23.219 22.234 1 97.88 85 GLU B N 1
ATOM 2591 C CA . GLU B 1 85 ? -5.719 23.969 23.453 1 97.88 85 GLU B CA 1
ATOM 2592 C C . GLU B 1 85 ? -4.816 25.188 23.562 1 97.88 85 GLU B C 1
ATOM 2594 O O . GLU B 1 85 ? -5.285 26.281 23.891 1 97.88 85 GLU B O 1
ATOM 2599 N N . GLU B 1 86 ? -3.566 24.969 23.312 1 97.81 86 GLU B N 1
ATOM 2600 C CA . GLU B 1 86 ? -2.605 26.062 23.375 1 97.81 86 GLU B CA 1
ATOM 2601 C C . GLU B 1 86 ? -2.945 27.156 22.359 1 97.81 86 GLU B C 1
ATOM 2603 O O . GLU B 1 86 ? -2.877 28.344 22.672 1 97.81 86 GLU B O 1
ATOM 2608 N N . ALA B 1 87 ? -3.277 26.781 21.188 1 97.75 87 ALA B N 1
ATOM 2609 C CA . ALA B 1 87 ? -3.643 27.75 20.156 1 97.75 87 ALA B CA 1
ATOM 2610 C C . ALA B 1 87 ? -4.875 28.547 20.562 1 97.75 87 ALA B C 1
ATOM 2612 O O . ALA B 1 87 ? -4.918 29.766 20.375 1 97.75 87 ALA B O 1
ATOM 2613 N N . LEU B 1 88 ? -5.824 27.891 21.141 1 95.88 88 LEU B N 1
ATOM 2614 C CA . LEU B 1 88 ? -7.082 28.531 21.5 1 95.88 88 LEU B CA 1
ATOM 2615 C C . LEU B 1 88 ? -6.879 29.5 22.672 1 95.88 88 LEU B C 1
ATOM 2617 O O . LEU B 1 88 ? -7.594 30.5 22.781 1 95.88 88 LEU B O 1
ATOM 2621 N N . ARG B 1 89 ? -5.945 29.297 23.5 1 95.44 89 ARG B N 1
ATOM 2622 C CA . ARG B 1 89 ? -5.684 30.125 24.656 1 95.44 89 ARG B CA 1
ATOM 2623 C C . ARG B 1 89 ? -4.832 31.344 24.297 1 95.44 89 ARG B C 1
ATOM 2625 O O . ARG B 1 89 ? -4.762 32.312 25.047 1 95.44 89 ARG B O 1
ATOM 2632 N N . SER B 1 90 ? -4.195 31.172 23.219 1 92.56 90 SER B N 1
ATOM 2633 C CA . SER B 1 90 ? -3.271 32.219 22.812 1 92.56 90 SER B CA 1
ATOM 2634 C C . SER B 1 90 ? -4.016 33.406 22.203 1 92.56 90 SER B C 1
ATOM 2636 O O . SER B 1 90 ? -5.105 33.25 21.641 1 92.56 90 SER B O 1
ATOM 2638 N N . PRO B 1 91 ? -3.355 34.531 22.328 1 86.5 91 PRO B N 1
ATOM 2639 C CA . PRO B 1 91 ? -3.977 35.688 21.656 1 86.5 91 PRO B CA 1
ATOM 2640 C C . PRO B 1 91 ? -3.988 35.531 20.141 1 86.5 91 PRO B C 1
ATOM 2642 O O . PRO B 1 91 ? -3.43 34.594 19.594 1 86.5 91 PRO B O 1
ATOM 2645 N N . GLY B 1 92 ? -4.672 36.312 19.281 1 79 92 GLY B N 1
ATOM 2646 C CA . GLY B 1 92 ? -4.562 36.281 17.844 1 79 92 GLY B CA 1
ATOM 2647 C C . GLY B 1 92 ? -5.859 35.906 17.156 1 79 92 GLY B C 1
ATOM 2648 O O . GLY B 1 92 ? -5.895 35.75 15.93 1 79 92 GLY B O 1
ATOM 2649 N N . GLY B 1 93 ? -6.906 35.75 17.703 1 85.44 93 GLY B N 1
ATOM 2650 C CA . GLY B 1 93 ? -8.203 35.469 17.094 1 85.44 93 GLY B CA 1
ATOM 2651 C C . GLY B 1 93 ? -8.523 34 16.984 1 85.44 93 GLY B C 1
ATOM 2652 O O . GLY B 1 93 ? -7.934 33.188 17.688 1 85.44 93 GLY B O 1
ATOM 2653 N N . ALA B 1 94 ? -9.438 33.719 16.047 1 94 94 ALA B N 1
ATOM 2654 C CA . ALA B 1 94 ? -9.953 32.375 15.883 1 94 94 ALA B CA 1
ATOM 2655 C C . ALA B 1 94 ? -8.984 31.5 15.094 1 94 94 ALA B C 1
ATOM 2657 O O . ALA B 1 94 ? -8.164 32 14.328 1 94 94 ALA B O 1
ATOM 2658 N N . LEU B 1 95 ? -9.039 30.25 15.305 1 96.88 95 LEU B N 1
ATOM 2659 C CA . LEU B 1 95 ? -8.266 29.297 14.508 1 96.88 95 LEU B CA 1
ATOM 2660 C C . LEU B 1 95 ? -8.609 29.438 13.031 1 96.88 95 LEU B C 1
ATOM 2662 O O . LEU B 1 95 ? -9.789 29.516 12.664 1 96.88 95 LEU B O 1
ATOM 2666 N N . SER B 1 96 ? -7.605 29.484 12.219 1 97.38 96 SER B N 1
ATOM 2667 C CA . SER B 1 96 ? -7.805 29.656 10.781 1 97.38 96 SER B CA 1
ATOM 2668 C C . SER B 1 96 ? -7.641 28.344 10.031 1 97.38 96 SER B C 1
ATOM 2670 O O . SER B 1 96 ? -8.344 28.094 9.055 1 97.38 96 SER B O 1
ATOM 2672 N N . THR B 1 97 ? -6.695 27.578 10.469 1 98.06 97 THR B N 1
ATOM 2673 C CA . THR B 1 97 ? -6.352 26.391 9.703 1 98.06 97 THR B CA 1
ATOM 2674 C C . THR B 1 97 ? -5.836 25.281 10.625 1 98.06 97 THR B C 1
ATOM 2676 O O . THR B 1 97 ? -5.215 25.562 11.648 1 98.06 97 THR B O 1
ATOM 2679 N N . ALA B 1 98 ? -6.141 24.047 10.367 1 98.81 98 ALA B N 1
ATOM 2680 C CA . ALA B 1 98 ? -5.445 22.859 10.844 1 98.81 98 ALA B CA 1
ATOM 2681 C C . ALA B 1 98 ? -4.758 22.125 9.695 1 98.81 98 ALA B C 1
ATOM 2683 O O . ALA B 1 98 ? -5.379 21.844 8.672 1 98.81 98 ALA B O 1
ATOM 2684 N N . LEU B 1 99 ? -3.449 21.844 9.82 1 98.88 99 LEU B N 1
ATOM 2685 C CA . LEU B 1 99 ? -2.654 21.25 8.75 1 98.88 99 LEU B CA 1
ATOM 2686 C C . LEU B 1 99 ? -1.926 20 9.242 1 98.88 99 LEU B C 1
ATOM 2688 O O . LEU B 1 99 ? -1.234 20.047 10.258 1 98.88 99 LEU B O 1
ATOM 2692 N N . MET B 1 100 ? -2.145 18.922 8.594 1 98.94 100 MET B N 1
ATOM 2693 C CA . MET B 1 100 ? -1.399 17.672 8.805 1 98.94 100 MET B CA 1
ATOM 2694 C C . MET B 1 100 ? -0.446 17.406 7.648 1 98.94 100 MET B C 1
ATOM 2696 O O . MET B 1 100 ? -0.865 17.375 6.488 1 98.94 100 MET B O 1
ATOM 2700 N N . VAL B 1 101 ? 0.83 17.25 7.926 1 98.94 101 VAL B N 1
ATOM 2701 C CA . VAL B 1 101 ? 1.824 16.906 6.918 1 98.94 101 VAL B CA 1
ATOM 2702 C C . VAL B 1 101 ? 2.404 15.523 7.215 1 98.94 101 VAL B C 1
ATOM 2704 O O . VAL B 1 101 ? 3.256 15.375 8.094 1 98.94 101 VAL B O 1
ATOM 2707 N N . HIS B 1 102 ? 1.969 14.57 6.477 1 98.94 102 HIS B N 1
ATOM 2708 C CA . HIS B 1 102 ? 2.539 13.227 6.52 1 98.94 102 HIS B CA 1
ATOM 2709 C C . HIS B 1 102 ? 3.836 13.148 5.719 1 98.94 102 HIS B C 1
ATOM 2711 O O . HIS B 1 102 ? 3.816 12.859 4.52 1 98.94 102 HIS B O 1
ATOM 2717 N N . ASN B 1 103 ? 4.945 13.305 6.434 1 98.88 103 ASN B N 1
ATOM 2718 C CA . ASN B 1 103 ? 6.242 13.406 5.773 1 98.88 103 ASN B CA 1
ATOM 2719 C C . ASN B 1 103 ? 7.145 12.227 6.129 1 98.88 103 ASN B C 1
ATOM 2721 O O . ASN B 1 103 ? 7.98 11.812 5.324 1 98.88 103 ASN B O 1
ATOM 2725 N N . ALA B 1 104 ? 6.949 11.664 7.359 1 98.69 104 ALA B N 1
ATOM 2726 C CA . ALA B 1 104 ? 7.812 10.57 7.785 1 98.69 104 ALA B CA 1
ATOM 2727 C C . ALA B 1 104 ? 7.762 9.414 6.785 1 98.69 104 ALA B C 1
ATOM 2729 O O . ALA B 1 104 ? 6.695 9.086 6.266 1 98.69 104 ALA B O 1
ATOM 2730 N N . GLY B 1 105 ? 8.859 8.867 6.52 1 97.88 105 GLY B N 1
ATOM 2731 C CA . GLY B 1 105 ? 8.945 7.707 5.648 1 97.88 105 GLY B CA 1
ATOM 2732 C C . GLY B 1 105 ? 10.367 7.211 5.457 1 97.88 105 GLY B C 1
ATOM 2733 O O . GLY B 1 105 ? 11.32 7.852 5.914 1 97.88 105 GLY B O 1
ATOM 2734 N N . SER B 1 106 ? 10.547 6.078 4.891 1 98.12 106 SER B N 1
ATOM 2735 C CA . SER B 1 106 ? 11.828 5.469 4.559 1 98.12 106 SER B CA 1
ATOM 2736 C C . SER B 1 106 ? 11.781 4.785 3.195 1 98.12 106 SER B C 1
ATOM 2738 O O . SER B 1 106 ? 10.695 4.543 2.654 1 98.12 106 SER B O 1
ATOM 2740 N N . LEU B 1 107 ? 12.945 4.547 2.684 1 98 107 LEU B N 1
ATOM 2741 C CA . LEU B 1 107 ? 13.047 3.848 1.407 1 98 107 LEU B CA 1
ATOM 2742 C C . LEU B 1 107 ? 12.656 2.379 1.557 1 98 107 LEU B C 1
ATOM 2744 O O . LEU B 1 107 ? 12.18 1.758 0.604 1 98 107 LEU B O 1
ATOM 2748 N N . GLY B 1 108 ? 12.82 1.844 2.814 1 97.81 108 GLY B N 1
ATOM 2749 C CA . GLY B 1 108 ? 12.812 0.397 2.965 1 97.81 108 GLY B CA 1
ATOM 2750 C C . GLY B 1 108 ? 14.008 -0.274 2.312 1 97.81 108 GLY B C 1
ATOM 2751 O O . GLY B 1 108 ? 14.992 0.388 1.982 1 97.81 108 GLY B O 1
ATOM 2752 N N . ASP B 1 109 ? 13.961 -1.616 2.24 1 97.62 109 ASP B N 1
ATOM 2753 C CA . ASP B 1 109 ? 15.031 -2.336 1.549 1 97.62 109 ASP B CA 1
ATOM 2754 C C . ASP B 1 109 ? 15.008 -2.037 0.052 1 97.62 109 ASP B C 1
ATOM 2756 O O . ASP B 1 109 ? 14.008 -2.281 -0.623 1 97.62 109 ASP B O 1
ATOM 2760 N N . VAL B 1 110 ? 16.031 -1.492 -0.433 1 98.44 110 VAL B N 1
ATOM 2761 C CA . VAL B 1 110 ? 16.125 -1.19 -1.857 1 98.44 110 VAL B CA 1
ATOM 2762 C C . VAL B 1 110 ? 16.891 -2.311 -2.568 1 98.44 110 VAL B C 1
ATOM 2764 O O . VAL B 1 110 ? 17.891 -2.064 -3.227 1 98.44 110 VAL B O 1
ATOM 2767 N N . ILE B 1 111 ? 16.375 -3.49 -2.459 1 98.69 111 ILE B N 1
ATOM 2768 C CA . ILE B 1 111 ? 16.875 -4.727 -3.061 1 98.69 111 ILE B CA 1
ATOM 2769 C C . ILE B 1 111 ? 15.805 -5.305 -3.99 1 98.69 111 ILE B C 1
ATOM 2771 O O . ILE B 1 111 ? 14.672 -4.816 -4.031 1 98.69 111 ILE B O 1
ATOM 2775 N N . TYR B 1 112 ? 16.188 -6.258 -4.785 1 98.62 112 TYR B N 1
ATOM 2776 C CA . TYR B 1 112 ? 15.258 -6.816 -5.766 1 98.62 112 TYR B CA 1
ATOM 2777 C C . TYR B 1 112 ? 14.125 -7.566 -5.082 1 98.62 112 TYR B C 1
ATOM 2779 O O . TYR B 1 112 ? 14.297 -8.102 -3.982 1 98.62 112 TYR B O 1
ATOM 2787 N N . THR B 1 113 ? 12.914 -7.641 -5.727 1 98.62 113 THR B N 1
ATOM 2788 C CA . THR B 1 113 ? 11.703 -8.227 -5.172 1 98.62 113 THR B CA 1
ATOM 2789 C C . THR B 1 113 ? 11.938 -9.672 -4.754 1 98.62 113 THR B C 1
ATOM 2791 O O . THR B 1 113 ? 11.422 -10.125 -3.727 1 98.62 113 THR B O 1
ATOM 2794 N N . LYS B 1 114 ? 12.758 -10.398 -5.492 1 97.81 114 LYS B N 1
ATOM 2795 C CA . LYS B 1 114 ? 13.008 -11.812 -5.246 1 97.81 114 LYS B CA 1
ATOM 2796 C C . LYS B 1 114 ? 13.805 -12.016 -3.963 1 97.81 114 LYS B C 1
ATOM 2798 O O . LYS B 1 114 ? 13.93 -13.141 -3.475 1 97.81 114 LYS B O 1
ATOM 2803 N N . ASP B 1 115 ? 14.359 -10.914 -3.441 1 98.19 115 ASP B N 1
ATOM 2804 C CA . ASP B 1 115 ? 15.234 -11.023 -2.279 1 98.19 115 ASP B CA 1
ATOM 2805 C C . ASP B 1 115 ? 14.531 -10.547 -1.011 1 98.19 115 ASP B C 1
ATOM 2807 O O . ASP B 1 115 ? 15.109 -10.57 0.075 1 98.19 115 ASP B O 1
ATOM 2811 N N . LEU B 1 116 ? 13.289 -10.117 -1.119 1 98.5 116 LEU B N 1
ATOM 2812 C CA . LEU B 1 116 ? 12.523 -9.609 0.014 1 98.5 116 LEU B CA 1
ATOM 2813 C C . LEU B 1 116 ? 11.891 -10.742 0.805 1 98.5 116 LEU B C 1
ATOM 2815 O O . LEU B 1 116 ? 10.672 -10.938 0.758 1 98.5 116 LEU B O 1
ATOM 2819 N N . ASN B 1 117 ? 12.68 -11.43 1.675 1 97.25 117 ASN B N 1
ATOM 2820 C CA . ASN B 1 117 ? 12.227 -12.688 2.266 1 97.25 117 ASN B CA 1
ATOM 2821 C C . ASN B 1 117 ? 12.031 -12.555 3.773 1 97.25 117 ASN B C 1
ATOM 2823 O O . ASN B 1 117 ? 11.734 -13.539 4.453 1 97.25 117 ASN B O 1
ATOM 2827 N N . ASN B 1 118 ? 12.195 -11.406 4.312 1 98 118 ASN B N 1
ATOM 2828 C CA . ASN B 1 118 ? 12.07 -11.195 5.75 1 98 118 ASN B CA 1
ATOM 2829 C C . ASN B 1 118 ? 10.742 -10.531 6.109 1 98 118 ASN B C 1
ATOM 2831 O O . ASN B 1 118 ? 10.602 -9.312 6.008 1 98 118 ASN B O 1
ATOM 2835 N N . PHE B 1 119 ? 9.812 -11.289 6.633 1 98.44 119 PHE B N 1
ATOM 2836 C CA . PHE B 1 119 ? 8.461 -10.828 6.902 1 98.44 119 PHE B CA 1
ATOM 2837 C C . PHE B 1 119 ? 8.461 -9.695 7.922 1 98.44 119 PHE B C 1
ATOM 2839 O O . PHE B 1 119 ? 7.758 -8.695 7.75 1 98.44 119 PHE B O 1
ATOM 2846 N N . ALA B 1 120 ? 9.188 -9.859 8.938 1 98.19 120 ALA B N 1
ATOM 2847 C CA . ALA B 1 120 ? 9.219 -8.852 10 1 98.19 120 ALA B CA 1
ATOM 2848 C C . ALA B 1 120 ? 9.711 -7.512 9.461 1 98.19 120 ALA B C 1
ATOM 2850 O O . ALA B 1 120 ? 9.172 -6.461 9.82 1 98.19 120 ALA B O 1
ATOM 2851 N N . GLU B 1 121 ? 10.688 -7.52 8.602 1 98.19 121 GLU B N 1
ATOM 2852 C CA . GLU B 1 121 ? 11.234 -6.289 8.023 1 98.19 121 GLU B CA 1
ATOM 2853 C C . GLU B 1 121 ? 10.234 -5.641 7.066 1 98.19 121 GLU B C 1
ATOM 2855 O O . GLU B 1 121 ? 10.062 -4.422 7.078 1 98.19 121 GLU B O 1
ATOM 2860 N N . VAL B 1 122 ? 9.641 -6.465 6.289 1 98.88 122 VAL B N 1
ATOM 2861 C CA . VAL B 1 122 ? 8.648 -5.965 5.348 1 98.88 122 VAL B CA 1
ATOM 2862 C C . VAL B 1 122 ? 7.461 -5.379 6.109 1 98.88 122 VAL B C 1
ATOM 2864 O O . VAL B 1 122 ? 6.977 -4.293 5.777 1 98.88 122 VAL B O 1
ATOM 2867 N N . SER B 1 123 ? 7.02 -6.086 7.113 1 98.75 123 SER B N 1
ATOM 2868 C CA . SER B 1 123 ? 5.93 -5.609 7.957 1 98.75 123 SER B CA 1
ATOM 2869 C C . SER B 1 123 ? 6.277 -4.27 8.594 1 98.75 123 SER B C 1
ATOM 2871 O O . SER B 1 123 ? 5.453 -3.35 8.609 1 98.75 123 SER B O 1
ATOM 2873 N N . LYS B 1 124 ? 7.441 -4.207 9.125 1 98.69 124 LYS B N 1
ATOM 2874 C CA . LYS B 1 124 ? 7.895 -2.984 9.781 1 98.69 124 LYS B CA 1
ATOM 2875 C C . LYS B 1 124 ? 7.91 -1.811 8.805 1 98.69 124 LYS B C 1
ATOM 2877 O O . LYS B 1 124 ? 7.594 -0.68 9.188 1 98.69 124 LYS B O 1
ATOM 2882 N N . TYR B 1 125 ? 8.289 -2.045 7.613 1 98.88 125 TYR B N 1
ATOM 2883 C CA . TYR B 1 125 ? 8.266 -1 6.598 1 98.88 125 TYR B CA 1
ATOM 2884 C C . TYR B 1 125 ? 6.863 -0.438 6.422 1 98.88 125 TYR B C 1
ATOM 2886 O O . TYR B 1 125 ? 6.668 0.78 6.41 1 98.88 125 TYR B O 1
ATOM 2894 N N . TYR B 1 126 ? 5.902 -1.298 6.25 1 98.94 126 TYR B N 1
ATOM 2895 C CA . TYR B 1 126 ? 4.547 -0.825 5.996 1 98.94 126 TYR B CA 1
ATOM 2896 C C . TYR B 1 126 ? 3.945 -0.189 7.242 1 98.94 126 TYR B C 1
ATOM 2898 O O . TYR B 1 126 ? 3.141 0.741 7.145 1 98.94 126 TYR B O 1
ATOM 2906 N N . ASP B 1 127 ? 4.348 -0.675 8.406 1 98.88 127 ASP B N 1
ATOM 2907 C CA . ASP B 1 127 ? 3.906 -0.039 9.641 1 98.88 127 ASP B CA 1
ATOM 2908 C C . ASP B 1 127 ? 4.34 1.425 9.695 1 98.88 127 ASP B C 1
ATOM 2910 O O . ASP B 1 127 ? 3.529 2.307 9.992 1 98.88 127 ASP B O 1
ATOM 2914 N N . LEU B 1 128 ? 5.543 1.643 9.352 1 98.81 128 LEU B N 1
ATOM 2915 C CA . LEU B 1 128 ? 6.094 2.992 9.375 1 98.81 128 LEU B CA 1
ATOM 2916 C C . LEU B 1 128 ? 5.469 3.855 8.281 1 98.81 128 LEU B C 1
ATOM 2918 O O . LEU B 1 128 ? 5.078 4.996 8.539 1 98.81 128 LEU B O 1
ATOM 2922 N N . ASN B 1 129 ? 5.375 3.314 7.113 1 98.88 129 ASN B N 1
ATOM 2923 C CA . ASN B 1 129 ? 5.156 4.148 5.938 1 98.88 129 ASN B CA 1
ATOM 2924 C C . ASN B 1 129 ? 3.678 4.23 5.574 1 98.88 129 ASN B C 1
ATOM 2926 O O . ASN B 1 129 ? 3.266 5.117 4.828 1 98.88 129 ASN B O 1
ATOM 2930 N N . VAL B 1 130 ? 2.863 3.277 6.07 1 98.94 130 VAL B N 1
ATOM 2931 C CA . VAL B 1 130 ? 1.47 3.273 5.637 1 98.94 130 VAL B CA 1
ATOM 2932 C C . VAL B 1 130 ? 0.548 3.229 6.852 1 98.94 130 VAL B C 1
ATOM 2934 O O . VAL B 1 130 ? -0.267 4.133 7.055 1 98.94 130 VAL B O 1
ATOM 2937 N N . SER B 1 131 ? 0.734 2.234 7.734 1 98.94 131 SER B N 1
ATOM 2938 C CA . SER B 1 131 ? -0.169 2.07 8.867 1 98.94 131 SER B CA 1
ATOM 2939 C C . SER B 1 131 ? -0.148 3.297 9.773 1 98.94 131 SER B C 1
ATOM 2941 O O . SER B 1 131 ? -1.195 3.744 10.25 1 98.94 131 SER B O 1
ATOM 2943 N N . SER B 1 132 ? 1.023 3.803 10.023 1 98.88 132 SER B N 1
ATOM 2944 C CA . SER B 1 132 ? 1.134 4.977 10.883 1 98.88 132 SER B CA 1
ATOM 2945 C C . SER B 1 132 ? 0.413 6.176 10.273 1 98.88 132 SER B C 1
ATOM 2947 O O . SER B 1 132 ? -0.24 6.941 10.984 1 98.88 132 SER B O 1
ATOM 2949 N N . VAL B 1 133 ? 0.52 6.363 8.977 1 98.88 133 VAL B N 1
ATOM 2950 C CA . VAL B 1 133 ? -0.124 7.457 8.25 1 98.88 133 VAL B CA 1
ATOM 2951 C C . VAL B 1 133 ? -1.64 7.355 8.406 1 98.88 133 VAL B C 1
ATOM 2953 O O . VAL B 1 133 ? -2.307 8.352 8.703 1 98.88 133 VAL B O 1
ATOM 2956 N N . VAL B 1 134 ? -2.158 6.164 8.234 1 98.94 134 VAL B N 1
ATOM 2957 C CA . VAL B 1 134 ? -3.592 5.91 8.328 1 98.94 134 VAL B CA 1
ATOM 2958 C C . VAL B 1 134 ? -4.102 6.309 9.711 1 98.94 134 VAL B C 1
ATOM 2960 O O . VAL B 1 134 ? -5.055 7.078 9.828 1 98.94 134 VAL B O 1
ATOM 2963 N N . VAL B 1 135 ? -3.443 5.879 10.734 1 98.88 135 VAL B N 1
ATOM 2964 C CA . VAL B 1 135 ? -3.92 6.035 12.102 1 98.88 135 VAL B CA 1
ATOM 2965 C C . VAL B 1 135 ? -3.721 7.48 12.555 1 98.88 135 VAL B C 1
ATOM 2967 O O . VAL B 1 135 ? -4.594 8.062 13.211 1 98.88 135 VAL B O 1
ATOM 2970 N N . LEU B 1 136 ? -2.58 8.07 12.203 1 98.81 136 LEU B N 1
ATOM 2971 C CA . LEU B 1 136 ? -2.324 9.461 12.578 1 98.81 136 LEU B CA 1
ATOM 2972 C C . LEU B 1 136 ? -3.287 10.398 11.859 1 98.81 136 LEU B C 1
ATOM 2974 O O . LEU B 1 136 ? -3.697 11.422 12.422 1 98.81 136 LEU B O 1
ATOM 2978 N N . ASN B 1 137 ? -3.582 10.062 10.602 1 98.81 137 ASN B N 1
ATOM 2979 C CA . ASN B 1 137 ? -4.559 10.867 9.883 1 98.81 137 ASN B CA 1
ATOM 2980 C C . ASN B 1 137 ? -5.914 10.875 10.586 1 98.81 137 ASN B C 1
ATOM 2982 O O . ASN B 1 137 ? -6.559 11.914 10.695 1 98.81 137 ASN B O 1
ATOM 2986 N N . ALA B 1 138 ? -6.363 9.703 11.031 1 98.75 138 ALA B N 1
ATOM 2987 C CA . ALA B 1 138 ? -7.625 9.594 11.758 1 98.75 138 ALA B CA 1
ATOM 2988 C C . ALA B 1 138 ? -7.59 10.414 13.047 1 98.75 138 ALA B C 1
ATOM 2990 O O . ALA B 1 138 ? -8.547 11.125 13.359 1 98.75 138 ALA B O 1
ATOM 2991 N N . ALA B 1 139 ? -6.512 10.32 13.773 1 98.38 139 ALA B N 1
ATOM 2992 C CA . ALA B 1 139 ? -6.359 11.07 15.016 1 98.38 139 ALA B CA 1
ATOM 2993 C C . ALA B 1 139 ? -6.434 12.578 14.766 1 98.38 139 ALA B C 1
ATOM 2995 O O . ALA B 1 139 ? -7.109 13.305 15.492 1 98.38 139 ALA B O 1
ATOM 2996 N N . PHE B 1 140 ? -5.77 13.016 13.758 1 98.81 140 PHE B N 1
ATOM 2997 C CA . PHE B 1 140 ? -5.762 14.43 13.398 1 98.81 140 PHE B CA 1
ATOM 2998 C C . PHE B 1 140 ? -7.16 14.898 13.016 1 98.81 140 PHE B C 1
ATOM 3000 O O . PHE B 1 140 ? -7.637 15.922 13.523 1 98.81 140 PHE B O 1
ATOM 3007 N N . LEU B 1 141 ? -7.816 14.141 12.109 1 98.62 141 LEU B N 1
ATOM 3008 C CA . LEU B 1 141 ? -9.125 14.547 11.609 1 98.62 141 LEU B CA 1
ATOM 3009 C C . LEU B 1 141 ? -10.148 14.586 12.742 1 98.62 141 LEU B C 1
ATOM 3011 O O . LEU B 1 141 ? -11 15.477 12.789 1 98.62 141 LEU B O 1
ATOM 3015 N N . SER B 1 142 ? -10.07 13.625 13.672 1 97 142 SER B N 1
ATOM 3016 C CA . SER B 1 142 ? -11.008 13.562 14.789 1 97 142 SER B CA 1
ATOM 3017 C C . SER B 1 142 ? -10.977 14.852 15.609 1 97 142 SER B C 1
ATOM 3019 O O . SER B 1 142 ? -12.031 15.406 15.945 1 97 142 SER B O 1
ATOM 3021 N N . LEU B 1 143 ? -9.852 15.383 15.82 1 97.75 143 LEU B N 1
ATOM 3022 C CA . LEU B 1 143 ? -9.711 16.578 16.641 1 97.75 143 LEU B CA 1
ATOM 3023 C C . LEU B 1 143 ? -9.945 17.844 15.805 1 97.75 143 LEU B C 1
ATOM 3025 O O . LEU B 1 143 ? -10.586 18.781 16.266 1 97.75 143 LEU B O 1
ATOM 3029 N N . ALA B 1 144 ? -9.453 17.844 14.578 1 98.5 144 ALA B N 1
ATOM 3030 C CA . ALA B 1 144 ? -9.594 19 13.703 1 98.5 144 ALA B CA 1
ATOM 3031 C C . ALA B 1 144 ? -11.062 19.281 13.391 1 98.5 144 ALA B C 1
ATOM 3033 O O . ALA B 1 144 ? -11.492 20.438 13.336 1 98.5 144 ALA B O 1
ATOM 3034 N N . LYS B 1 145 ? -11.797 18.234 13.227 1 97.69 145 LYS B N 1
ATOM 3035 C CA . LYS B 1 145 ? -13.203 18.391 12.875 1 97.69 145 LYS B CA 1
ATOM 3036 C C . LYS B 1 145 ? -14.008 18.938 14.055 1 97.69 145 LYS B C 1
ATOM 3038 O O . LYS B 1 145 ? -14.961 19.703 13.859 1 97.69 145 LYS B O 1
ATOM 3043 N N . VAL B 1 146 ? -13.617 18.562 15.242 1 97.12 146 VAL B N 1
ATOM 3044 C CA . VAL B 1 146 ? -14.25 19.125 16.438 1 97.12 146 VAL B CA 1
ATOM 3045 C C . VAL B 1 146 ? -14.016 20.641 16.484 1 97.12 146 VAL B C 1
ATOM 3047 O O . VAL B 1 146 ? -14.945 21.406 16.734 1 97.12 146 VAL B O 1
ATOM 3050 N N . GLN B 1 147 ? -12.82 21.031 16.188 1 97.38 147 GLN B N 1
ATOM 3051 C CA . GLN B 1 147 ? -12.492 22.453 16.188 1 97.38 147 GLN B CA 1
ATOM 3052 C C . GLN B 1 147 ? -13.219 23.172 15.055 1 97.38 147 GLN B C 1
ATOM 3054 O O . GLN B 1 147 ? -13.664 24.312 15.227 1 97.38 147 GLN B O 1
ATOM 3059 N N . GLN B 1 148 ? -13.289 22.469 13.914 1 97.25 148 GLN B N 1
ATOM 3060 C CA . GLN B 1 148 ? -13.969 23.078 12.773 1 97.25 148 GLN B CA 1
ATOM 3061 C C . GLN B 1 148 ? -15.461 23.266 13.062 1 97.25 148 GLN B C 1
ATOM 3063 O O . GLN B 1 148 ? -16.062 24.25 12.609 1 97.25 148 GLN B O 1
ATOM 3068 N N . ALA B 1 149 ? -16.031 22.359 13.781 1 96.56 149 ALA B N 1
ATOM 3069 C CA . ALA B 1 149 ? -17.438 22.5 14.172 1 96.56 149 ALA B CA 1
ATOM 3070 C C . ALA B 1 149 ? -17.641 23.734 15.047 1 96.56 149 ALA B C 1
ATOM 3072 O O . ALA B 1 149 ? -18.656 24.406 14.945 1 96.56 149 ALA B O 1
ATOM 3073 N N . ALA B 1 150 ? -16.688 24 15.859 1 95.5 150 ALA B N 1
ATOM 3074 C CA . ALA B 1 150 ? -16.75 25.141 16.766 1 95.5 150 ALA B CA 1
ATOM 3075 C C . ALA B 1 150 ? -16.375 26.438 16.031 1 95.5 150 ALA B C 1
ATOM 3077 O O . ALA B 1 150 ? -16.812 27.516 16.422 1 95.5 150 ALA B O 1
ATOM 3078 N N . THR B 1 151 ? -15.602 26.375 15 1 96.06 151 THR B N 1
ATOM 3079 C CA . THR B 1 151 ? -15.148 27.484 14.172 1 96.06 151 THR B CA 1
ATOM 3080 C C . THR B 1 151 ? -15.32 27.172 12.688 1 96.06 151 THR B C 1
ATOM 3082 O O . THR B 1 151 ? -14.352 26.828 12 1 96.06 151 THR B O 1
ATOM 3085 N N . PRO B 1 152 ? -16.453 27.438 12.086 1 94.69 152 PRO B N 1
ATOM 3086 C CA . PRO B 1 152 ? -16.797 26.969 10.75 1 94.69 152 PRO B CA 1
ATOM 3087 C C . PRO B 1 152 ? -15.906 27.547 9.656 1 94.69 152 PRO B C 1
ATOM 3089 O O . PRO B 1 152 ? -15.773 26.969 8.578 1 94.69 152 PRO B O 1
ATOM 3092 N N . SER B 1 153 ? -15.375 28.688 9.953 1 95.19 153 SER B N 1
ATOM 3093 C CA . SER B 1 153 ? -14.523 29.328 8.945 1 95.19 153 SER B CA 1
ATOM 3094 C C . SER B 1 153 ? -13.156 28.656 8.875 1 95.19 153 SER B C 1
ATOM 3096 O O . SER B 1 153 ? -12.398 28.891 7.934 1 95.19 153 SER B O 1
ATOM 3098 N N . MET B 1 154 ? -12.852 27.797 9.844 1 97.44 154 MET B N 1
ATOM 3099 C CA . MET B 1 154 ? -11.555 27.109 9.867 1 97.44 154 MET B CA 1
ATOM 3100 C C . MET B 1 154 ? -11.43 26.125 8.719 1 97.44 154 MET B C 1
ATOM 3102 O O . MET B 1 154 ? -12.383 25.406 8.406 1 97.44 154 MET B O 1
ATOM 3106 N N . THR B 1 155 ? -10.242 26.078 8.109 1 97.88 155 THR B N 1
ATOM 3107 C CA . THR B 1 155 ? -9.992 25.125 7.039 1 97.88 155 THR B CA 1
ATOM 3108 C C . THR B 1 155 ? -9.109 23.984 7.531 1 97.88 155 THR B C 1
ATOM 3110 O O . THR B 1 155 ? -8.312 24.156 8.453 1 97.88 155 THR B O 1
ATOM 3113 N N . ILE B 1 156 ? -9.312 22.812 7 1 98.69 156 ILE B N 1
ATOM 3114 C CA . ILE B 1 156 ? -8.5 21.641 7.289 1 98.69 156 ILE B CA 1
ATOM 3115 C C . ILE B 1 156 ? -7.738 21.219 6.031 1 98.69 156 ILE B C 1
ATOM 3117 O O . ILE B 1 156 ? -8.328 21.078 4.957 1 98.69 156 ILE B O 1
ATOM 3121 N N . LYS B 1 157 ? -6.457 21.094 6.105 1 98.81 157 LYS B N 1
ATOM 3122 C CA . LYS B 1 157 ? -5.59 20.672 5.012 1 98.81 157 LYS B CA 1
ATOM 3123 C C . LYS B 1 157 ? -4.742 19.469 5.418 1 98.81 157 LYS B C 1
ATOM 3125 O O . LYS B 1 157 ? -4.273 19.391 6.555 1 98.81 157 LYS B O 1
ATOM 3130 N N . VAL B 1 158 ? -4.609 18.531 4.555 1 98.94 158 VAL B N 1
ATOM 3131 C CA . VAL B 1 158 ? -3.756 17.359 4.73 1 98.94 158 VAL B CA 1
ATOM 3132 C C . VAL B 1 158 ? -2.777 17.25 3.562 1 98.94 158 VAL B C 1
ATOM 3134 O O . VAL B 1 158 ? -3.18 17.312 2.398 1 98.94 158 VAL B O 1
ATOM 3137 N N . VAL B 1 159 ? -1.498 17.156 3.885 1 98.94 159 VAL B N 1
ATOM 3138 C CA . VAL B 1 159 ? -0.463 16.953 2.877 1 98.94 159 VAL B CA 1
ATOM 3139 C C . VAL B 1 159 ? 0.174 15.57 3.061 1 98.94 159 VAL B C 1
ATOM 3141 O O . VAL B 1 159 ? 0.602 15.219 4.164 1 98.94 159 VAL B O 1
ATOM 3144 N N . ASN B 1 160 ? 0.16 14.781 2.041 1 98.94 160 ASN B N 1
ATOM 3145 C CA . ASN B 1 160 ? 0.938 13.547 1.917 1 98.94 160 ASN B CA 1
ATOM 3146 C C . ASN B 1 160 ? 2.205 13.766 1.096 1 98.94 160 ASN B C 1
ATOM 3148 O O . ASN B 1 160 ? 2.133 14.039 -0.104 1 98.94 160 ASN B O 1
ATOM 3152 N N . ILE B 1 161 ? 3.348 13.75 1.75 1 98.94 161 ILE B N 1
ATOM 3153 C CA . ILE B 1 161 ? 4.578 13.797 0.969 1 98.94 161 ILE B CA 1
ATOM 3154 C C . ILE B 1 161 ? 4.742 12.5 0.184 1 98.94 161 ILE B C 1
ATOM 3156 O O . ILE B 1 161 ? 5.137 11.477 0.745 1 98.94 161 ILE B O 1
ATOM 3160 N N . SER B 1 162 ? 4.488 12.57 -1.068 1 98.69 162 SER B N 1
ATOM 3161 C CA . SER B 1 162 ? 4.469 11.445 -1.993 1 98.69 162 SER B CA 1
ATOM 3162 C C . SER B 1 162 ? 5.789 11.328 -2.754 1 98.69 162 SER B C 1
ATOM 3164 O O . SER B 1 162 ? 6.855 11.602 -2.199 1 98.69 162 SER B O 1
ATOM 3166 N N . SER B 1 163 ? 5.812 10.766 -3.867 1 98.56 163 SER B N 1
ATOM 3167 C CA . SER B 1 163 ? 6.938 10.547 -4.77 1 98.56 163 SER B CA 1
ATOM 3168 C C . SER B 1 163 ? 6.461 10.148 -6.16 1 98.56 163 SER B C 1
ATOM 3170 O O . SER B 1 163 ? 5.359 9.617 -6.316 1 98.56 163 SER B O 1
ATOM 3172 N N . ILE B 1 164 ? 7.289 10.461 -7.207 1 98.25 164 ILE B N 1
ATOM 3173 C CA . ILE B 1 164 ? 7.016 9.914 -8.531 1 98.25 164 ILE B CA 1
ATOM 3174 C C . ILE B 1 164 ? 6.93 8.391 -8.453 1 98.25 164 ILE B C 1
ATOM 3176 O O . ILE B 1 164 ? 6.25 7.762 -9.266 1 98.25 164 ILE B O 1
ATOM 3180 N N . CYS B 1 165 ? 7.527 7.801 -7.445 1 98.56 165 CYS B N 1
ATOM 3181 C CA . CYS B 1 165 ? 7.543 6.355 -7.246 1 98.56 165 CYS B CA 1
ATOM 3182 C C . CYS B 1 165 ? 6.152 5.836 -6.902 1 98.56 165 CYS B C 1
ATOM 3184 O O . CYS B 1 165 ? 5.895 4.633 -6.992 1 98.56 165 CYS B O 1
ATOM 3186 N N . ALA B 1 166 ? 5.211 6.676 -6.492 1 98.88 166 ALA B N 1
ATOM 3187 C CA . ALA B 1 166 ? 3.826 6.266 -6.277 1 98.88 166 ALA B CA 1
ATOM 3188 C C . ALA B 1 166 ? 3.15 5.906 -7.602 1 98.88 166 ALA B C 1
ATOM 3190 O O . ALA B 1 166 ? 2.162 5.172 -7.617 1 98.88 166 ALA B O 1
ATOM 3191 N N . LEU B 1 167 ? 3.717 6.426 -8.695 1 98.5 167 LEU B N 1
ATOM 3192 C CA . LEU B 1 167 ? 3.061 6.316 -10 1 98.5 167 LEU B CA 1
ATOM 3193 C C . LEU B 1 167 ? 3.881 5.453 -10.945 1 98.5 167 LEU B C 1
ATOM 3195 O O . LEU B 1 167 ? 3.338 4.867 -11.891 1 98.5 167 LEU B O 1
ATOM 3199 N N . GLU B 1 168 ? 5.172 5.375 -10.711 1 98.5 168 GLU B N 1
ATOM 3200 C CA . GLU B 1 168 ? 6.082 4.688 -11.617 1 98.5 168 GLU B CA 1
ATOM 3201 C C . GLU B 1 168 ? 6.922 3.648 -10.883 1 98.5 168 GLU B C 1
ATOM 3203 O O . GLU B 1 168 ? 7.48 3.936 -9.82 1 98.5 168 GLU B O 1
ATOM 3208 N N . PRO B 1 169 ? 7.062 2.467 -11.531 1 98.75 169 PRO B N 1
ATOM 3209 C CA . PRO B 1 169 ? 7.895 1.448 -10.883 1 98.75 169 PRO B CA 1
ATOM 3210 C C . PRO B 1 169 ? 9.391 1.714 -11.047 1 98.75 169 PRO B C 1
ATOM 3212 O O . PRO B 1 169 ? 9.844 2.057 -12.148 1 98.75 169 PRO B O 1
ATOM 3215 N N . PHE B 1 170 ? 10.133 1.642 -9.977 1 98.88 170 PHE B N 1
ATOM 3216 C CA . PHE B 1 170 ? 11.594 1.68 -9.953 1 98.88 170 PHE B CA 1
ATOM 3217 C C . PHE B 1 170 ? 12.164 0.336 -9.516 1 98.88 170 PHE B C 1
ATOM 3219 O O . PHE B 1 170 ? 11.805 -0.178 -8.453 1 98.88 170 PHE B O 1
ATOM 3226 N N . LYS B 1 171 ? 13.055 -0.247 -10.367 1 98.75 171 LYS B N 1
ATOM 3227 C CA . LYS B 1 171 ? 13.656 -1.535 -10.031 1 98.75 171 LYS B CA 1
ATOM 3228 C C . LYS B 1 171 ? 14.391 -1.469 -8.695 1 98.75 171 LYS B C 1
ATOM 3230 O O . LYS B 1 171 ? 15.094 -0.497 -8.414 1 98.75 171 LYS B O 1
ATOM 3235 N N . SER B 1 172 ? 14.188 -2.436 -7.867 1 98.81 172 SER B N 1
ATOM 3236 C CA . SER B 1 172 ? 14.797 -2.646 -6.555 1 98.81 172 SER B CA 1
ATOM 3237 C C . SER B 1 172 ? 14.164 -1.738 -5.504 1 98.81 172 SER B C 1
ATOM 3239 O O . SER B 1 172 ? 14.57 -1.758 -4.34 1 98.81 172 SER B O 1
ATOM 3241 N N . TRP B 1 173 ? 13.141 -0.922 -5.848 1 98.88 173 TRP B N 1
ATOM 3242 C CA . TRP B 1 173 ? 12.461 -0.023 -4.922 1 98.88 173 TRP B CA 1
ATOM 3243 C C . TRP B 1 173 ? 11.008 -0.456 -4.711 1 98.88 173 TRP B C 1
ATOM 3245 O O . TRP B 1 173 ? 10.125 0.384 -4.559 1 98.88 173 TRP B O 1
ATOM 3255 N N . SER B 1 174 ? 10.75 -1.756 -4.742 1 98.94 174 SER B N 1
ATOM 3256 C CA . SER B 1 174 ? 9.375 -2.242 -4.727 1 98.94 174 SER B CA 1
ATOM 3257 C C . SER B 1 174 ? 8.656 -1.837 -3.441 1 98.94 174 SER B C 1
ATOM 3259 O O . SER B 1 174 ? 7.477 -1.494 -3.467 1 98.94 174 SER B O 1
ATOM 3261 N N . LEU B 1 175 ? 9.344 -1.911 -2.238 1 98.94 175 LEU B N 1
ATOM 3262 C CA . LEU B 1 175 ? 8.711 -1.487 -0.992 1 98.94 175 LEU B CA 1
ATOM 3263 C C . LEU B 1 175 ? 8.367 -0.002 -1.035 1 98.94 175 LEU B C 1
ATOM 3265 O O . LEU B 1 175 ? 7.242 0.386 -0.716 1 98.94 175 LEU B O 1
ATOM 3269 N N . TYR B 1 176 ? 9.297 0.786 -1.467 1 98.94 176 TYR B N 1
ATOM 3270 C CA . TYR B 1 176 ? 9.086 2.229 -1.514 1 98.94 176 TYR B CA 1
ATOM 3271 C C . TYR B 1 176 ? 7.965 2.584 -2.486 1 98.94 176 TYR B C 1
ATOM 3273 O O . TYR B 1 176 ? 7.043 3.324 -2.139 1 98.94 176 TYR B O 1
ATOM 3281 N N . CYS B 1 177 ? 8.023 2.051 -3.732 1 98.94 177 CYS B N 1
ATOM 3282 C CA . CYS B 1 177 ? 7.008 2.326 -4.742 1 98.94 177 CYS B CA 1
ATOM 3283 C C . CYS B 1 177 ? 5.629 1.881 -4.266 1 98.94 177 CYS B C 1
ATOM 3285 O O . CYS B 1 177 ? 4.656 2.631 -4.371 1 98.94 177 CYS B O 1
ATOM 3287 N N . SER B 1 178 ? 5.547 0.688 -3.768 1 98.94 178 SER B N 1
ATOM 3288 C CA . SER B 1 178 ? 4.262 0.165 -3.322 1 98.94 178 SER B CA 1
ATOM 3289 C C . SER B 1 178 ? 3.73 0.948 -2.125 1 98.94 178 SER B C 1
ATOM 3291 O O . SER B 1 178 ? 2.531 1.213 -2.031 1 98.94 178 SER B O 1
ATOM 3293 N N . GLY B 1 179 ? 4.578 1.304 -1.142 1 98.94 179 GLY B N 1
ATOM 3294 C CA . GLY B 1 179 ? 4.164 2.131 -0.02 1 98.94 179 GLY B CA 1
ATOM 3295 C C . GLY B 1 179 ? 3.633 3.486 -0.443 1 98.94 179 GLY B C 1
ATOM 3296 O O . GLY B 1 179 ? 2.598 3.936 0.053 1 98.94 179 GLY B O 1
ATOM 3297 N N . LYS B 1 180 ? 4.328 4.133 -1.372 1 98.94 180 LYS B N 1
ATOM 3298 C CA . LYS B 1 180 ? 3.896 5.445 -1.842 1 98.94 180 LYS B CA 1
ATOM 3299 C C . LYS B 1 180 ? 2.611 5.34 -2.658 1 98.94 180 LYS B C 1
ATOM 3301 O O . LYS B 1 180 ? 1.762 6.23 -2.607 1 98.94 180 LYS B O 1
ATOM 3306 N N . ALA B 1 181 ? 2.449 4.266 -3.439 1 98.94 181 ALA B N 1
ATOM 3307 C CA . ALA B 1 181 ? 1.193 4.031 -4.148 1 98.94 181 ALA B CA 1
ATOM 3308 C C . ALA B 1 181 ? 0.035 3.857 -3.17 1 98.94 181 ALA B C 1
ATOM 3310 O O . ALA B 1 181 ? -1.058 4.387 -3.393 1 98.94 181 ALA B O 1
ATOM 3311 N N . ALA B 1 182 ? 0.278 3.102 -2.135 1 99 182 ALA B N 1
ATOM 3312 C CA . ALA B 1 182 ? -0.736 2.898 -1.103 1 99 182 ALA B CA 1
ATOM 3313 C C . ALA B 1 182 ? -1.163 4.227 -0.484 1 99 182 ALA B C 1
ATOM 3315 O O . ALA B 1 182 ? -2.357 4.496 -0.344 1 99 182 ALA B O 1
ATOM 3316 N N . ARG B 1 183 ? -0.221 5.07 -0.123 1 98.94 183 ARG B N 1
ATOM 3317 C CA . ARG B 1 183 ? -0.511 6.359 0.494 1 98.94 183 ARG B CA 1
ATOM 3318 C C . ARG B 1 183 ? -1.311 7.25 -0.45 1 98.94 183 ARG B C 1
ATOM 3320 O O . ARG B 1 183 ? -2.293 7.875 -0.041 1 98.94 183 ARG B O 1
ATOM 3327 N N . ASP B 1 184 ? -0.84 7.324 -1.689 1 98.94 184 ASP B N 1
ATOM 3328 C CA . ASP B 1 184 ? -1.559 8.156 -2.654 1 98.94 184 ASP B CA 1
ATOM 3329 C C . ASP B 1 184 ? -3.025 7.738 -2.748 1 98.94 184 ASP B C 1
ATOM 3331 O O . ASP B 1 184 ? -3.916 8.594 -2.758 1 98.94 184 ASP B O 1
ATOM 3335 N N . MET B 1 185 ? -3.275 6.434 -2.846 1 99 185 MET B N 1
ATOM 3336 C CA . MET B 1 185 ? -4.648 5.949 -2.969 1 99 185 MET B CA 1
ATOM 3337 C C . MET B 1 185 ? -5.445 6.238 -1.701 1 99 185 MET B C 1
ATOM 3339 O O . MET B 1 185 ? -6.609 6.629 -1.771 1 99 185 MET B O 1
ATOM 3343 N N . PHE B 1 186 ? -4.816 6.031 -0.48 1 98.94 186 PHE B N 1
ATOM 3344 C CA . PHE B 1 186 ? -5.477 6.348 0.78 1 98.94 186 PHE B CA 1
ATOM 3345 C C . PHE B 1 186 ? -5.996 7.781 0.775 1 98.94 186 PHE B C 1
ATOM 3347 O O . PHE B 1 186 ? -7.137 8.039 1.161 1 98.94 186 PHE B O 1
ATOM 3354 N N . PHE B 1 187 ? -5.219 8.648 0.237 1 98.94 187 PHE B N 1
ATOM 3355 C CA . PHE B 1 187 ? -5.562 10.062 0.327 1 98.94 187 PHE B CA 1
ATOM 3356 C C . PHE B 1 187 ? -6.535 10.461 -0.777 1 98.94 187 PHE B C 1
ATOM 3358 O O . PHE B 1 187 ? -7.301 11.414 -0.626 1 98.94 187 PHE B O 1
ATOM 3365 N N . ARG B 1 188 ? -6.516 9.766 -1.906 1 98.94 188 ARG B N 1
ATOM 3366 C CA . ARG B 1 188 ? -7.605 9.945 -2.861 1 98.94 188 ARG B CA 1
ATOM 3367 C C . ARG B 1 188 ? -8.945 9.57 -2.238 1 98.94 188 ARG B C 1
ATOM 3369 O O . ARG B 1 188 ? -9.945 10.25 -2.465 1 98.94 188 ARG B O 1
ATOM 3376 N N . VAL B 1 189 ? -8.969 8.469 -1.451 1 98.94 189 VAL B N 1
ATOM 3377 C CA . VAL B 1 189 ? -10.203 8.062 -0.782 1 98.94 189 VAL B CA 1
ATOM 3378 C C . VAL B 1 189 ? -10.617 9.133 0.228 1 98.94 189 VAL B C 1
ATOM 3380 O O . VAL B 1 189 ? -11.797 9.492 0.307 1 98.94 189 VAL B O 1
ATOM 3383 N N . LEU B 1 190 ? -9.633 9.648 1.005 1 98.94 190 LEU B N 1
ATOM 3384 C CA . LEU B 1 190 ? -9.938 10.703 1.964 1 98.94 190 LEU B CA 1
ATOM 3385 C C . LEU B 1 190 ? -10.602 11.891 1.273 1 98.94 190 LEU B C 1
ATOM 3387 O O . LEU B 1 190 ? -11.617 12.406 1.749 1 98.94 190 LEU B O 1
ATOM 3391 N N . ALA B 1 191 ? -10.008 12.328 0.18 1 98.94 191 ALA B N 1
ATOM 3392 C CA . ALA B 1 191 ? -10.539 13.484 -0.535 1 98.94 191 ALA B CA 1
ATOM 3393 C C . ALA B 1 191 ? -11.969 13.234 -1.001 1 98.94 191 ALA B C 1
ATOM 3395 O O . ALA B 1 191 ? -12.805 14.141 -0.979 1 98.94 191 ALA B O 1
ATOM 3396 N N . ALA B 1 192 ? -12.211 12 -1.44 1 98.81 192 ALA B N 1
ATOM 3397 C CA . ALA B 1 192 ? -13.562 11.648 -1.867 1 98.81 192 ALA B CA 1
ATOM 3398 C C . ALA B 1 192 ? -14.539 11.672 -0.689 1 98.81 192 ALA B C 1
ATOM 3400 O O . ALA B 1 192 ? -15.695 12.07 -0.838 1 98.81 192 ALA B O 1
ATOM 3401 N N . GLU B 1 193 ? -14.109 11.273 0.49 1 98.69 193 GLU B N 1
ATOM 3402 C CA . GLU B 1 193 ? -14.938 11.195 1.689 1 98.69 193 GLU B CA 1
ATOM 3403 C C . GLU B 1 193 ? -15.219 12.586 2.256 1 98.69 193 GLU B C 1
ATOM 3405 O O . GLU B 1 193 ? -16.281 12.82 2.852 1 98.69 193 GLU B O 1
ATOM 3410 N N . GLU B 1 194 ? -14.141 13.422 2.123 1 98.06 194 GLU B N 1
ATOM 3411 C CA . GLU B 1 194 ? -14.172 14.711 2.805 1 98.06 194 GLU B CA 1
ATOM 3412 C C . GLU B 1 194 ? -13.883 15.852 1.832 1 98.06 194 GLU B C 1
ATOM 3414 O O . GLU B 1 194 ? -12.805 16.438 1.856 1 98.06 194 GLU B O 1
ATOM 3419 N N . PRO B 1 195 ? -14.922 16.281 1.11 1 96.75 195 PRO B N 1
ATOM 3420 C CA . PRO B 1 195 ? -14.688 17.312 0.11 1 96.75 195 PRO B CA 1
ATOM 3421 C C . PRO B 1 195 ? -14.289 18.656 0.733 1 96.75 195 PRO B C 1
ATOM 3423 O O . PRO B 1 195 ? -13.734 19.516 0.05 1 96.75 195 PRO B O 1
ATOM 3426 N N . SER B 1 196 ? -14.594 18.844 2.023 1 96.38 196 SER B N 1
ATOM 3427 C CA . SER B 1 196 ? -14.266 20.094 2.689 1 96.38 196 SER B CA 1
ATOM 3428 C C . SER B 1 196 ? -12.812 20.109 3.166 1 96.38 196 SER B C 1
ATOM 3430 O O . SER B 1 196 ? -12.297 21.156 3.562 1 96.38 196 SER B O 1
ATOM 3432 N N . VAL B 1 197 ? -12.133 18.953 3.172 1 98.5 197 VAL B N 1
ATOM 3433 C CA . VAL B 1 197 ? -10.727 18.859 3.531 1 98.5 197 VAL B CA 1
ATOM 3434 C C . VAL B 1 197 ? -9.859 18.969 2.275 1 98.5 197 VAL B C 1
ATOM 3436 O O . VAL B 1 197 ? -10.094 18.266 1.291 1 98.5 197 VAL B O 1
ATOM 3439 N N . THR B 1 198 ? -8.977 19.938 2.25 1 98.62 198 THR B N 1
ATOM 3440 C CA . THR B 1 198 ? -8.016 20.031 1.152 1 98.62 198 THR B CA 1
ATOM 3441 C C . THR B 1 198 ? -6.922 18.984 1.305 1 98.62 198 THR B C 1
ATOM 3443 O O . THR B 1 198 ? -6.219 18.953 2.316 1 98.62 198 THR B O 1
ATOM 3446 N N . VAL B 1 199 ? -6.793 18.094 0.351 1 98.88 199 VAL B N 1
ATOM 3447 C CA . VAL B 1 199 ? -5.836 16.984 0.404 1 98.88 1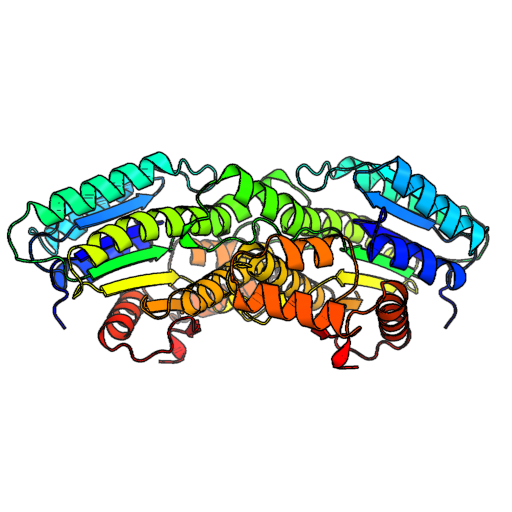99 VAL B CA 1
ATOM 3448 C C . VAL B 1 199 ? -4.832 17.125 -0.736 1 98.88 199 VAL B C 1
ATOM 3450 O O . VAL B 1 199 ? -5.211 17.141 -1.909 1 98.88 199 VAL B O 1
ATOM 3453 N N . LEU B 1 200 ? -3.568 17.219 -0.413 1 98.69 200 LEU B N 1
ATOM 3454 C CA . LEU B 1 200 ? -2.504 17.344 -1.403 1 98.69 200 LEU B CA 1
ATOM 3455 C C . LEU B 1 200 ? -1.508 16.188 -1.278 1 98.69 200 LEU B C 1
ATOM 3457 O O . LEU B 1 200 ? -0.879 16.016 -0.231 1 98.69 200 LEU B O 1
ATOM 3461 N N . SER B 1 201 ? -1.408 15.336 -2.248 1 98.88 201 SER B N 1
ATOM 3462 C CA . SER B 1 201 ? -0.271 14.43 -2.377 1 98.88 201 SER B CA 1
ATOM 3463 C C . SER B 1 201 ? 0.846 15.062 -3.203 1 98.88 201 SER B C 1
ATOM 3465 O O . SER B 1 201 ? 0.737 15.164 -4.426 1 98.88 201 SER B O 1
ATOM 3467 N N . TYR B 1 202 ? 1.945 15.461 -2.549 1 98.88 202 TYR B N 1
ATOM 3468 C CA . TYR B 1 202 ? 2.988 16.281 -3.158 1 98.88 202 TYR B CA 1
ATOM 3469 C C . TYR B 1 202 ? 4.273 15.477 -3.34 1 98.88 202 TYR B C 1
ATOM 3471 O O . TYR B 1 202 ? 4.816 14.938 -2.373 1 98.88 202 TYR B O 1
ATOM 3479 N N . ALA B 1 203 ? 4.73 15.305 -4.574 1 98.81 203 ALA B N 1
ATOM 3480 C CA . ALA B 1 203 ? 6.031 14.711 -4.871 1 98.81 203 ALA B CA 1
ATOM 3481 C C . ALA B 1 203 ? 7.125 15.773 -4.898 1 98.81 203 ALA B C 1
ATOM 3483 O O . ALA B 1 203 ? 7.207 16.562 -5.84 1 98.81 203 ALA B O 1
ATOM 3484 N N . PRO B 1 204 ? 8 15.742 -3.988 1 98.38 204 PRO B N 1
ATOM 3485 C CA . PRO B 1 204 ? 8.93 16.859 -3.777 1 98.38 204 PRO B CA 1
ATOM 3486 C C . PRO B 1 204 ? 10.023 16.922 -4.836 1 98.38 204 PRO B C 1
ATOM 3488 O O . PRO B 1 204 ? 10.734 17.922 -4.938 1 98.38 204 PRO B O 1
ATOM 3491 N N . GLY B 1 205 ? 10.195 15.805 -5.656 1 97.25 205 GLY B N 1
ATOM 3492 C CA . GLY B 1 205 ? 11.352 15.695 -6.527 1 97.25 205 GLY B CA 1
ATOM 3493 C C . GLY B 1 205 ? 12.578 15.125 -5.832 1 97.25 205 GLY B C 1
ATOM 3494 O O . GLY B 1 205 ? 12.484 14.633 -4.707 1 97.25 205 GLY B O 1
ATOM 3495 N N . PRO B 1 206 ? 13.703 15.031 -6.555 1 96.62 206 PRO B N 1
ATOM 3496 C CA . PRO B 1 206 ? 14.945 14.531 -5.965 1 96.62 206 PRO B CA 1
ATOM 3497 C C . PRO B 1 206 ? 15.602 15.531 -5.016 1 96.62 206 PRO B C 1
ATOM 3499 O O . PRO B 1 206 ? 16.406 16.359 -5.441 1 96.62 206 PRO B O 1
ATOM 3502 N N . VAL B 1 207 ? 15.297 15.469 -3.768 1 97.81 207 VAL B N 1
ATOM 3503 C CA . VAL B 1 207 ? 15.781 16.406 -2.762 1 97.81 207 VAL B CA 1
ATOM 3504 C C . VAL B 1 207 ? 17.062 15.867 -2.129 1 97.81 207 VAL B C 1
ATOM 3506 O O . VAL B 1 207 ? 17.156 14.68 -1.823 1 97.81 207 VAL B O 1
ATOM 3509 N N . ASP B 1 208 ? 18.047 16.703 -1.979 1 96.44 208 ASP B N 1
ATOM 3510 C CA . ASP B 1 208 ? 19.312 16.328 -1.346 1 96.44 208 ASP B CA 1
ATOM 3511 C C . ASP B 1 208 ? 19.141 16.141 0.161 1 96.44 208 ASP B C 1
ATOM 3513 O O . ASP B 1 208 ? 19.344 17.078 0.933 1 96.44 208 ASP B O 1
ATOM 3517 N N . THR B 1 209 ? 18.781 14.984 0.569 1 95.88 209 THR B N 1
ATOM 3518 C CA . THR B 1 209 ? 18.578 14.555 1.95 1 95.88 209 THR B CA 1
ATOM 3519 C C . THR B 1 209 ? 19.391 13.297 2.246 1 95.88 209 THR B C 1
ATOM 3521 O O . THR B 1 209 ? 20.031 12.742 1.354 1 95.88 209 THR B O 1
ATOM 3524 N N . ALA B 1 210 ? 19.375 12.906 3.547 1 94.88 210 ALA B N 1
ATOM 3525 C CA . ALA B 1 210 ? 19.984 11.633 3.918 1 94.88 210 ALA B CA 1
ATOM 3526 C C . ALA B 1 210 ? 19.391 10.477 3.119 1 94.88 210 ALA B C 1
ATOM 3528 O O . ALA B 1 210 ? 20.078 9.516 2.777 1 94.88 210 ALA B O 1
ATOM 3529 N N . MET B 1 211 ? 18.125 10.531 2.793 1 93.62 211 MET B N 1
ATOM 3530 C CA . MET B 1 211 ? 17.453 9.5 2.002 1 93.62 211 MET B CA 1
ATOM 3531 C C . MET B 1 211 ? 18.016 9.445 0.589 1 93.62 211 MET B C 1
ATOM 3533 O O . MET B 1 211 ? 18.219 8.359 0.04 1 93.62 211 MET B O 1
ATOM 3537 N N . GLN B 1 212 ? 18.25 10.602 -0.022 1 94.38 212 GLN B N 1
ATOM 3538 C CA . GLN B 1 212 ? 18.844 10.664 -1.354 1 94.38 212 GLN B CA 1
ATOM 3539 C C . GLN B 1 212 ? 20.25 10.07 -1.357 1 94.38 212 GLN B C 1
ATOM 3541 O O . GLN B 1 212 ? 20.641 9.398 -2.314 1 94.38 212 GLN B O 1
ATOM 3546 N N . LYS B 1 213 ? 20.984 10.328 -0.313 1 96.38 213 LYS B N 1
ATOM 3547 C CA . LYS B 1 213 ? 22.297 9.703 -0.164 1 96.38 213 LYS B CA 1
ATOM 3548 C C . LYS B 1 213 ? 22.172 8.18 -0.081 1 96.38 213 LYS B C 1
ATOM 3550 O O . LYS B 1 213 ? 22.953 7.457 -0.701 1 96.38 213 LYS B O 1
ATOM 3555 N N . GLU B 1 214 ? 21.219 7.773 0.71 1 96.69 214 GLU B N 1
ATOM 3556 C CA . GLU B 1 214 ? 20.969 6.34 0.811 1 96.69 214 GLU B CA 1
ATOM 3557 C C . GLU B 1 214 ? 20.641 5.738 -0.554 1 96.69 214 GLU B C 1
ATOM 3559 O O . GLU B 1 214 ? 21.109 4.648 -0.885 1 96.69 214 GLU B O 1
ATOM 3564 N N . ALA B 1 215 ? 19.844 6.441 -1.362 1 96.25 215 ALA B N 1
ATOM 3565 C CA . ALA B 1 215 ? 19.453 5.992 -2.697 1 96.25 215 ALA B CA 1
ATOM 3566 C C . ALA B 1 215 ? 20.688 5.793 -3.58 1 96.25 215 ALA B C 1
ATOM 3568 O O . ALA B 1 215 ? 20.797 4.793 -4.297 1 96.25 215 ALA B O 1
ATOM 3569 N N . ARG B 1 216 ? 21.656 6.676 -3.502 1 97.12 216 ARG B N 1
ATOM 3570 C CA . ARG B 1 216 ? 22.828 6.637 -4.359 1 97.12 216 ARG B CA 1
ATOM 3571 C C . ARG B 1 216 ? 23.828 5.598 -3.869 1 97.12 216 ARG B C 1
ATOM 3573 O O . ARG B 1 216 ? 24.75 5.215 -4.602 1 97.12 216 ARG B O 1
ATOM 3580 N N . THR B 1 217 ? 23.609 5.07 -2.676 1 97.56 217 THR B N 1
ATOM 3581 C CA . THR B 1 217 ? 24.625 4.188 -2.092 1 97.56 217 THR B CA 1
ATOM 3582 C C . THR B 1 217 ? 24.109 2.754 -2.018 1 97.56 217 THR B C 1
ATOM 3584 O O . THR B 1 217 ? 24.859 1.807 -2.258 1 97.56 217 THR B O 1
ATOM 3587 N N . ASN B 1 218 ? 22.828 2.619 -1.715 1 97.62 218 ASN B N 1
ATOM 3588 C CA . ASN B 1 218 ? 22.359 1.299 -1.308 1 97.62 218 ASN B CA 1
ATOM 3589 C C . ASN B 1 218 ? 21.469 0.661 -2.381 1 97.62 218 ASN B C 1
ATOM 3591 O O . ASN B 1 218 ? 21.219 -0.544 -2.344 1 97.62 218 ASN B O 1
ATOM 3595 N N . THR B 1 219 ? 21.016 1.429 -3.379 1 98.44 219 THR B N 1
ATOM 3596 C CA . THR B 1 219 ? 20.094 0.9 -4.387 1 98.44 219 THR B CA 1
ATOM 3597 C C . THR B 1 219 ? 20.719 -0.292 -5.109 1 98.44 219 THR B C 1
ATOM 3599 O O . THR B 1 219 ? 21.812 -0.19 -5.652 1 98.44 219 THR B O 1
ATOM 3602 N N . ALA B 1 220 ? 20 -1.395 -5.113 1 98.69 220 ALA B N 1
ATOM 3603 C CA . ALA B 1 220 ? 20.562 -2.609 -5.699 1 98.69 220 ALA B CA 1
ATOM 3604 C C . ALA B 1 220 ? 20.656 -2.496 -7.219 1 98.69 220 ALA B C 1
ATOM 3606 O O . ALA B 1 220 ? 21.625 -2.959 -7.82 1 98.69 220 ALA B O 1
ATOM 3607 N N . ASP B 1 221 ? 19.656 -1.942 -7.863 1 98.62 221 ASP B N 1
ATOM 3608 C CA . ASP B 1 221 ? 19.703 -1.794 -9.312 1 98.62 221 ASP B CA 1
ATOM 3609 C C . ASP B 1 221 ? 20.781 -0.809 -9.734 1 98.62 221 ASP B C 1
ATOM 3611 O O . ASP B 1 221 ? 20.703 0.383 -9.43 1 98.62 221 ASP B O 1
ATOM 3615 N N . VAL B 1 222 ? 21.719 -1.233 -10.438 1 98.31 222 VAL B N 1
ATOM 3616 C CA . VAL B 1 222 ? 22.922 -0.466 -10.742 1 98.31 222 VAL B CA 1
ATOM 3617 C C . VAL B 1 222 ? 22.547 0.746 -11.594 1 98.31 222 VAL B C 1
ATOM 3619 O O . VAL B 1 222 ? 23.031 1.854 -11.352 1 98.31 222 VAL B O 1
ATOM 3622 N N . SER B 1 223 ? 21.75 0.521 -12.625 1 98.31 223 SER B N 1
ATOM 3623 C CA . SER B 1 223 ? 21.375 1.612 -13.516 1 98.31 223 SER B CA 1
ATOM 3624 C C . SER B 1 223 ? 20.641 2.719 -12.75 1 98.31 223 SER B C 1
ATOM 3626 O O . SER B 1 223 ? 20.922 3.902 -12.961 1 98.31 223 SER B O 1
ATOM 3628 N N . LEU B 1 224 ? 19.75 2.316 -11.891 1 97.94 224 LEU B N 1
ATOM 3629 C CA . LEU B 1 224 ? 19.016 3.283 -11.094 1 97.94 224 LEU B CA 1
ATOM 3630 C C . LEU B 1 224 ? 19.938 4.016 -10.125 1 97.94 224 LEU B C 1
ATOM 3632 O O . LEU B 1 224 ? 19.859 5.234 -9.984 1 97.94 224 LEU B O 1
ATOM 3636 N N . ARG B 1 225 ? 20.781 3.297 -9.43 1 98.31 225 ARG B N 1
ATOM 3637 C CA . ARG B 1 225 ? 21.75 3.904 -8.508 1 98.31 225 ARG B CA 1
ATOM 3638 C C . ARG B 1 225 ? 22.594 4.949 -9.219 1 98.31 225 ARG B C 1
ATOM 3640 O O . ARG B 1 225 ? 22.781 6.055 -8.719 1 98.31 225 ARG B O 1
ATOM 3647 N N . GLU B 1 226 ? 23.062 4.633 -10.445 1 98.19 226 GLU B N 1
ATOM 3648 C CA . GLU B 1 226 ? 23.891 5.539 -11.227 1 98.19 226 GLU B CA 1
ATOM 3649 C C . GLU B 1 226 ? 23.125 6.789 -11.641 1 98.19 226 GLU B C 1
ATOM 3651 O O . GLU B 1 226 ? 23.688 7.879 -11.711 1 98.19 226 GLU B O 1
ATOM 3656 N N . SER B 1 227 ? 21.891 6.566 -11.945 1 97.5 227 SER B N 1
ATOM 3657 C CA . SER B 1 227 ? 21.078 7.723 -12.305 1 97.5 227 SER B CA 1
ATOM 3658 C C . SER B 1 227 ? 20.969 8.703 -11.141 1 97.5 227 SER B C 1
ATOM 3660 O O . SER B 1 227 ? 20.953 9.922 -11.344 1 97.5 227 SER B O 1
ATOM 3662 N N . PHE B 1 228 ? 20.828 8.227 -9.883 1 96.94 228 PHE B N 1
ATOM 3663 C CA . PHE B 1 228 ? 20.781 9.078 -8.703 1 96.94 228 PHE B CA 1
ATOM 3664 C C . PHE B 1 228 ? 22.109 9.773 -8.484 1 96.94 228 PHE B C 1
ATOM 3666 O O . PHE B 1 228 ? 22.156 10.945 -8.109 1 96.94 228 PHE B O 1
ATOM 3673 N N . ILE B 1 229 ? 23.188 9.016 -8.688 1 97.62 229 ILE B N 1
ATOM 3674 C CA . ILE B 1 229 ? 24.516 9.578 -8.562 1 97.62 229 ILE B CA 1
ATOM 3675 C C . ILE B 1 229 ? 24.703 10.695 -9.578 1 97.62 229 ILE B C 1
ATOM 3677 O O . ILE B 1 229 ? 25.188 11.781 -9.234 1 97.62 229 ILE B O 1
ATOM 3681 N N . ALA B 1 230 ? 24.328 10.43 -10.812 1 97.56 230 ALA B N 1
ATOM 3682 C CA . ALA B 1 230 ? 24.484 11.406 -11.891 1 97.56 230 ALA B CA 1
ATOM 3683 C C . ALA B 1 230 ? 23.703 12.688 -11.586 1 97.56 230 ALA B C 1
ATOM 3685 O O . ALA B 1 230 ? 24.203 13.789 -11.805 1 97.56 230 ALA B O 1
ATOM 3686 N N . LYS B 1 231 ? 22.453 12.539 -11.148 1 96.12 231 LYS B N 1
ATOM 3687 C CA . LYS B 1 231 ? 21.641 13.695 -10.789 1 96.12 231 LYS B CA 1
ATOM 3688 C C . LYS B 1 231 ? 22.312 14.516 -9.688 1 96.12 231 LYS B C 1
ATOM 3690 O O . LYS B 1 231 ? 22.312 15.742 -9.742 1 96.12 231 LYS B O 1
ATOM 3695 N N . PHE B 1 232 ? 22.828 13.852 -8.688 1 96.38 232 PHE B N 1
ATOM 3696 C CA . PHE B 1 232 ? 23.516 14.516 -7.582 1 96.38 232 PHE B CA 1
ATOM 3697 C C . PHE B 1 232 ? 24.766 15.242 -8.07 1 96.38 232 PHE B C 1
ATOM 3699 O O . PHE B 1 232 ? 24.984 16.406 -7.738 1 96.38 232 PHE B O 1
ATOM 3706 N N . ASN B 1 233 ? 25.547 14.57 -8.906 1 97.56 233 ASN B N 1
ATOM 3707 C CA . ASN B 1 233 ? 26.797 15.125 -9.406 1 97.56 233 ASN B CA 1
ATOM 3708 C C . ASN B 1 233 ? 26.547 16.312 -10.328 1 97.56 233 ASN B C 1
ATOM 3710 O O . ASN B 1 233 ? 27.359 17.25 -10.383 1 97.56 233 ASN B O 1
ATOM 3714 N N . ALA B 1 234 ? 25.516 16.281 -11.031 1 97.75 234 ALA B N 1
ATOM 3715 C CA . ALA B 1 234 ? 25.188 17.344 -11.977 1 97.75 234 ALA B CA 1
ATOM 3716 C C . ALA B 1 234 ? 24.578 18.531 -11.266 1 97.75 234 ALA B C 1
ATOM 3718 O O . ALA B 1 234 ? 24.297 19.562 -11.891 1 97.75 234 ALA B O 1
ATOM 3719 N N . GLY B 1 235 ? 24.312 18.406 -10 1 96.38 235 GLY B N 1
ATOM 3720 C CA . GLY B 1 235 ? 23.688 19.484 -9.25 1 96.38 235 GLY B CA 1
ATOM 3721 C C . GLY B 1 235 ? 22.203 19.625 -9.539 1 96.38 235 GLY B C 1
ATOM 3722 O O . GLY B 1 235 ? 21.641 20.719 -9.438 1 96.38 235 GLY B O 1
ATOM 3723 N N . GLU B 1 236 ? 21.578 18.516 -9.914 1 95.75 236 GLU B N 1
ATOM 3724 C CA . GLU B 1 236 ? 20.172 18.547 -10.297 1 95.75 236 GLU B CA 1
ATOM 3725 C C . GLU B 1 236 ? 19.281 18.219 -9.109 1 95.75 236 GLU B C 1
ATOM 3727 O O . GLU B 1 236 ? 18.047 18.203 -9.234 1 95.75 236 GLU B O 1
ATOM 3732 N N . THR B 1 237 ? 19.844 17.938 -7.941 1 96.94 237 THR B N 1
ATOM 3733 C CA . THR B 1 237 ? 19.031 17.719 -6.742 1 96.94 237 THR B CA 1
ATOM 3734 C C . THR B 1 237 ? 18.531 19.047 -6.176 1 96.94 237 THR B C 1
ATOM 3736 O O . THR B 1 237 ? 19.188 20.078 -6.344 1 96.94 237 THR B O 1
ATOM 3739 N N . LEU B 1 238 ? 17.375 19 -5.57 1 97.94 238 LEU B N 1
ATOM 3740 C CA . LEU B 1 238 ? 16.75 20.156 -4.93 1 97.94 238 LEU B CA 1
ATOM 3741 C C . LEU B 1 238 ? 17.156 20.234 -3.459 1 97.94 238 LEU B C 1
ATOM 3743 O O . LEU B 1 238 ? 17.438 19.219 -2.832 1 97.94 238 LEU B O 1
ATOM 3747 N N . THR B 1 239 ? 17.203 21.453 -2.963 1 97.81 239 THR B N 1
ATOM 3748 C CA . THR B 1 239 ? 17.25 21.578 -1.511 1 97.81 239 THR B CA 1
ATOM 3749 C C . THR B 1 239 ? 15.875 21.375 -0.894 1 97.81 239 THR B C 1
ATOM 3751 O O . THR B 1 239 ? 14.859 21.562 -1.562 1 97.81 239 THR B O 1
ATOM 3754 N N . ALA B 1 240 ? 15.852 21.031 0.359 1 98.31 240 ALA B N 1
ATOM 3755 C CA . ALA B 1 240 ? 14.578 20.891 1.062 1 98.31 240 ALA B CA 1
ATOM 3756 C C . ALA B 1 240 ? 13.797 22.203 1.062 1 98.31 240 ALA B C 1
ATOM 3758 O O . ALA B 1 240 ? 12.578 22.203 0.892 1 98.31 240 ALA B O 1
ATOM 3759 N N . SER B 1 241 ? 14.484 23.328 1.168 1 97.81 241 SER B N 1
ATOM 3760 C CA . SER B 1 241 ? 13.836 24.625 1.188 1 97.81 241 SER B CA 1
ATOM 3761 C C . SER B 1 241 ? 13.164 24.938 -0.147 1 97.81 241 SER B C 1
ATOM 3763 O O . SER B 1 241 ? 12.047 25.453 -0.18 1 97.81 241 SER B O 1
ATOM 3765 N N . GLN B 1 242 ? 13.859 24.578 -1.262 1 97.81 242 GLN B N 1
ATOM 3766 C CA . GLN B 1 242 ? 13.32 24.828 -2.594 1 97.81 242 GLN B CA 1
ATOM 3767 C C . GLN B 1 242 ? 11.992 24.109 -2.793 1 97.81 242 GLN B C 1
ATOM 3769 O O . GLN B 1 242 ? 11.016 24.719 -3.24 1 97.81 242 GLN B O 1
ATOM 3774 N N . THR B 1 243 ? 11.938 22.875 -2.465 1 98.56 243 THR B N 1
ATOM 3775 C CA . THR B 1 243 ? 10.734 22.094 -2.727 1 98.56 243 THR B CA 1
ATOM 3776 C C . THR B 1 243 ? 9.633 22.438 -1.736 1 98.56 243 THR B C 1
ATOM 3778 O O . THR B 1 243 ? 8.453 22.469 -2.096 1 98.56 243 THR B O 1
ATOM 3781 N N . VAL B 1 244 ? 9.953 22.766 -0.5 1 98.56 244 VAL B N 1
ATOM 3782 C CA . VAL B 1 244 ? 8.961 23.094 0.513 1 98.56 244 VAL B CA 1
ATOM 3783 C C . VAL B 1 244 ? 8.32 24.438 0.188 1 98.56 244 VAL B C 1
ATOM 3785 O O . VAL B 1 244 ? 7.113 24.609 0.361 1 98.56 244 VAL B O 1
ATOM 3788 N N . ASP B 1 245 ? 9.133 25.438 -0.288 1 97.94 245 ASP B N 1
ATOM 3789 C CA . ASP B 1 245 ? 8.578 26.719 -0.692 1 97.94 245 ASP B CA 1
ATOM 3790 C C . ASP B 1 245 ? 7.527 26.547 -1.784 1 97.94 245 ASP B C 1
ATOM 3792 O O . ASP B 1 245 ? 6.488 27.219 -1.763 1 97.94 245 ASP B O 1
ATOM 3796 N N . LYS B 1 246 ? 7.832 25.656 -2.676 1 97.88 246 LYS B N 1
ATOM 3797 C CA . LYS B 1 246 ? 6.859 25.406 -3.734 1 97.88 246 LYS B CA 1
ATOM 3798 C C . LYS B 1 246 ? 5.598 24.75 -3.172 1 97.88 246 LYS B C 1
ATOM 3800 O O . LYS B 1 246 ? 4.484 25.109 -3.574 1 97.88 246 LYS B O 1
ATOM 3805 N N . MET B 1 247 ? 5.738 23.844 -2.285 1 98.06 247 MET B N 1
ATOM 3806 C CA . MET B 1 247 ? 4.602 23.188 -1.648 1 98.06 247 MET B CA 1
ATOM 3807 C C . MET B 1 247 ? 3.723 24.188 -0.917 1 98.06 247 MET B C 1
ATOM 3809 O O . MET B 1 247 ? 2.498 24.156 -1.036 1 98.06 247 MET B O 1
ATOM 3813 N N . ILE B 1 248 ? 4.344 25.109 -0.147 1 97.94 248 ILE B N 1
ATOM 3814 C CA . ILE B 1 248 ? 3.621 26.141 0.596 1 97.94 248 ILE B CA 1
ATOM 3815 C C . ILE B 1 248 ? 2.857 27.031 -0.375 1 97.94 248 ILE B C 1
ATOM 3817 O O . ILE B 1 248 ? 1.687 27.344 -0.152 1 97.94 248 ILE B O 1
ATOM 3821 N N . SER B 1 249 ? 3.537 27.406 -1.488 1 97.19 249 SER B N 1
ATOM 3822 C CA . SER B 1 249 ? 2.887 28.234 -2.504 1 97.19 249 SER B CA 1
ATOM 3823 C C . SER B 1 249 ? 1.665 27.516 -3.084 1 97.19 249 SER B C 1
ATOM 3825 O O . SER B 1 249 ? 0.637 28.156 -3.332 1 97.19 249 SER B O 1
ATOM 3827 N N . LEU B 1 250 ? 1.771 26.234 -3.316 1 96.94 250 LEU B N 1
ATOM 3828 C CA . LEU B 1 250 ? 0.659 25.438 -3.836 1 96.94 250 LEU B CA 1
ATOM 3829 C C . LEU B 1 250 ? -0.502 25.422 -2.846 1 96.94 250 LEU B C 1
ATOM 3831 O O . LEU B 1 250 ? -1.661 25.562 -3.24 1 96.94 250 LEU B O 1
ATOM 3835 N N . LEU B 1 251 ? -0.208 25.234 -1.595 1 97.12 251 LEU B N 1
ATOM 3836 C CA . LEU B 1 251 ? -1.239 25.203 -0.564 1 97.12 251 LEU B CA 1
ATOM 3837 C C . LEU B 1 251 ? -1.933 26.562 -0.447 1 97.12 251 LEU B C 1
ATOM 3839 O O . LEU B 1 251 ? -3.137 26.625 -0.188 1 97.12 251 LEU B O 1
ATOM 3843 N N . GLU B 1 252 ? -1.18 27.641 -0.608 1 96 252 GLU B N 1
ATOM 3844 C CA . GLU B 1 252 ? -1.735 29 -0.521 1 96 252 GLU B CA 1
ATOM 3845 C C . GLU B 1 252 ? -2.625 29.297 -1.722 1 96 252 GLU B C 1
ATOM 3847 O O . GLU B 1 252 ? -3.693 29.906 -1.573 1 96 252 GLU B O 1
ATOM 3852 N N . SER B 1 253 ? -2.135 28.891 -2.898 1 94.94 253 SER B N 1
ATOM 3853 C CA . SER B 1 253 ? -2.877 29.234 -4.109 1 94.94 253 SER B CA 1
ATOM 3854 C C . SER B 1 253 ? -4.098 28.328 -4.273 1 94.94 253 SER B C 1
ATOM 3856 O O . SER B 1 253 ? -5.109 28.75 -4.852 1 94.94 253 SER B O 1
ATOM 3858 N N . GLY B 1 254 ? -4 27.125 -3.799 1 94.81 254 GLY B N 1
ATOM 3859 C CA . GLY B 1 254 ? -5.07 26.156 -3.986 1 94.81 254 GLY B CA 1
ATOM 3860 C C . GLY B 1 254 ? -5.184 25.656 -5.414 1 94.81 254 GLY B C 1
ATOM 3861 O O . GLY B 1 254 ? -6.203 25.078 -5.797 1 94.81 254 GLY B O 1
ATOM 3862 N N . ALA B 1 255 ? -4.125 25.891 -6.176 1 94.75 255 ALA B N 1
ATOM 3863 C CA . ALA B 1 255 ? -4.176 25.594 -7.605 1 94.75 255 ALA B CA 1
ATOM 3864 C C . ALA B 1 255 ? -3.844 24.125 -7.875 1 94.75 255 ALA B C 1
ATOM 3866 O O . ALA B 1 255 ? -2.906 23.828 -8.617 1 94.75 255 ALA B O 1
ATOM 3867 N N . PHE B 1 256 ? -4.586 23.203 -7.359 1 97.38 256 PHE B N 1
ATOM 3868 C CA . PHE B 1 256 ? -4.508 21.766 -7.582 1 97.38 256 PHE B CA 1
ATOM 3869 C C . PHE B 1 256 ? -5.828 21.094 -7.234 1 97.38 256 PHE B C 1
ATOM 3871 O O . PHE B 1 256 ? -6.684 21.688 -6.586 1 97.38 256 PHE B O 1
ATOM 3878 N N . THR B 1 257 ? -6.02 19.969 -7.715 1 97.44 257 THR B N 1
ATOM 3879 C CA . THR B 1 257 ? -7.199 19.188 -7.379 1 97.44 257 THR B CA 1
ATOM 3880 C C . THR B 1 257 ? -6.984 18.422 -6.07 1 97.44 257 THR B C 1
ATOM 3882 O O . THR B 1 257 ? -6.02 17.672 -5.934 1 97.44 257 THR B O 1
ATOM 3885 N N . SER B 1 258 ? -7.918 18.672 -5.035 1 98.38 258 SER B N 1
ATOM 3886 C CA . SER B 1 258 ? -7.832 17.922 -3.783 1 98.38 258 SER B CA 1
ATOM 3887 C C . SER B 1 258 ? -7.832 16.422 -4.035 1 98.38 258 SER B C 1
ATOM 3889 O O . SER B 1 258 ? -8.641 15.914 -4.816 1 98.38 258 SER B O 1
ATOM 3891 N N . GLY B 1 259 ? -6.918 15.672 -3.455 1 98.19 259 GLY B N 1
ATOM 3892 C CA . GLY B 1 259 ? -6.754 14.25 -3.682 1 98.19 259 GLY B CA 1
ATOM 3893 C C . GLY B 1 259 ? -5.793 13.93 -4.812 1 98.19 259 GLY B C 1
ATOM 3894 O O . GLY B 1 259 ? -5.363 12.781 -4.961 1 98.19 259 GLY B O 1
ATOM 3895 N N . GLY B 1 260 ? -5.438 14.922 -5.57 1 97.19 260 GLY B N 1
ATOM 3896 C CA . GLY B 1 260 ? -4.57 14.719 -6.719 1 97.19 260 GLY B CA 1
ATOM 3897 C C . GLY B 1 260 ? -3.102 14.641 -6.352 1 97.19 260 GLY B C 1
ATOM 3898 O O . GLY B 1 260 ? -2.693 15.125 -5.297 1 97.19 260 GLY B O 1
ATOM 3899 N N . HIS B 1 261 ? -2.352 14.016 -7.176 1 98.25 261 HIS B N 1
ATOM 3900 C CA . HIS B 1 261 ? -0.896 13.969 -7.09 1 98.25 261 HIS B CA 1
ATOM 3901 C C . HIS B 1 261 ? -0.264 15.141 -7.832 1 98.25 261 HIS B C 1
ATOM 3903 O O . HIS B 1 261 ? -0.584 15.391 -8.992 1 98.25 261 HIS B O 1
ATOM 3909 N N . VAL B 1 262 ? 0.579 15.891 -7.164 1 98.5 262 VAL B N 1
ATOM 3910 C CA . VAL B 1 262 ? 1.276 17.016 -7.773 1 98.5 262 VAL B CA 1
ATOM 3911 C C . VAL B 1 262 ? 2.785 16.812 -7.66 1 98.5 262 VAL B C 1
ATOM 3913 O O . VAL B 1 262 ? 3.311 16.625 -6.562 1 98.5 262 VAL B O 1
ATOM 3916 N N . ASP B 1 263 ? 3.455 16.875 -8.781 1 98.19 263 ASP B N 1
ATOM 3917 C CA . ASP B 1 263 ? 4.91 16.75 -8.805 1 98.19 263 ASP B CA 1
ATOM 3918 C C . ASP B 1 263 ? 5.582 18.109 -8.828 1 98.19 263 ASP B C 1
ATOM 3920 O O . ASP B 1 263 ? 5.109 19.031 -9.5 1 98.19 263 ASP B O 1
ATOM 3924 N N . TYR B 1 264 ? 6.645 18.188 -8.125 1 98 264 TYR B N 1
ATOM 3925 C CA . TYR B 1 264 ? 7.418 19.422 -8.078 1 98 264 TYR B CA 1
ATOM 3926 C C . TYR B 1 264 ? 7.598 20.016 -9.477 1 98 264 TYR B C 1
ATOM 3928 O O . TYR B 1 264 ? 7.492 21.219 -9.664 1 98 264 TYR B O 1
ATOM 3936 N N . TYR B 1 265 ? 7.742 19.156 -10.484 1 95.69 265 TYR B N 1
ATOM 3937 C CA . TYR B 1 265 ? 8.102 19.609 -11.82 1 95.69 265 TYR B CA 1
ATOM 3938 C C . TYR B 1 265 ? 6.852 19.922 -12.648 1 95.69 265 TYR B C 1
ATOM 3940 O O . TYR B 1 265 ? 6.949 20.438 -13.758 1 95.69 265 TYR B O 1
ATOM 3948 N N . ASP B 1 266 ? 5.676 19.562 -12.211 1 89.88 266 ASP B N 1
ATOM 3949 C CA . ASP B 1 266 ? 4.457 19.75 -12.992 1 89.88 266 ASP B CA 1
ATOM 3950 C C . ASP B 1 266 ? 3.844 21.125 -12.727 1 89.88 266 ASP B C 1
ATOM 3952 O O . ASP B 1 266 ? 2.867 21.5 -13.375 1 89.88 266 ASP B O 1
ATOM 3956 N N . VAL B 1 267 ? 4.391 21.953 -11.766 1 85.38 267 VAL B N 1
ATOM 3957 C CA . VAL B 1 267 ? 3.785 23.234 -11.422 1 85.38 267 VAL B CA 1
ATOM 3958 C C . VAL B 1 267 ? 4.875 24.281 -11.195 1 85.38 267 VAL B C 1
ATOM 3960 O O . VAL B 1 267 ? 6.012 23.938 -10.867 1 85.38 267 VAL B O 1
#

pLDDT: mean 97.34, std 4.0, range [49.41, 99.0]

Secondary structure (DSSP, 8-state):
----EEEEEEETTTSHHHHHHHHHHGGGSPTT-EEEEEES-HHHHHHHHHHHHHH-TTSEEEEEE--GGG--HHHHHHHHHHHHHHHHHSSSSSEEEEEEEE--------S-GGG---HHHHHHHHIIIIIHHHHHHHHHHHHHHHHHHH-TT-EEEEEEE--GGGTS--TT-HHHHHHHHHHHHHHHHHHHH-TTEEEEEEE--SB-SHHHHHHHHH-SSHHHHHHHHHHHHTT-PBPHHHHHHHHHHHHHHT-S-TT-EEEGGG-/----EEEEEEETTTSHHHHHHHHHHGGGSPTT-EEEEEES-HHHHHHHHHHHHHH-TTSEEEEEE--GGG--HHHHHHHHHHHHHHHHHSSSSSEEEEEEEE--------S-GGG---HHHHHHHHIIIIIHHHHHHHHHHHHHHHHHHH-TT-EEEEEEE--GGGTS--TT-HHHHHHHHHHHHHHHHHHHH-TTEEEEEEE--SB-SHHHHHHHHH-SSHHHHHHHHHHHHTT-PBPHHHHHHHHHHHHHHT-S-TT-EEEGGG-

Nearest PDB structures (foldseek):
  7dsf-assembly1_B  TM=9.537E-01  e=3.299E-28  Homo sapiens
  1z6z-assembly1_B  TM=9.497E-01  e=6.695E-28  Homo sapiens
  6i6v-assembly1_A  TM=9.517E-01  e=3.490E-27  Homo sapiens
  6i6f-assembly1_A  TM=9.492E-01  e=3.290E-27  Homo sapiens
  1z6z-assembly3_E  TM=9.470E-01  e=2.177E-27  Homo sapiens

Organism: Hyalella azteca (NCBI:txid294128)

Solvent-accessible surface area (backbone atoms only — not comparable to full-atom values): 25760 Å² total; per-residue (Å²): 130,75,43,46,16,29,42,35,39,30,28,30,17,39,46,54,57,25,25,30,43,50,44,69,45,32,62,40,46,22,50,25,12,24,40,36,34,28,23,65,47,58,70,38,35,51,51,39,42,52,48,23,36,72,54,23,71,55,40,45,69,45,82,40,75,46,53,45,54,70,58,58,65,65,61,56,45,49,52,50,52,49,37,53,51,51,29,68,72,29,66,66,69,67,67,36,37,38,37,40,35,50,48,48,69,69,59,59,69,30,41,47,61,60,68,42,64,51,52,69,61,49,37,40,44,43,20,32,45,35,32,34,51,48,25,50,49,6,50,49,45,55,53,47,49,55,51,28,70,77,34,72,83,31,43,43,39,38,36,38,59,47,41,70,39,37,80,38,68,43,62,19,28,33,55,31,19,10,40,32,19,16,45,51,40,32,40,31,13,43,23,70,68,33,76,80,39,42,23,40,30,37,13,62,63,63,39,70,33,73,66,46,53,44,43,44,70,58,37,55,36,60,70,59,16,48,52,47,41,48,37,52,74,70,62,67,45,37,50,39,60,61,39,40,53,51,50,53,50,43,68,71,67,56,82,65,59,61,29,36,80,45,45,51,86,78,104,129,74,43,47,17,32,42,34,39,30,30,32,18,40,45,55,55,26,24,31,43,50,42,68,45,31,64,38,45,21,49,26,12,22,40,36,34,28,23,66,48,59,71,39,36,52,51,38,43,52,49,22,37,72,55,25,72,54,40,46,69,46,81,40,76,46,54,45,53,69,56,59,66,66,61,57,45,50,51,50,54,48,37,52,52,52,28,70,71,29,66,66,69,66,67,35,35,37,39,41,34,49,47,49,70,70,59,60,68,32,41,48,62,59,68,42,65,51,53,70,60,47,37,40,43,43,20,33,45,37,34,33,52,46,25,51,50,6,48,48,45,55,54,49,50,54,50,26,71,78,33,72,83,32,41,42,37,38,37,37,57,47,42,71,39,35,78,40,69,41,62,18,28,33,56,32,20,10,39,32,18,16,45,50,39,32,40,31,14,44,22,69,68,33,76,80,39,44,24,40,29,37,14,60,63,64,39,71,34,75,64,45,52,45,43,43,69,57,37,55,36,59,70,61,16,49,52,47,42,48,37,53,72,70,62,66,44,37,49,39,60,60,39,39,54,51,50,54,51,44,66,72,68,54,82,65,60,63,27,36,80,44,44,52,86,80,106

Radius of gyration: 24.6 Å; Cα contacts (8 Å, |Δi|>4): 1218; chains: 2; bounding box: 57×75×49 Å

Sequence (534 aa):
MAWGKTVVVVTGASRGIGAAVCERLAPHLGIGSVIIGVARDETNLERCKSCVKEANPSVAFISVQQDLSSLEASVVQHALAQGFEEALRSPGGALSTALMVHNAGSLGDVIYTKDLNNFAEVSKYYDLNVSSVVVLNAAFLSLAKVQQAATPSMTIKVVNISSICALEPFKSWSLYCSGKAARDMFFRVLAAEEPSVTVLSYAPGPVDTAMQKEARTNTADVSLRESFIAKFNAGETLTASQTVDKMISLLESGAFTSGGHVDYYDVMAWGKTVVVVTGASRGIGAAVCERLAPHLGIGSVIIGVARDETNLERCKSCVKEANPSVAFISVQQDLSSLEASVVQHALAQGFEEALRSPGGALSTALMVHNAGSLGDVIYTKDLNNFAEVSKYYDLNVSSVVVLNAAFLSLAKVQQAATPSMTIKVVNISSICALEPFKSWSLYCSGKAARDMFFRVLAAEEPSVTVLSYAPGPVDTAMQKEARTNTADVSLRESFIAKFNAGETLTASQTVDKMISLLESGAFTSGGHVDYYDV

Foldseek 3Di:
DQAAAEEEEFEPCLFALNLLLLLLCLLRYHALHEYEYEEQDPVSLVVSQVSSCVNPVRYHYHYQHADQLPDDLVSVLVSLVVRVVSSVPTDGDAAAEYEYEADDAALQFLAAPVPPDDPVSLSSRLSRLPVSCVSNVVSSCVVVVVSCVVPVNHAYEYEYAAAVLLVDPDGSSCSNSVSRVNVLVVQLVVCVVCVRYFYEYEHLPQAPTPRLVCLLPRNPDPVRNVVSVVCVVVVVHHHSNVSSVVVVVCVVVVPDDRSDYYYSVND/DQAAAEEEEFEPCLFALNLLLLLLCLLRYHALHEYEYEEQDPVSLVVSQVSSCVNPVRYHYHYQHADQLPDDLVSVLVVLVVRVVSSVPTDGDAAAEYEYEADDAALQFLAAPVPPDDPVSLSSRCSRLPVSCVSNVVSSCVVVVVSCVVPVNHAYEYEYAAAVLLVDPDGSSCSNSVSRVNVLVVQLVVCVVCVRYFYEYEHLPQAPTPRLVCLLPRNPPPVRNVVSVVCVVVVVHHHSNVSSVVVVVCVVVVPDDRSDYYYSVND

InterPro domains:
  IPR002347 Short-chain dehydrogenase/reductase SDR [PF00106] (7-218)
  IPR002347 Short-chain dehydrogenase/reductase SDR [PR00081] (7-24)
  IPR002347 Short-chain dehydrogenase/reductase SDR [PR00081] (95-106)
  IPR002347 Short-chain dehydrogenase/reductase SDR [PR00081] (150-166)
  IPR002347 Short-chain dehydrogenase/reductase SDR [PR00081] (176-195)
  IPR002347 Short-chain dehydrogenase/reductase SDR [PR00081] (195-212)
  IPR006393 Sepiapterin reductase [TIGR01500] (6-266)
  IPR036291 NAD(P)-binding domain superfamily [SSF51735] (4-262)
  IPR051721 Biopterin synthesis and organic compound reduction [PTHR44085] (4-267)